Protein AF-0000000072903491 (afdb_homodimer)

pLDDT: mean 90.03, std 8.07, range [31.23, 98.0]

Structure (mmCIF, N/CA/C/O backbone):
data_AF-0000000072903491-model_v1
#
loop_
_entity.id
_entity.type
_entity.pdbx_description
1 polymer 'GntR family transcriptional regulator'
#
loop_
_atom_site.group_PDB
_atom_site.id
_atom_site.type_symbol
_atom_site.label_atom_id
_atom_site.label_alt_id
_atom_site.label_comp_id
_atom_site.label_asym_id
_atom_site.label_entity_id
_atom_site.label_seq_id
_atom_site.pdbx_PDB_ins_code
_atom_site.Cartn_x
_atom_site.Cartn_y
_atom_site.Cartn_z
_atom_site.occupancy
_atom_site.B_iso_or_equiv
_atom_site.auth_seq_id
_atom_site.auth_comp_id
_atom_site.auth_asym_id
_atom_site.auth_atom_id
_atom_site.pdbx_PDB_model_num
ATOM 1 N N . MET A 1 1 ? 22.203 27.516 16.359 1 57.41 1 MET A N 1
ATOM 2 C CA . MET A 1 1 ? 21.297 28.625 16.141 1 57.41 1 MET A CA 1
ATOM 3 C C . MET A 1 1 ? 20.297 28.75 17.281 1 57.41 1 MET A C 1
ATOM 5 O O . MET A 1 1 ? 19.781 27.75 17.781 1 57.41 1 MET A O 1
ATOM 9 N N . LYS A 1 2 ? 20.297 29.875 17.984 1 70.88 2 LYS A N 1
ATOM 10 C CA . LYS A 1 2 ? 19.422 30.141 19.125 1 70.88 2 LYS A CA 1
ATOM 11 C C . LYS A 1 2 ? 17.984 30.375 18.656 1 70.88 2 LYS A C 1
ATOM 13 O O . LYS A 1 2 ? 17.766 30.969 17.594 1 70.88 2 LYS A O 1
ATOM 18 N N . LEU A 1 3 ? 17.047 29.781 19.25 1 82 3 LEU A N 1
ATOM 19 C CA . LEU A 1 3 ? 15.633 29.984 18.984 1 82 3 LEU A CA 1
ATOM 20 C C . LEU A 1 3 ? 15.188 31.375 19.391 1 82 3 LEU A C 1
ATOM 22 O O . LEU A 1 3 ? 15.805 32 20.266 1 82 3 LEU A O 1
ATOM 26 N N . ASN A 1 4 ? 14.359 31.984 18.641 1 83.88 4 ASN A N 1
ATOM 27 C CA . ASN A 1 4 ? 13.883 33.344 18.891 1 83.88 4 ASN A CA 1
ATOM 28 C C . ASN A 1 4 ? 12.742 33.344 19.906 1 83.88 4 ASN A C 1
ATOM 30 O O . ASN A 1 4 ? 11.602 33.031 19.562 1 83.88 4 ASN A O 1
ATOM 34 N N . THR A 1 5 ? 12.969 33.781 21.141 1 80.56 5 THR A N 1
ATOM 35 C CA . THR A 1 5 ? 11.977 33.781 22.219 1 80.56 5 THR A CA 1
ATOM 36 C C . THR A 1 5 ? 10.992 34.938 22.062 1 80.56 5 THR A C 1
ATOM 38 O O . THR A 1 5 ? 9.984 35 22.766 1 80.56 5 THR A O 1
ATOM 41 N N . HIS A 1 6 ? 11.234 35.875 21.109 1 81 6 HIS A N 1
ATOM 42 C CA . HIS A 1 6 ? 10.383 37.031 20.922 1 81 6 HIS A CA 1
ATOM 43 C C . HIS A 1 6 ? 9.469 36.875 19.719 1 81 6 HIS A C 1
ATOM 45 O O . HIS A 1 6 ? 8.695 37.781 19.391 1 81 6 HIS A O 1
ATOM 51 N N . SER A 1 7 ? 9.625 35.781 19.125 1 80.94 7 SER A N 1
ATOM 52 C CA . SER A 1 7 ? 8.812 35.469 17.953 1 80.94 7 SER A CA 1
ATOM 53 C C . SER A 1 7 ? 7.422 35 18.359 1 80.94 7 SER A C 1
ATOM 55 O O . SER A 1 7 ? 7.242 34.469 19.453 1 80.94 7 SER A O 1
ATOM 57 N N . SER A 1 8 ? 6.418 35.281 17.578 1 83.75 8 SER A N 1
ATOM 58 C CA . SER A 1 8 ? 5.062 34.781 17.797 1 83.75 8 SER A CA 1
ATOM 59 C C . SER A 1 8 ? 4.992 33.281 17.547 1 83.75 8 SER A C 1
ATOM 61 O O . SER A 1 8 ? 4.035 32.625 17.969 1 83.75 8 SER A O 1
ATOM 63 N N . THR A 1 9 ? 6.043 32.719 17.062 1 85.31 9 THR A N 1
ATOM 64 C CA . THR A 1 9 ? 6.098 31.281 16.828 1 85.31 9 THR A CA 1
ATOM 65 C C . THR A 1 9 ? 6.547 30.531 18.094 1 85.31 9 THR A C 1
ATOM 67 O O . THR A 1 9 ? 7.602 30.844 18.641 1 85.31 9 THR A O 1
ATOM 70 N N . PRO A 1 10 ? 5.777 29.625 18.484 1 87 10 PRO A N 1
ATOM 71 C CA . PRO A 1 10 ? 6.168 28.859 19.672 1 87 10 PRO A CA 1
ATOM 72 C C . PRO A 1 10 ? 7.555 28.234 19.547 1 87 10 PRO A C 1
ATOM 74 O O . PRO A 1 10 ? 7.961 27.844 18.453 1 87 10 PRO A O 1
ATOM 77 N N . LEU A 1 11 ? 8.195 28.141 20.594 1 90.69 11 LEU A N 1
ATOM 78 C CA . LEU A 1 11 ? 9.578 27.703 20.625 1 90.69 11 LEU A CA 1
ATOM 79 C C . LEU A 1 11 ? 9.703 26.266 20.109 1 90.69 11 LEU A C 1
ATOM 81 O O . LEU A 1 11 ? 10.68 25.938 19.438 1 90.69 11 LEU A O 1
ATOM 85 N N . TYR A 1 12 ? 8.75 25.375 20.438 1 91.56 12 TYR A N 1
ATOM 86 C CA . TYR A 1 12 ? 8.867 24 19.984 1 91.56 12 TYR A CA 1
ATOM 87 C C . TYR A 1 12 ? 8.766 23.922 18.453 1 91.56 12 TYR A C 1
ATOM 89 O O . TYR A 1 12 ? 9.398 23.062 17.828 1 91.56 12 TYR A O 1
ATOM 97 N N . ILE A 1 13 ? 8.047 24.797 17.875 1 88.38 13 ILE A N 1
ATOM 98 C CA . ILE A 1 13 ? 7.934 24.859 16.422 1 88.38 13 ILE A CA 1
ATOM 99 C C . ILE A 1 13 ? 9.25 25.328 15.82 1 88.38 13 ILE A C 1
ATOM 101 O O . ILE A 1 13 ? 9.703 24.812 14.805 1 88.38 13 ILE A O 1
ATOM 105 N N . GLN A 1 14 ? 9.773 26.297 16.469 1 90.44 14 GLN A N 1
ATOM 106 C CA . GLN A 1 14 ? 11.07 26.766 16.031 1 90.44 14 GLN A CA 1
ATOM 107 C C . GLN A 1 14 ? 12.125 25.672 16.078 1 90.44 14 GLN A C 1
ATOM 109 O O . GLN A 1 14 ? 12.898 25.484 15.141 1 90.44 14 GLN A O 1
ATOM 114 N N . LEU A 1 15 ? 12.125 24.984 17.172 1 93.12 15 LEU A N 1
ATOM 115 C CA . LEU A 1 15 ? 13.078 23.906 17.312 1 93.12 15 LEU A CA 1
ATOM 116 C C . LEU A 1 15 ? 12.844 22.828 16.266 1 93.12 15 LEU A C 1
ATOM 118 O O . LEU A 1 15 ? 13.797 22.312 15.672 1 93.12 15 LEU A O 1
ATOM 122 N N . LYS A 1 16 ? 11.609 22.469 16.109 1 92.44 16 LYS A N 1
ATOM 123 C CA . LYS A 1 16 ? 11.258 21.5 15.078 1 92.44 16 LYS A CA 1
ATOM 124 C C . LYS A 1 16 ? 11.812 21.906 13.719 1 92.44 16 LYS A C 1
ATOM 126 O O . LYS A 1 16 ? 12.406 21.094 13.008 1 92.44 16 LYS A O 1
ATOM 131 N N . GLN A 1 17 ? 11.586 23.141 13.375 1 89 17 GLN A N 1
ATOM 132 C CA . GLN A 1 17 ? 12.062 23.656 12.102 1 89 17 GLN A CA 1
ATOM 133 C C . GLN A 1 17 ? 13.586 23.594 12.016 1 89 17 GLN A C 1
ATOM 135 O O . GLN A 1 17 ? 14.141 23.203 10.984 1 89 17 GLN A O 1
ATOM 140 N N . THR A 1 18 ? 14.133 23.969 13.086 1 91.44 18 THR A N 1
ATOM 141 C CA . THR A 1 18 ? 15.594 23.969 13.125 1 91.44 18 THR A CA 1
ATOM 142 C C . THR A 1 18 ? 16.141 22.562 12.961 1 91.44 18 THR A C 1
ATOM 144 O O . THR A 1 18 ? 17.047 22.328 12.156 1 91.44 18 THR A O 1
ATOM 147 N N . LEU A 1 19 ? 15.562 21.641 13.672 1 92.69 19 LEU A N 1
ATOM 148 C CA . LEU A 1 19 ? 16.016 20.25 13.578 1 92.69 19 LEU A CA 1
ATOM 149 C C . LEU A 1 19 ? 15.758 19.703 12.18 1 92.69 19 LEU A C 1
ATOM 151 O O . LEU A 1 19 ? 16.594 18.969 11.633 1 92.69 19 LEU A O 1
ATOM 155 N N . THR A 1 20 ? 14.625 20.047 11.617 1 90.19 20 THR A N 1
ATOM 156 C CA . THR A 1 20 ? 14.312 19.641 10.258 1 90.19 20 THR A CA 1
ATOM 157 C C . THR A 1 20 ? 15.375 20.141 9.281 1 90.19 20 THR A C 1
ATOM 159 O O . THR A 1 20 ? 15.859 19.391 8.438 1 90.19 20 THR A O 1
ATOM 162 N N . GLU A 1 21 ? 15.703 21.375 9.438 1 89 21 GLU A N 1
ATOM 163 C CA . GLU A 1 21 ? 16.734 21.969 8.586 1 89 21 GLU A CA 1
ATOM 164 C C . GLU A 1 21 ? 18.078 21.281 8.773 1 89 21 GLU A C 1
ATOM 166 O O . GLU A 1 21 ? 18.781 21 7.801 1 89 21 GLU A O 1
ATOM 171 N N . ASP A 1 22 ? 18.391 21.047 10.023 1 89.25 22 ASP A N 1
ATOM 172 C CA . ASP A 1 22 ? 19.656 20.375 10.32 1 89.25 22 ASP A CA 1
ATOM 173 C C . ASP A 1 22 ? 19.703 18.984 9.703 1 89.25 22 ASP A C 1
ATOM 175 O O . ASP A 1 22 ? 20.734 18.562 9.18 1 89.25 22 ASP A O 1
ATOM 179 N N . ILE A 1 23 ? 18.641 18.312 9.711 1 87.81 23 ILE A N 1
ATOM 180 C CA . ILE A 1 23 ? 18.547 16.984 9.125 1 87.81 23 ILE A CA 1
ATOM 181 C C . ILE A 1 23 ? 18.656 17.062 7.605 1 87.81 23 ILE A C 1
ATOM 183 O O . ILE A 1 23 ? 19.422 16.328 6.988 1 87.81 23 ILE A O 1
ATOM 187 N N . ASN A 1 24 ? 18 18.047 7.059 1 82.75 24 ASN A N 1
ATOM 188 C CA . ASN A 1 24 ? 18 18.219 5.609 1 82.75 24 ASN A CA 1
ATOM 189 C C . ASN A 1 24 ? 19.375 18.641 5.086 1 82.75 24 ASN A C 1
ATOM 191 O O . ASN A 1 24 ? 19.766 18.266 3.98 1 82.75 24 ASN A O 1
ATOM 195 N N . LYS A 1 25 ? 20.094 19.391 5.953 1 85.06 25 LYS A N 1
ATOM 196 C CA . LYS A 1 25 ? 21.406 19.875 5.562 1 85.06 25 LYS A CA 1
ATOM 197 C C . LYS A 1 25 ? 22.5 18.844 5.879 1 85.06 25 LYS A C 1
ATOM 199 O O . LYS A 1 25 ? 23.672 19.062 5.566 1 85.06 25 LYS A O 1
ATOM 204 N N . GLY A 1 26 ? 22.109 17.828 6.535 1 84.56 26 GLY A N 1
ATOM 205 C CA . GLY A 1 26 ? 23.047 16.75 6.805 1 84.56 26 GLY A CA 1
ATOM 206 C C . GLY A 1 26 ? 23.797 16.938 8.102 1 84.56 26 GLY A C 1
ATOM 207 O O . GLY A 1 26 ? 24.781 16.219 8.367 1 84.56 26 GLY A O 1
ATOM 208 N N . VAL A 1 27 ? 23.484 17.938 8.852 1 86.62 27 VAL A N 1
ATOM 209 C CA . VAL A 1 27 ? 24.094 18.094 10.172 1 86.62 27 VAL A CA 1
ATOM 210 C C . VAL A 1 27 ? 23.891 16.812 10.992 1 86.62 27 VAL A C 1
ATOM 212 O O . VAL A 1 27 ? 24.797 16.344 11.672 1 86.62 27 VAL A O 1
ATOM 215 N N . TYR A 1 28 ? 22.609 16.344 10.953 1 89.19 28 TYR A N 1
ATOM 216 C CA . TYR A 1 28 ? 22.281 15 11.43 1 89.19 28 TYR A CA 1
ATOM 217 C C . TYR A 1 28 ? 21.984 14.062 10.273 1 89.19 28 TYR A C 1
ATOM 219 O O . TYR A 1 28 ? 21 14.266 9.547 1 89.19 28 TYR A O 1
ATOM 227 N N . SER A 1 29 ? 22.781 13.07 10.117 1 86.25 29 SER A N 1
ATOM 228 C CA . SER A 1 29 ? 22.641 12.164 8.977 1 86.25 29 SER A CA 1
ATOM 229 C C . SER A 1 29 ? 21.578 11.117 9.234 1 86.25 29 SER A C 1
ATOM 231 O O . SER A 1 29 ? 21.25 10.805 10.383 1 86.25 29 SER A O 1
ATOM 233 N N . PRO A 1 30 ? 21.016 10.617 8.109 1 82.06 30 PRO A N 1
ATOM 234 C CA . PRO A 1 30 ? 20.078 9.5 8.281 1 82.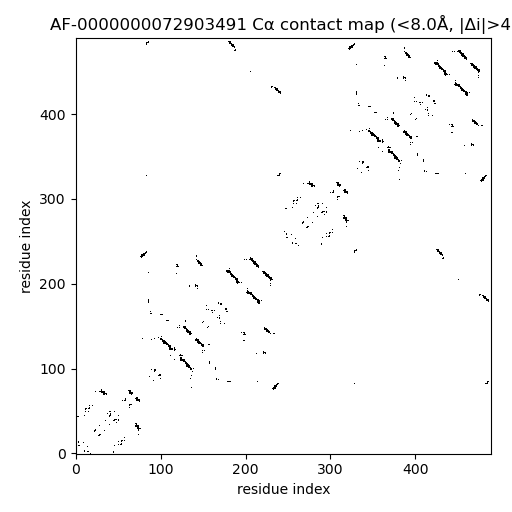06 30 PRO A CA 1
ATOM 235 C C . PRO A 1 30 ? 20.672 8.359 9.109 1 82.06 30 PRO A C 1
ATOM 237 O O . PRO A 1 30 ? 21.828 7.984 8.898 1 82.06 30 PRO A O 1
ATOM 240 N N . GLY A 1 31 ? 19.906 7.934 10.055 1 81.31 31 GLY A N 1
ATOM 241 C CA . GLY A 1 31 ? 20.359 6.852 10.914 1 81.31 31 GLY A CA 1
ATOM 242 C C . GLY A 1 31 ? 21.141 7.34 12.117 1 81.31 31 GLY A C 1
ATOM 243 O O . GLY A 1 31 ? 21.391 6.574 13.055 1 81.31 31 GLY A O 1
ATOM 244 N N . GLU A 1 32 ? 21.516 8.547 12.164 1 87.5 32 GLU A N 1
ATOM 245 C CA . GLU A 1 32 ? 22.328 9.109 13.234 1 87.5 32 GLU A CA 1
ATOM 246 C C . GLU A 1 32 ? 21.5 9.328 14.5 1 87.5 32 GLU A C 1
ATOM 248 O O . GLU A 1 32 ? 20.359 9.766 14.422 1 87.5 32 GLU A O 1
ATOM 253 N N . LYS A 1 33 ? 22.125 8.969 15.648 1 91.94 33 LYS A N 1
ATOM 254 C CA . LYS A 1 33 ? 21.484 9.242 16.938 1 91.94 33 LYS A CA 1
ATOM 255 C C . LYS A 1 33 ? 21.547 10.734 17.266 1 91.94 33 LYS A C 1
ATOM 257 O O . LYS A 1 33 ? 22.609 11.352 17.188 1 91.94 33 LYS A O 1
ATOM 262 N N . LEU A 1 34 ? 20.391 11.258 17.531 1 93.56 34 LEU A N 1
ATOM 263 C CA . LEU A 1 34 ? 20.375 12.633 18.016 1 93.56 34 LEU A CA 1
ATOM 264 C C . LEU A 1 34 ? 20.938 12.727 19.422 1 93.56 34 LEU A C 1
ATOM 266 O O . LEU A 1 34 ? 20.875 11.758 20.188 1 93.56 34 LEU A O 1
ATOM 270 N N . PRO A 1 35 ? 21.422 13.922 19.766 1 92.25 35 PRO A N 1
ATOM 271 C CA . PRO A 1 35 ? 21.75 14.141 21.172 1 92.25 35 PRO A CA 1
ATOM 272 C C . PRO A 1 35 ? 20.594 13.852 22.109 1 92.25 35 PRO A C 1
ATOM 274 O O . PRO A 1 35 ? 19.422 13.922 21.703 1 92.25 35 PRO A O 1
ATOM 277 N N . ILE A 1 36 ? 20.922 13.469 23.312 1 91.81 36 ILE A N 1
ATOM 278 C CA . ILE A 1 36 ? 19.875 13.195 24.297 1 91.81 36 ILE A CA 1
ATOM 279 C C . ILE A 1 36 ? 19.125 14.484 24.625 1 91.81 36 ILE A C 1
ATOM 281 O O . ILE A 1 36 ? 19.594 15.586 24.328 1 91.81 36 ILE A O 1
ATOM 285 N N . GLU A 1 37 ? 17.969 14.352 25.203 1 92.62 37 GLU A N 1
ATOM 286 C CA . GLU A 1 37 ? 17.062 15.477 25.438 1 92.62 37 GLU A CA 1
ATOM 287 C C . GLU A 1 37 ? 17.766 16.578 26.219 1 92.62 37 GLU A C 1
ATOM 289 O O . GLU A 1 37 ? 17.625 17.766 25.875 1 92.62 37 GLU A O 1
ATOM 294 N N . THR A 1 38 ? 18.547 16.156 27.234 1 92.62 38 THR A N 1
ATOM 295 C CA . THR A 1 38 ? 19.219 17.141 28.078 1 92.62 38 THR A CA 1
ATOM 296 C C . THR A 1 38 ? 20.219 17.953 27.25 1 92.62 38 THR A C 1
ATOM 298 O O . THR A 1 38 ? 20.344 19.172 27.422 1 92.62 38 THR A O 1
ATOM 301 N N . ASP A 1 39 ? 20.922 17.344 26.391 1 94.5 39 ASP A N 1
ATOM 302 C CA . ASP A 1 39 ? 21.891 18.016 25.531 1 94.5 39 ASP A CA 1
ATOM 303 C C . ASP A 1 39 ? 21.188 18.984 24.578 1 94.5 39 ASP A C 1
ATOM 305 O O . ASP A 1 39 ? 21.672 20.094 24.359 1 94.5 39 ASP A O 1
ATOM 309 N N . LEU A 1 40 ? 20.094 18.562 24.031 1 93.94 40 LEU A N 1
ATOM 310 C CA . LEU A 1 40 ? 19.344 19.422 23.125 1 93.94 40 LEU A CA 1
ATOM 311 C C . LEU A 1 40 ? 18.844 20.656 23.844 1 93.94 40 LEU A C 1
ATOM 313 O O . LEU A 1 40 ? 18.812 21.75 23.266 1 93.94 40 LEU A O 1
ATOM 317 N N . CYS A 1 41 ? 18.422 20.469 25.094 1 93.94 41 CYS A N 1
ATOM 318 C CA . CYS A 1 41 ? 18.031 21.609 25.906 1 93.94 41 CYS A CA 1
ATOM 319 C C . CYS A 1 41 ? 19.156 22.641 25.984 1 93.94 41 CYS A C 1
ATOM 321 O O . CYS A 1 41 ? 18.922 23.828 25.812 1 93.94 41 CYS A O 1
ATOM 323 N N . ASP A 1 42 ? 20.312 22.109 26.25 1 93.19 42 ASP A N 1
ATOM 324 C CA . ASP A 1 42 ? 21.469 22.969 26.422 1 93.19 42 ASP A CA 1
ATOM 325 C C . ASP A 1 42 ? 21.859 23.641 25.094 1 93.19 42 ASP A C 1
ATOM 327 O O . ASP A 1 42 ? 22.141 24.828 25.047 1 93.19 42 ASP A O 1
ATOM 331 N N . ILE A 1 43 ? 21.875 22.938 24.031 1 91.5 43 ILE A N 1
ATOM 332 C CA . ILE A 1 43 ? 22.297 23.391 22.719 1 91.5 43 ILE A CA 1
ATOM 333 C C . ILE A 1 43 ? 21.375 24.5 22.219 1 91.5 43 ILE A C 1
ATOM 335 O O . ILE A 1 43 ? 21.828 25.5 21.672 1 91.5 43 ILE A O 1
ATOM 339 N N . TYR A 1 44 ? 20.062 24.328 22.5 1 91.38 44 TYR A N 1
ATOM 340 C CA . TYR A 1 44 ? 19.109 25.234 21.859 1 91.38 44 TYR A CA 1
ATOM 341 C C . TYR A 1 44 ? 18.484 26.172 22.891 1 91.38 44 TYR A C 1
ATOM 343 O O . TYR A 1 44 ? 17.734 27.078 22.531 1 91.38 44 TYR A O 1
ATOM 351 N N . GLY A 1 45 ? 18.781 25.938 24.172 1 91.38 45 GLY A N 1
ATOM 352 C CA . GLY A 1 45 ? 18.312 26.844 25.219 1 91.38 45 GLY A CA 1
ATOM 353 C C . GLY A 1 45 ? 16.812 26.766 25.438 1 91.38 45 GLY A C 1
ATOM 354 O O . GLY A 1 45 ? 16.156 27.812 25.531 1 91.38 45 GLY A O 1
ATOM 355 N N . VAL A 1 46 ? 16.312 25.625 25.375 1 93.94 46 VAL A N 1
ATOM 356 C CA . VAL A 1 46 ? 14.875 25.453 25.562 1 93.94 46 VAL A CA 1
ATOM 357 C C . VAL A 1 46 ? 14.609 24.391 26.625 1 93.94 46 VAL A C 1
ATOM 359 O O . VAL A 1 46 ? 15.523 23.656 27.016 1 93.94 46 VAL A O 1
ATOM 362 N N . SER A 1 47 ? 13.383 24.344 27.141 1 93.81 47 SER A N 1
ATOM 363 C CA . SER A 1 47 ? 13 23.406 28.188 1 93.81 47 SER A CA 1
ATOM 364 C C . SER A 1 47 ? 12.844 21.984 27.641 1 93.81 47 SER A C 1
ATOM 366 O O . SER A 1 47 ? 12.766 21.797 26.438 1 93.81 47 SER A O 1
ATOM 368 N N . ARG A 1 48 ? 12.836 21.031 28.578 1 94.5 48 ARG A N 1
ATOM 369 C CA . ARG A 1 48 ? 12.617 19.625 28.219 1 94.5 48 ARG A CA 1
ATOM 370 C C . ARG A 1 48 ? 11.25 19.438 27.562 1 94.5 48 ARG A C 1
ATOM 372 O O . ARG A 1 48 ? 11.102 18.625 26.656 1 94.5 48 ARG A O 1
ATOM 379 N N . ILE A 1 49 ? 10.336 20.188 28.016 1 94.06 49 ILE A N 1
ATOM 380 C CA . ILE A 1 49 ? 8.984 20.094 27.469 1 94.06 49 ILE A CA 1
ATOM 381 C C . ILE A 1 49 ? 8.992 20.531 26.016 1 94.06 49 ILE A C 1
ATOM 383 O O . ILE A 1 49 ? 8.367 19.891 25.172 1 94.06 49 ILE A O 1
ATOM 387 N N . THR A 1 50 ? 9.68 21.547 25.719 1 93.12 50 THR A N 1
ATOM 388 C CA . THR A 1 50 ? 9.82 22.078 24.359 1 93.12 50 THR A CA 1
ATOM 389 C C . THR A 1 50 ? 10.516 21.062 23.469 1 93.12 50 THR A C 1
ATOM 391 O O . THR A 1 50 ? 10.047 20.766 22.359 1 93.12 50 THR A O 1
ATOM 394 N N . VAL A 1 51 ? 11.625 20.5 23.953 1 94.75 51 VAL A N 1
ATOM 395 C CA . VAL A 1 51 ? 12.383 19.516 23.188 1 94.75 51 VAL A CA 1
ATOM 396 C C . VAL A 1 51 ? 11.508 18.297 22.906 1 94.75 51 VAL A C 1
ATOM 398 O O . VAL A 1 51 ? 11.438 17.812 21.766 1 94.75 51 VAL A O 1
ATOM 401 N N . ARG A 1 52 ? 10.812 17.859 23.859 1 93.44 52 ARG A N 1
ATOM 402 C CA . ARG A 1 52 ? 9.992 16.656 23.719 1 93.44 52 ARG A CA 1
ATOM 403 C C . ARG A 1 52 ? 8.867 16.875 22.719 1 93.44 52 ARG A C 1
ATOM 405 O O . ARG A 1 52 ? 8.586 15.992 21.891 1 93.44 52 ARG A O 1
ATOM 412 N N . LYS A 1 53 ? 8.297 17.984 22.797 1 91.75 53 LYS A N 1
ATOM 413 C CA . LYS A 1 53 ? 7.223 18.297 21.859 1 91.75 53 LYS A CA 1
ATOM 414 C C . LYS A 1 53 ? 7.75 18.328 20.422 1 91.75 53 LYS A C 1
ATOM 416 O O . LYS A 1 53 ? 7.129 17.781 19.516 1 91.75 53 LYS A O 1
ATOM 421 N N . ALA A 1 54 ? 8.852 18.984 20.281 1 92.62 54 ALA A N 1
ATOM 422 C CA . ALA A 1 54 ? 9.469 19.062 18.953 1 92.62 54 ALA A CA 1
ATOM 423 C C . ALA A 1 54 ? 9.828 17.672 18.438 1 92.62 54 ALA A C 1
ATOM 425 O O . ALA A 1 54 ? 9.547 17.359 17.281 1 92.62 54 ALA A O 1
ATOM 426 N N . ILE A 1 55 ? 10.383 16.875 19.297 1 92.25 55 ILE A N 1
ATOM 427 C CA . ILE A 1 55 ? 10.82 15.531 18.906 1 92.25 55 ILE A CA 1
ATOM 428 C C . ILE A 1 55 ? 9.609 14.664 18.578 1 92.25 55 ILE A C 1
ATOM 430 O O . ILE A 1 55 ? 9.609 13.945 17.578 1 92.25 55 ILE A O 1
ATOM 434 N N . LEU A 1 56 ? 8.617 14.805 19.375 1 87.12 56 LEU A N 1
ATOM 435 C CA . LEU A 1 56 ? 7.402 14.031 19.125 1 87.12 56 LEU A CA 1
ATOM 436 C C . LEU A 1 56 ? 6.801 14.383 17.781 1 87.12 56 LEU A C 1
ATOM 438 O O . LEU A 1 56 ? 6.391 13.492 17.031 1 87.12 56 LEU A O 1
ATOM 442 N N . ASP A 1 57 ? 6.801 15.648 17.516 1 85.81 57 ASP A N 1
ATOM 443 C CA . ASP A 1 57 ? 6.277 16.094 16.234 1 85.81 57 ASP A CA 1
ATOM 444 C C . ASP A 1 57 ? 7.109 15.531 15.078 1 85.81 57 ASP A C 1
ATOM 446 O O . ASP A 1 57 ? 6.559 15.102 14.062 1 85.81 57 ASP A O 1
ATOM 450 N N . LEU A 1 58 ? 8.383 15.531 15.25 1 88.62 58 LEU A N 1
ATOM 451 C CA . LEU A 1 58 ? 9.281 15.07 14.203 1 88.62 58 LEU A CA 1
ATOM 452 C C . LEU A 1 58 ? 9.18 13.555 14.031 1 88.62 58 LEU A C 1
ATOM 454 O O . LEU A 1 58 ? 9.367 13.039 12.922 1 88.62 58 LEU A O 1
ATOM 458 N N . VAL A 1 59 ? 8.852 12.898 15.102 1 84.12 59 VAL A N 1
ATOM 459 C CA . VAL A 1 59 ? 8.602 11.461 15.031 1 84.12 59 VAL A CA 1
ATOM 460 C C . VAL A 1 59 ? 7.301 11.203 14.273 1 84.12 59 VAL A C 1
ATOM 462 O O . VAL A 1 59 ? 7.254 10.344 13.383 1 84.12 59 VAL A O 1
ATOM 465 N N . GLU A 1 60 ? 6.402 12.008 14.57 1 73.62 60 GLU A N 1
ATOM 466 C CA . GLU A 1 60 ? 5.117 11.883 13.891 1 73.62 60 GLU A CA 1
ATOM 467 C C . GLU A 1 60 ? 5.25 12.18 12.406 1 73.62 60 GLU A C 1
ATOM 469 O O . GLU A 1 60 ? 4.594 11.547 11.578 1 73.62 60 GLU A O 1
ATOM 474 N N . ASP A 1 61 ? 6.148 13.094 12.141 1 74.75 61 ASP A N 1
ATOM 475 C CA . ASP A 1 61 ? 6.383 13.5 10.758 1 74.75 61 ASP A CA 1
ATOM 476 C C . ASP A 1 61 ? 7.246 12.469 10.031 1 74.75 61 ASP A C 1
ATOM 478 O O . ASP A 1 61 ? 7.457 12.578 8.82 1 74.75 61 ASP A O 1
ATOM 482 N N . GLY A 1 62 ? 7.789 11.539 10.797 1 76.5 62 GLY A N 1
ATOM 483 C CA . GLY A 1 62 ? 8.578 10.477 10.195 1 76.5 62 GLY A CA 1
ATOM 484 C C . GLY A 1 62 ? 10.039 10.859 10 1 76.5 62 GLY A C 1
ATOM 485 O O . GLY A 1 62 ? 10.773 10.18 9.281 1 76.5 62 GLY A O 1
ATOM 486 N N . LEU A 1 63 ? 10.422 11.945 10.484 1 83.69 63 LEU A N 1
ATOM 487 C CA . LEU A 1 63 ? 11.805 12.391 10.328 1 83.69 63 LEU A CA 1
ATOM 488 C C . LEU A 1 63 ? 12.703 11.758 11.383 1 83.69 63 LEU A C 1
ATOM 490 O O . LEU A 1 63 ? 13.906 11.594 11.172 1 83.69 63 LEU A O 1
ATOM 494 N N . LEU A 1 64 ? 12.102 11.492 12.57 1 88.25 64 LEU A N 1
ATOM 495 C CA . LEU A 1 64 ? 12.82 10.867 13.68 1 88.25 64 LEU A CA 1
ATOM 496 C C . LEU A 1 64 ? 12.133 9.578 14.117 1 88.25 64 LEU A C 1
ATOM 498 O O . LEU A 1 64 ? 10.953 9.359 13.812 1 88.25 64 LEU A O 1
ATOM 502 N N . THR A 1 65 ? 12.859 8.68 14.695 1 84.75 65 THR A N 1
ATOM 503 C CA . THR A 1 65 ? 12.312 7.496 15.352 1 84.75 65 THR A CA 1
ATOM 504 C C . THR A 1 65 ? 12.891 7.34 16.75 1 84.75 65 THR A C 1
ATOM 506 O O . THR A 1 65 ? 14.078 7.605 16.969 1 84.75 65 THR A O 1
ATOM 509 N N . ARG A 1 66 ? 12.008 7.035 17.625 1 83.75 66 ARG A N 1
ATOM 510 C CA . ARG A 1 66 ? 12.461 6.793 18.984 1 83.75 66 ARG A CA 1
ATOM 511 C C . ARG A 1 66 ? 12.602 5.297 19.266 1 83.75 66 ARG A C 1
ATOM 513 O O . ARG A 1 66 ? 11.727 4.508 18.922 1 83.75 66 ARG A O 1
ATOM 520 N N . GLN A 1 67 ? 13.719 4.867 19.672 1 76.75 67 GLN A N 1
ATOM 521 C CA . GLN A 1 67 ? 13.961 3.49 20.094 1 76.75 67 GLN A CA 1
ATOM 522 C C . GLN A 1 67 ? 14.117 3.393 21.609 1 76.75 67 GLN A C 1
ATOM 524 O O . GLN A 1 67 ? 14.984 4.043 22.203 1 76.75 67 GLN A O 1
ATOM 529 N N . GLN A 1 68 ? 13.164 2.654 22.141 1 75.56 68 GLN A N 1
ATOM 530 C CA . GLN A 1 68 ? 13.156 2.529 23.594 1 75.56 68 GLN A CA 1
ATOM 531 C C . GLN A 1 68 ? 14.523 2.094 24.125 1 75.56 68 GLN A C 1
ATOM 533 O O . GLN A 1 68 ? 15.078 1.093 23.656 1 75.56 68 GLN A O 1
ATOM 538 N N . GLY A 1 69 ? 15.016 2.85 25.047 1 78.94 69 GLY A N 1
ATOM 539 C CA . GLY A 1 69 ? 16.266 2.529 25.719 1 78.94 69 GLY A CA 1
ATOM 540 C C . GLY A 1 69 ? 17.484 2.877 24.891 1 78.94 69 GLY A C 1
ATOM 541 O O . GLY A 1 69 ? 18.625 2.762 25.359 1 78.94 69 GLY A O 1
ATOM 542 N N . LYS A 1 70 ? 17.312 3.242 23.656 1 81.44 70 LYS A N 1
ATOM 543 C CA . LYS A 1 70 ? 18.469 3.518 22.797 1 81.44 70 LYS A CA 1
ATOM 544 C C . LYS A 1 70 ? 18.562 5.004 22.469 1 81.44 70 LYS A C 1
ATOM 546 O O . LYS A 1 70 ? 19.656 5.59 22.547 1 81.44 70 LYS A O 1
ATOM 551 N N . GLY A 1 71 ? 17.422 5.578 22.172 1 89.38 71 GLY A N 1
ATOM 552 C CA . GLY A 1 71 ? 17.453 7.004 21.875 1 89.38 71 GLY A CA 1
ATOM 553 C C . GLY A 1 71 ? 16.641 7.371 20.656 1 89.38 71 GLY A C 1
ATOM 554 O O . GLY A 1 71 ? 15.719 6.641 20.266 1 89.38 71 GLY A O 1
ATOM 555 N N . THR A 1 72 ? 16.812 8.609 20.203 1 91.19 72 THR A N 1
ATOM 556 C CA . THR A 1 72 ? 16.125 9.156 19.047 1 91.19 72 THR A CA 1
ATOM 557 C C . THR A 1 72 ? 17.047 9.211 17.828 1 91.19 72 THR A C 1
ATOM 559 O O . THR A 1 72 ? 18.188 9.664 17.938 1 91.19 72 THR A O 1
ATOM 562 N N . PHE A 1 73 ? 16.625 8.703 16.734 1 90.12 73 PHE A N 1
ATOM 563 C CA . PHE A 1 73 ? 17.453 8.594 15.531 1 90.12 73 PHE A CA 1
ATOM 564 C C . PHE A 1 73 ? 16.797 9.305 14.359 1 90.12 73 PHE A C 1
ATOM 566 O O . PHE A 1 73 ? 15.57 9.391 14.273 1 90.12 73 PHE A O 1
ATOM 573 N N . VAL A 1 74 ? 17.688 9.875 13.484 1 88.25 74 VAL A N 1
ATOM 574 C CA . VAL A 1 74 ? 17.188 10.406 12.227 1 88.25 74 VAL A CA 1
ATOM 575 C C . VAL A 1 74 ? 16.75 9.25 11.32 1 88.25 74 VAL A C 1
ATOM 577 O O . VAL A 1 74 ? 17.5 8.289 11.125 1 88.25 74 VAL A O 1
ATOM 580 N N . GLN A 1 75 ? 15.539 9.367 10.867 1 82.44 75 GLN A N 1
ATOM 581 C CA . GLN A 1 75 ? 15 8.336 9.984 1 82.44 75 GLN A CA 1
ATOM 582 C C . GLN A 1 75 ? 15.648 8.406 8.602 1 82.44 75 GLN A C 1
ATOM 584 O O . GLN A 1 75 ? 15.914 9.492 8.086 1 82.44 75 GLN A O 1
ATOM 589 N N . TYR A 1 76 ? 16.031 7.281 8.117 1 77.94 76 TYR A N 1
ATOM 590 C CA . TYR A 1 76 ? 16.438 7.254 6.715 1 77.94 76 TYR A CA 1
ATOM 591 C C . TYR A 1 76 ? 15.297 7.688 5.805 1 77.94 76 TYR A C 1
ATOM 593 O O . TYR A 1 76 ? 14.141 7.32 6.031 1 77.94 76 TYR A O 1
ATOM 601 N N . PRO A 1 77 ? 15.656 8.672 4.926 1 80.12 77 PRO A N 1
ATOM 602 C CA . PRO A 1 77 ? 14.602 9.016 3.973 1 80.12 77 PRO A CA 1
ATOM 603 C C . PRO A 1 77 ? 14.086 7.805 3.197 1 80.12 77 PRO A C 1
ATOM 605 O O . PRO A 1 77 ? 14.875 6.949 2.789 1 80.12 77 PRO A O 1
ATOM 608 N N . LYS A 1 78 ? 12.828 7.723 3.123 1 88.19 78 LYS A N 1
ATOM 609 C CA . LYS A 1 78 ? 12.219 6.625 2.379 1 88.19 78 LYS A CA 1
ATOM 610 C C . LYS A 1 78 ? 12.227 6.906 0.879 1 88.19 78 LYS A C 1
ATOM 612 O O . LYS A 1 78 ? 12.07 8.055 0.459 1 88.19 78 LYS A O 1
ATOM 617 N N . ALA A 1 79 ? 12.531 5.898 0.116 1 91.56 79 ALA A N 1
ATOM 618 C CA . ALA A 1 79 ? 12.297 6.016 -1.32 1 91.56 79 ALA A CA 1
ATOM 619 C C . ALA A 1 79 ? 10.812 6.203 -1.617 1 91.56 79 ALA A C 1
ATOM 621 O O . ALA A 1 79 ? 9.961 5.559 -1.001 1 91.56 79 ALA A O 1
ATOM 622 N N . LYS A 1 80 ? 10.453 7.145 -2.475 1 92.69 80 LYS A N 1
ATOM 623 C CA . LYS A 1 80 ? 9.078 7.305 -2.945 1 92.69 80 LYS A CA 1
ATOM 624 C C . LYS A 1 80 ? 8.844 6.523 -4.238 1 92.69 80 LYS A C 1
ATOM 626 O O . LYS A 1 80 ? 9.539 6.742 -5.234 1 92.69 80 LYS A O 1
ATOM 631 N N . ARG A 1 81 ? 7.941 5.578 -4.18 1 93.75 81 ARG A N 1
ATOM 632 C CA . ARG A 1 81 ? 7.668 4.719 -5.324 1 93.75 81 ARG A CA 1
ATOM 633 C C . ARG A 1 81 ? 6.207 4.816 -5.75 1 93.75 81 ARG A C 1
ATOM 635 O O . ARG A 1 81 ? 5.305 4.609 -4.934 1 93.75 81 ARG A O 1
ATOM 642 N N . GLU A 1 82 ? 5.984 5.059 -7.027 1 92.38 82 GLU A N 1
ATOM 643 C CA . GLU A 1 82 ? 4.625 5.129 -7.555 1 92.38 82 GLU A CA 1
ATOM 644 C C . GLU A 1 82 ? 4.055 3.734 -7.801 1 92.38 82 GLU A C 1
ATOM 646 O O . GLU A 1 82 ? 4.633 2.943 -8.547 1 92.38 82 GLU A O 1
ATOM 651 N N . LEU A 1 83 ? 2.916 3.445 -7.266 1 91.62 83 LEU A N 1
ATOM 652 C CA . LEU A 1 83 ? 2.318 2.117 -7.355 1 91.62 83 LEU A CA 1
ATOM 653 C C . LEU A 1 83 ? 1.547 1.956 -8.664 1 91.62 83 LEU A C 1
ATOM 655 O O . LEU A 1 83 ? 1.352 0.836 -9.141 1 91.62 83 LEU A O 1
ATOM 659 N N . PHE A 1 84 ? 1.177 3.02 -9.188 1 86.62 84 PHE A N 1
ATOM 660 C CA . PHE A 1 84 ? 0.317 2.957 -10.359 1 86.62 84 PHE A CA 1
ATOM 661 C C . PHE A 1 84 ? 1.149 2.869 -11.633 1 86.62 84 PHE A C 1
ATOM 663 O O . PHE A 1 84 ? 0.624 2.557 -12.703 1 86.62 84 PHE A O 1
ATOM 670 N N . ALA A 1 85 ? 2.371 3.021 -11.586 1 84.06 85 ALA A N 1
ATOM 671 C CA . ALA A 1 85 ? 3.229 3.004 -12.766 1 84.06 85 ALA A CA 1
ATOM 672 C C . ALA A 1 85 ? 3.299 1.604 -13.375 1 84.06 85 ALA A C 1
ATOM 674 O O . ALA A 1 85 ? 3.365 0.61 -12.641 1 84.06 85 ALA A O 1
ATOM 675 N N . VAL A 1 86 ? 3.244 1.579 -14.68 1 84.31 86 VAL A N 1
ATOM 676 C CA . VAL A 1 86 ? 3.379 0.321 -15.406 1 84.31 86 VAL A CA 1
ATOM 677 C C . VAL A 1 86 ? 4.855 0.034 -15.68 1 84.31 86 VAL A C 1
ATOM 679 O O . VAL A 1 86 ? 5.238 -1.115 -15.906 1 84.31 86 VAL A O 1
ATOM 682 N N . ASN A 1 87 ? 5.672 1.005 -15.453 1 83.56 87 ASN A N 1
ATOM 683 C CA . ASN A 1 87 ? 7.074 0.9 -15.836 1 83.56 87 ASN A CA 1
ATOM 684 C C . ASN A 1 87 ? 7.871 0.074 -14.828 1 83.56 87 ASN A C 1
ATOM 686 O O . ASN A 1 87 ? 7.398 -0.178 -13.711 1 83.56 87 ASN A O 1
ATOM 690 N N . GLY A 1 88 ? 9.023 -0.396 -15.312 1 87.19 88 GLY A N 1
ATOM 691 C CA . GLY A 1 88 ? 9.898 -1.21 -14.492 1 87.19 88 GLY A CA 1
ATOM 692 C C . GLY A 1 88 ? 10.891 -0.391 -13.68 1 87.19 88 GLY A C 1
ATOM 693 O O . GLY A 1 88 ? 10.758 0.832 -13.586 1 87.19 88 GLY A O 1
ATOM 694 N N . HIS A 1 89 ? 11.766 -1.023 -13.031 1 89.06 89 HIS A N 1
ATOM 695 C CA . HIS A 1 89 ? 12.75 -0.432 -12.133 1 89.06 89 HIS A CA 1
ATOM 696 C C . HIS A 1 89 ? 13.656 0.539 -12.875 1 89.06 89 HIS A C 1
ATOM 698 O O . HIS A 1 89 ? 13.906 1.649 -12.398 1 89.06 89 HIS A O 1
ATOM 704 N N . ALA A 1 90 ? 14.18 0.081 -14.055 1 89.06 90 ALA A N 1
ATOM 705 C CA . ALA A 1 90 ? 15.109 0.917 -14.812 1 89.06 90 ALA A CA 1
ATOM 706 C C . ALA A 1 90 ? 14.469 2.254 -15.172 1 89.06 90 ALA A C 1
ATOM 708 O O . ALA A 1 90 ? 15.102 3.307 -15.047 1 89.06 90 ALA A O 1
ATOM 709 N N . GLU A 1 91 ? 13.32 2.195 -15.617 1 87.19 91 GLU A N 1
ATOM 710 C CA . GLU A 1 91 ? 12.594 3.412 -15.961 1 87.19 91 GLU A CA 1
ATOM 711 C C . GLU A 1 91 ? 12.344 4.277 -14.734 1 87.19 91 GLU A C 1
ATOM 713 O O . GLU A 1 91 ? 12.492 5.5 -14.781 1 87.19 91 GLU A O 1
ATOM 718 N N . TYR A 1 92 ? 11.969 3.713 -13.672 1 88.38 92 TYR A N 1
ATOM 719 C CA . TYR A 1 92 ? 11.75 4.395 -12.406 1 88.38 92 TYR A CA 1
ATOM 720 C C . TYR A 1 92 ? 13.008 5.148 -11.969 1 88.38 92 TYR A C 1
ATOM 722 O O . TYR A 1 92 ? 12.945 6.34 -11.656 1 88.38 92 TYR A O 1
ATOM 730 N N . MET A 1 93 ? 14.109 4.512 -11.969 1 90.12 93 MET A N 1
ATOM 731 C CA . MET A 1 93 ? 15.375 5.129 -11.562 1 90.12 93 MET A CA 1
ATOM 732 C C . MET A 1 93 ? 15.734 6.281 -12.492 1 90.12 93 MET A C 1
ATOM 734 O O . MET A 1 93 ? 16.172 7.336 -12.039 1 90.12 93 MET A O 1
ATOM 738 N N . SER A 1 94 ? 15.531 6.031 -13.781 1 89.5 94 SER A N 1
ATOM 739 C CA . SER A 1 94 ? 15.82 7.066 -14.766 1 89.5 94 SER A CA 1
ATOM 740 C C . SER A 1 94 ? 14.977 8.312 -14.523 1 89.5 94 SER A C 1
ATOM 742 O O . SER A 1 94 ? 15.477 9.438 -14.633 1 89.5 94 SER A O 1
ATOM 744 N N . GLU A 1 95 ? 13.75 8.109 -14.188 1 88.38 95 GLU A N 1
ATOM 745 C CA . GLU A 1 95 ? 12.844 9.219 -13.898 1 88.38 95 GLU A CA 1
ATOM 746 C C . GLU A 1 95 ? 13.336 10.031 -12.695 1 88.38 95 GLU A C 1
ATOM 748 O O . GLU A 1 95 ? 13.109 11.242 -12.625 1 88.38 95 GLU A O 1
ATOM 753 N N . MET A 1 96 ? 14 9.383 -11.836 1 88.88 96 MET A N 1
ATOM 754 C CA . MET A 1 96 ? 14.531 10.047 -10.648 1 88.88 96 MET A CA 1
ATOM 755 C C . MET A 1 96 ? 15.93 10.602 -10.906 1 88.88 96 MET A C 1
ATOM 757 O O . MET A 1 96 ? 16.578 11.102 -9.992 1 88.88 96 MET A O 1
ATOM 761 N N . GLY A 1 97 ? 16.375 10.438 -12.133 1 91.75 97 GLY A N 1
ATOM 762 C CA . GLY A 1 97 ? 17.703 10.898 -12.492 1 91.75 97 GLY A CA 1
ATOM 763 C C . GLY A 1 97 ? 18.812 10.039 -11.914 1 91.75 97 GLY A C 1
ATOM 764 O O . GLY A 1 97 ? 19.938 10.516 -11.711 1 91.75 97 GLY A O 1
ATOM 765 N N . LYS A 1 98 ? 18.516 8.883 -11.578 1 90.44 98 LYS A N 1
ATOM 766 C CA . LYS A 1 98 ? 19.484 7.965 -10.984 1 90.44 98 LYS A CA 1
ATOM 767 C C . LYS A 1 98 ? 19.781 6.805 -11.93 1 90.44 98 LYS A C 1
ATOM 769 O O . LYS A 1 98 ? 18.984 6.496 -12.82 1 90.44 98 LYS A O 1
ATOM 774 N N . ALA A 1 99 ? 20.922 6.172 -11.75 1 90.06 99 ALA A N 1
ATOM 775 C CA . ALA A 1 99 ? 21.281 4.992 -12.531 1 90.06 99 ALA A CA 1
ATOM 776 C C . ALA A 1 99 ? 20.688 3.727 -11.914 1 90.06 99 ALA A C 1
ATOM 778 O O . ALA A 1 99 ? 20.797 3.508 -10.703 1 90.06 99 ALA A O 1
ATOM 779 N N . PRO A 1 100 ? 20.078 2.934 -12.766 1 91.12 100 PRO A N 1
ATOM 780 C CA . PRO A 1 100 ? 19.578 1.67 -12.227 1 91.12 100 PRO A CA 1
ATOM 781 C C . PRO A 1 100 ? 20.688 0.698 -11.852 1 91.12 100 PRO A C 1
ATOM 783 O O . PRO A 1 100 ? 21.719 0.643 -12.523 1 91.12 100 PRO A O 1
ATOM 786 N N . LYS A 1 101 ? 20.578 0.132 -10.766 1 91.62 101 LYS A N 1
ATOM 787 C CA . LYS A 1 101 ? 21.484 -0.918 -10.281 1 91.62 101 LYS A CA 1
ATOM 788 C C . LYS A 1 101 ? 20.688 -2.143 -9.82 1 91.62 101 LYS A C 1
ATOM 790 O O . LYS A 1 101 ? 19.719 -2.018 -9.062 1 91.62 101 LYS A O 1
ATOM 795 N N . THR A 1 102 ? 21.047 -3.283 -10.359 1 92.44 102 THR A N 1
ATOM 796 C CA . THR A 1 102 ? 20.406 -4.547 -10 1 92.44 102 THR A CA 1
ATOM 797 C C . THR A 1 102 ? 21.453 -5.621 -9.727 1 92.44 102 THR A C 1
ATOM 799 O O . THR A 1 102 ? 22.609 -5.496 -10.156 1 92.44 102 THR A O 1
ATOM 802 N N . LYS A 1 103 ? 21.203 -6.562 -8.969 1 93.06 103 LYS A N 1
ATOM 803 C CA . LYS A 1 103 ? 22.016 -7.754 -8.727 1 93.06 103 LYS A CA 1
ATOM 804 C C . LYS A 1 103 ? 21.203 -9.023 -8.961 1 93.06 103 LYS A C 1
ATOM 806 O O . LYS A 1 103 ? 20.172 -9.242 -8.32 1 93.06 103 LYS A O 1
ATOM 811 N N . MET A 1 104 ? 21.656 -9.805 -9.883 1 94.62 104 MET A N 1
ATOM 812 C CA . MET A 1 104 ? 21.031 -11.094 -10.148 1 94.62 104 MET A CA 1
ATOM 813 C C . MET A 1 104 ? 21.344 -12.094 -9.047 1 94.62 104 MET A C 1
ATOM 815 O O . MET A 1 104 ? 22.516 -12.32 -8.719 1 94.62 104 MET A O 1
ATOM 819 N N . LEU A 1 105 ? 20.375 -12.617 -8.461 1 95.06 105 LEU A N 1
ATOM 820 C CA . LEU A 1 105 ? 20.562 -13.633 -7.434 1 95.06 105 LEU A CA 1
ATOM 821 C C . LEU A 1 105 ? 20.516 -15.031 -8.047 1 95.06 105 LEU A C 1
ATOM 823 O O . LEU A 1 105 ? 21.328 -15.891 -7.699 1 95.06 105 LEU A O 1
ATOM 827 N N . SER A 1 106 ? 19.547 -15.266 -8.883 1 94.06 106 SER A N 1
ATOM 828 C CA . SER A 1 106 ? 19.391 -16.531 -9.594 1 94.06 106 SER A CA 1
ATOM 829 C C . SER A 1 106 ? 18.469 -16.391 -10.805 1 94.06 106 SER A C 1
ATOM 831 O O . SER A 1 106 ? 17.672 -15.453 -10.875 1 94.06 106 SER A O 1
ATOM 833 N N . PHE A 1 107 ? 18.688 -17.203 -11.75 1 93.31 107 PHE A N 1
ATOM 834 C CA . PHE A 1 107 ? 17.734 -17.391 -12.836 1 93.31 107 PHE A CA 1
ATOM 835 C C . PHE A 1 107 ? 17.812 -18.797 -13.398 1 93.31 107 PHE A C 1
ATOM 837 O O . PHE A 1 107 ? 18.859 -19.438 -13.336 1 93.31 107 PHE A O 1
ATOM 844 N N . GLY A 1 108 ? 16.672 -19.234 -13.953 1 94.5 108 GLY A N 1
ATOM 845 C CA . GLY A 1 108 ? 16.656 -20.562 -14.555 1 94.5 108 GLY A CA 1
ATOM 846 C C . GLY A 1 108 ? 15.281 -21 -15.008 1 94.5 108 GLY A C 1
ATOM 847 O O . GLY A 1 108 ? 14.281 -20.359 -14.68 1 94.5 108 GLY A O 1
ATOM 848 N N . LEU A 1 109 ? 15.367 -22.047 -15.742 1 96.12 109 LEU A N 1
ATOM 849 C CA . LEU A 1 109 ? 14.125 -22.672 -16.203 1 96.12 109 LEU A CA 1
ATOM 850 C C . LEU A 1 109 ? 13.508 -23.531 -15.109 1 96.12 109 LEU A C 1
ATOM 852 O O . LEU A 1 109 ? 14.227 -24.25 -14.406 1 96.12 109 LEU A O 1
ATOM 856 N N . LYS A 1 110 ? 12.227 -23.344 -14.961 1 95.56 110 LYS A N 1
ATOM 857 C CA . LYS A 1 110 ? 11.477 -24.125 -13.977 1 95.56 110 LYS A CA 1
ATOM 858 C C . LYS A 1 110 ? 10.125 -24.562 -14.539 1 95.56 110 LYS A C 1
ATOM 860 O O . LYS A 1 110 ? 9.617 -23.953 -15.484 1 95.56 110 LYS A O 1
ATOM 865 N N . ALA A 1 111 ? 9.664 -25.703 -13.961 1 93.75 111 ALA A N 1
ATOM 866 C CA . ALA A 1 111 ? 8.273 -26.047 -14.234 1 93.75 111 ALA A CA 1
ATOM 867 C C . ALA A 1 111 ? 7.324 -25.125 -13.469 1 93.75 111 ALA A C 1
ATOM 869 O O . ALA A 1 111 ? 7.496 -24.906 -12.266 1 93.75 111 ALA A O 1
ATOM 870 N N . ALA A 1 112 ? 6.324 -24.625 -14.141 1 92.31 112 ALA A N 1
ATOM 871 C CA . ALA A 1 112 ? 5.391 -23.672 -13.523 1 92.31 112 ALA A CA 1
ATOM 872 C C . ALA A 1 112 ? 4.551 -24.359 -12.453 1 92.31 112 ALA A C 1
ATOM 874 O O . ALA A 1 112 ? 3.91 -25.375 -12.711 1 92.31 112 ALA A O 1
ATOM 875 N N . LYS A 1 113 ? 4.547 -23.781 -11.289 1 84.38 113 LYS A N 1
ATOM 876 C CA . LYS A 1 113 ? 3.568 -24.188 -10.281 1 84.38 113 LYS A CA 1
ATOM 877 C C . LYS A 1 113 ? 2.148 -23.859 -10.734 1 84.38 113 LYS A C 1
ATOM 879 O O . LYS A 1 113 ? 1.945 -22.969 -11.562 1 84.38 113 LYS A O 1
ATOM 884 N N . ALA A 1 114 ? 1.232 -24.484 -10.156 1 80.81 114 ALA A N 1
ATOM 885 C CA . ALA A 1 114 ? -0.159 -24.359 -10.594 1 80.81 114 ALA A CA 1
ATOM 886 C C . ALA A 1 114 ? -0.632 -22.922 -10.547 1 80.81 114 ALA A C 1
ATOM 888 O O . ALA A 1 114 ? -1.285 -22.438 -11.477 1 80.81 114 ALA A O 1
ATOM 889 N N . ASN A 1 115 ? -0.335 -22.219 -9.445 1 83.69 115 ASN A N 1
ATOM 890 C CA . ASN A 1 115 ? -0.791 -20.844 -9.281 1 83.69 115 ASN A CA 1
ATOM 891 C C . ASN A 1 115 ? -0.159 -19.922 -10.32 1 83.69 115 ASN A C 1
ATOM 893 O O . ASN A 1 115 ? -0.836 -19.062 -10.883 1 83.69 115 ASN A O 1
ATOM 897 N N . ILE A 1 116 ? 1.072 -20.125 -10.562 1 91.25 116 ILE A N 1
ATOM 898 C CA . ILE A 1 116 ? 1.776 -19.312 -11.547 1 91.25 116 ILE A CA 1
ATOM 899 C C . ILE A 1 116 ? 1.264 -19.641 -12.945 1 91.25 116 ILE A C 1
ATOM 901 O O . ILE A 1 116 ? 1.055 -18.734 -13.766 1 91.25 116 ILE A O 1
ATOM 905 N N . ALA A 1 117 ? 1.081 -20.953 -13.234 1 91.12 117 ALA A N 1
ATOM 906 C CA . ALA A 1 117 ? 0.545 -21.375 -14.531 1 91.12 117 ALA A CA 1
ATOM 907 C C . ALA A 1 117 ? -0.808 -20.719 -14.797 1 91.12 117 ALA A C 1
ATOM 909 O O . ALA A 1 117 ? -1.064 -20.234 -15.906 1 91.12 117 ALA A O 1
ATOM 910 N N . ASP A 1 118 ? -1.614 -20.703 -13.82 1 88.38 118 ASP A N 1
ATOM 911 C CA . ASP A 1 118 ? -2.934 -20.094 -13.93 1 88.38 118 ASP A CA 1
ATOM 912 C C . ASP A 1 118 ? -2.822 -18.594 -14.234 1 88.38 118 ASP A C 1
ATOM 914 O O . ASP A 1 118 ? -3.469 -18.094 -15.148 1 88.38 118 ASP A O 1
ATOM 918 N N . ILE A 1 119 ? -1.974 -17.906 -13.5 1 91.94 119 ILE A N 1
ATOM 919 C CA . ILE A 1 119 ? -1.78 -16.469 -13.633 1 91.94 119 ILE A CA 1
ATOM 920 C C . ILE A 1 119 ? -1.27 -16.141 -15.039 1 91.94 119 ILE A C 1
ATOM 922 O O . ILE A 1 119 ? -1.718 -15.172 -15.664 1 91.94 119 ILE A O 1
ATOM 926 N N . LEU A 1 120 ? -0.364 -16.969 -15.547 1 95.06 120 LEU A N 1
ATOM 927 C CA . LEU A 1 120 ? 0.26 -16.719 -16.844 1 95.06 120 LEU A CA 1
ATOM 928 C C . LEU A 1 120 ? -0.563 -17.344 -17.969 1 95.06 120 LEU A C 1
ATOM 930 O O . LEU A 1 120 ? -0.218 -17.188 -19.141 1 95.06 120 LEU A O 1
ATOM 934 N N . SER A 1 121 ? -1.673 -18.031 -17.594 1 93.38 121 SER A N 1
ATOM 935 C CA . SER A 1 121 ? -2.561 -18.672 -18.562 1 93.38 121 SER A CA 1
ATOM 936 C C . SER A 1 121 ? -1.806 -19.672 -19.438 1 93.38 121 SER A C 1
ATOM 938 O O . SER A 1 121 ? -1.92 -19.656 -20.656 1 93.38 121 SER A O 1
ATOM 940 N N . ILE A 1 122 ? -0.999 -20.484 -18.828 1 93.75 122 ILE A N 1
ATOM 941 C CA . ILE A 1 122 ? -0.281 -21.562 -19.5 1 93.75 122 ILE A CA 1
ATOM 942 C C . ILE A 1 122 ? -0.627 -22.891 -18.844 1 93.75 122 ILE A C 1
ATOM 944 O O . ILE A 1 122 ? -1.27 -22.922 -17.797 1 93.75 122 ILE A O 1
ATOM 948 N N . SER A 1 123 ? -0.196 -23.969 -19.5 1 90.44 123 SER A N 1
ATOM 949 C CA . SER A 1 123 ? -0.49 -25.297 -18.953 1 90.44 123 SER A CA 1
ATOM 950 C C . SER A 1 123 ? 0.33 -25.578 -17.703 1 90.44 123 SER A C 1
ATOM 952 O O . SER A 1 123 ? 1.484 -25.156 -17.609 1 90.44 123 SER A O 1
ATOM 954 N N . PRO A 1 124 ? -0.279 -26.172 -16.781 1 87.31 124 PRO A N 1
ATOM 955 C CA . PRO A 1 124 ? 0.497 -26.562 -15.602 1 87.31 124 PRO A CA 1
ATOM 956 C C . PRO A 1 124 ? 1.795 -27.281 -15.961 1 87.31 124 PRO A C 1
ATOM 958 O O . PRO A 1 124 ? 1.836 -28.047 -16.922 1 87.31 124 PRO A O 1
ATOM 961 N N . GLU A 1 125 ? 2.811 -26.969 -15.227 1 89.94 125 GLU A N 1
ATOM 962 C CA . GLU A 1 125 ? 4.121 -27.609 -15.328 1 89.94 125 GLU A CA 1
ATOM 963 C C . GLU A 1 125 ? 4.84 -27.188 -16.609 1 89.94 125 GLU A C 1
ATOM 965 O O . GLU A 1 125 ? 5.891 -27.734 -16.953 1 89.94 125 GLU A O 1
ATOM 970 N N . SER A 1 126 ? 4.266 -26.281 -17.359 1 92.25 126 SER A N 1
ATOM 971 C CA . SER A 1 126 ? 4.984 -25.688 -18.484 1 92.25 126 SER A CA 1
ATOM 972 C C . SER A 1 126 ? 6.297 -25.062 -18.031 1 92.25 126 SER A C 1
ATOM 974 O O . SER A 1 126 ? 6.406 -24.578 -16.906 1 92.25 126 SER A O 1
ATOM 976 N N . ASP A 1 127 ? 7.23 -25.047 -18.984 1 94.44 127 ASP A N 1
ATOM 977 C CA . ASP A 1 127 ? 8.5 -24.391 -18.672 1 94.44 127 ASP A CA 1
ATOM 978 C C . ASP A 1 127 ? 8.32 -22.875 -18.578 1 94.44 127 ASP A C 1
ATOM 980 O O . ASP A 1 127 ? 7.645 -22.266 -19.422 1 94.44 127 ASP A O 1
ATOM 984 N N . ILE A 1 128 ? 8.859 -22.312 -17.5 1 97.19 128 ILE A N 1
ATOM 985 C CA . ILE A 1 128 ? 8.922 -20.859 -17.344 1 97.19 128 ILE A CA 1
ATOM 986 C C . ILE A 1 128 ? 10.344 -20.438 -16.969 1 97.19 128 ILE A C 1
ATOM 988 O O . ILE A 1 128 ? 11.164 -21.281 -16.594 1 97.19 128 ILE A O 1
ATOM 992 N N . LEU A 1 129 ? 10.602 -19.188 -17.25 1 97.12 129 LEU A N 1
ATOM 993 C CA . LEU A 1 129 ? 11.828 -18.594 -16.719 1 97.12 129 LEU A CA 1
ATOM 994 C C . LEU A 1 129 ? 11.57 -17.891 -15.391 1 97.12 129 LEU A C 1
ATOM 996 O O . LEU A 1 129 ? 10.672 -17.047 -15.289 1 97.12 129 LEU A O 1
ATOM 1000 N N . GLU A 1 130 ? 12.234 -18.281 -14.367 1 97.06 130 GLU A N 1
ATOM 1001 C CA . GLU A 1 130 ? 12.203 -17.578 -13.086 1 97.06 130 GLU A CA 1
ATOM 1002 C C . GLU A 1 130 ? 13.477 -16.766 -12.875 1 97.06 130 GLU A C 1
ATOM 1004 O O . GLU A 1 130 ? 14.578 -17.25 -13.133 1 97.06 130 GLU A O 1
ATOM 1009 N N . LEU A 1 131 ? 13.305 -15.547 -12.531 1 95.75 131 LEU A N 1
ATOM 1010 C CA . LEU A 1 131 ? 14.398 -14.641 -12.203 1 95.75 131 LEU A CA 1
ATOM 1011 C C . LEU A 1 131 ? 14.234 -14.078 -10.797 1 95.75 131 LEU A C 1
ATOM 1013 O O . LEU A 1 131 ? 13.133 -13.688 -10.398 1 95.75 131 LEU A O 1
ATOM 1017 N N . GLN A 1 132 ? 15.297 -14.125 -9.992 1 95.75 132 GLN A N 1
ATOM 1018 C CA . GLN A 1 132 ? 15.359 -13.453 -8.703 1 95.75 132 GLN A CA 1
ATOM 1019 C C . GLN A 1 132 ? 16.438 -12.375 -8.695 1 95.75 132 GLN A C 1
ATOM 1021 O O . GLN A 1 132 ? 17.594 -12.656 -9.023 1 95.75 132 GLN A O 1
ATOM 1026 N N . ARG A 1 133 ? 16.094 -11.18 -8.391 1 95.94 133 ARG A N 1
ATOM 1027 C CA . ARG A 1 133 ? 17.016 -10.055 -8.43 1 95.94 133 ARG A CA 1
ATOM 1028 C C . ARG A 1 133 ? 16.828 -9.141 -7.227 1 95.94 133 ARG A C 1
ATOM 1030 O O . ARG A 1 133 ? 15.742 -9.109 -6.633 1 95.94 133 ARG A O 1
ATOM 1037 N N . ILE A 1 134 ? 17.844 -8.477 -6.883 1 96.5 134 ILE A N 1
ATOM 1038 C CA . ILE A 1 134 ? 17.766 -7.344 -5.969 1 96.5 134 ILE A CA 1
ATOM 1039 C C . ILE A 1 134 ? 17.844 -6.039 -6.758 1 96.5 134 ILE A C 1
ATOM 1041 O O . ILE A 1 134 ? 18.719 -5.875 -7.617 1 96.5 134 ILE A O 1
ATOM 1045 N N . LEU A 1 135 ? 16.922 -5.176 -6.555 1 95.19 135 LEU A N 1
ATOM 1046 C CA . LEU A 1 135 ? 16.922 -3.838 -7.133 1 95.19 135 LEU A CA 1
ATOM 1047 C C . LEU A 1 135 ? 17.359 -2.801 -6.109 1 95.19 135 LEU A C 1
ATOM 1049 O O . LEU A 1 135 ? 16.875 -2.781 -4.98 1 95.19 135 LEU A O 1
ATOM 1053 N N . PHE A 1 136 ? 18.219 -1.967 -6.516 1 93.5 136 PHE A N 1
ATOM 1054 C CA . PHE A 1 136 ? 18.828 -1.036 -5.57 1 93.5 136 PHE A CA 1
ATOM 1055 C C . PHE A 1 136 ? 18.266 0.369 -5.758 1 93.5 136 PHE A C 1
ATOM 1057 O O . PHE A 1 136 ? 17.859 0.74 -6.863 1 93.5 136 PHE A O 1
ATOM 1064 N N . TYR A 1 137 ? 18.188 1.083 -4.656 1 91.19 137 TYR A N 1
ATOM 1065 C CA . TYR A 1 137 ? 17.953 2.521 -4.586 1 91.19 137 TYR A CA 1
ATOM 1066 C C . TYR A 1 137 ? 19.094 3.223 -3.852 1 91.19 137 TYR A C 1
ATOM 1068 O O . TYR A 1 137 ? 19.25 3.053 -2.641 1 91.19 137 TYR A O 1
ATOM 1076 N N . ASP A 1 138 ? 19.844 4.105 -4.465 1 82.44 138 ASP A N 1
ATOM 1077 C CA . ASP A 1 138 ? 21.031 4.758 -3.914 1 82.44 138 ASP A CA 1
ATOM 1078 C C . ASP A 1 138 ? 21.938 3.746 -3.213 1 82.44 138 ASP A C 1
ATOM 1080 O O . ASP A 1 138 ? 22.312 3.943 -2.059 1 82.44 138 ASP A O 1
ATOM 1084 N N . ASP A 1 139 ? 22.234 2.607 -3.721 1 85.81 139 ASP A N 1
ATOM 1085 C CA . ASP A 1 139 ? 23.172 1.573 -3.316 1 85.81 139 ASP A CA 1
ATOM 1086 C C . ASP A 1 139 ? 22.625 0.761 -2.143 1 85.81 139 ASP A C 1
ATOM 1088 O O . ASP A 1 139 ? 23.359 -0.032 -1.54 1 85.81 139 ASP A O 1
ATOM 1092 N N . GLN A 1 140 ? 21.453 1.02 -1.799 1 89.62 140 GLN A N 1
ATOM 1093 C CA . GLN A 1 140 ? 20.781 0.209 -0.792 1 89.62 140 GLN A CA 1
ATOM 1094 C C . GLN A 1 140 ? 19.781 -0.748 -1.439 1 89.62 140 GLN A C 1
ATOM 1096 O O . GLN A 1 140 ? 19.016 -0.353 -2.318 1 89.62 140 GLN A O 1
ATOM 1101 N N . PRO A 1 141 ? 19.859 -2.023 -0.963 1 95.56 141 PRO A N 1
ATOM 1102 C CA . PRO A 1 141 ? 18.828 -2.916 -1.473 1 95.56 141 PRO A CA 1
ATOM 1103 C C . PRO A 1 141 ? 17.406 -2.428 -1.137 1 95.56 141 PRO A C 1
ATOM 1105 O O . PRO A 1 141 ? 17.094 -2.223 0.036 1 95.56 141 PRO A O 1
ATOM 1108 N N . LEU A 1 142 ? 16.625 -2.275 -2.15 1 95.56 142 LEU A N 1
ATOM 1109 C CA . LEU A 1 142 ? 15.273 -1.753 -1.918 1 95.56 142 LEU A CA 1
ATOM 1110 C C . LEU A 1 142 ? 14.219 -2.822 -2.189 1 95.56 142 LEU A C 1
ATOM 1112 O O . LEU A 1 142 ? 13.203 -2.885 -1.5 1 95.56 142 LEU A O 1
ATOM 1116 N N . THR A 1 143 ? 14.5 -3.633 -3.197 1 97.25 143 THR A N 1
ATOM 1117 C CA . THR A 1 143 ? 13.461 -4.57 -3.617 1 97.25 143 THR A CA 1
ATOM 1118 C C . THR A 1 143 ? 14.062 -5.945 -3.9 1 97.25 143 THR A C 1
ATOM 1120 O O . THR A 1 143 ? 15.086 -6.055 -4.582 1 97.25 143 THR A O 1
ATOM 1123 N N . LEU A 1 144 ? 13.539 -6.91 -3.311 1 98 144 LEU A N 1
ATOM 1124 C CA . LEU A 1 144 ? 13.719 -8.281 -3.785 1 98 144 LEU A CA 1
ATOM 1125 C C . LEU A 1 144 ? 12.625 -8.656 -4.777 1 98 144 LEU A C 1
ATOM 1127 O O . LEU A 1 144 ? 11.438 -8.648 -4.438 1 98 144 LEU A O 1
ATOM 1131 N N . GLU A 1 145 ? 13.008 -8.977 -5.945 1 96.94 145 GLU A N 1
ATOM 1132 C CA . GLU A 1 145 ? 12.055 -9.289 -7.004 1 96.94 145 GLU A CA 1
ATOM 1133 C C . GLU A 1 145 ? 12.164 -10.75 -7.426 1 96.94 145 GLU A C 1
ATOM 1135 O O . GLU A 1 145 ? 13.258 -11.242 -7.691 1 96.94 145 GLU A O 1
ATOM 1140 N N . ILE A 1 146 ? 11.07 -11.414 -7.465 1 96.44 146 ILE A N 1
ATOM 1141 C CA . ILE A 1 146 ? 10.93 -12.742 -8.062 1 96.44 146 ILE A CA 1
ATOM 1142 C C . ILE A 1 146 ? 9.961 -12.672 -9.242 1 96.44 146 ILE A C 1
ATOM 1144 O O . ILE A 1 146 ? 8.773 -12.383 -9.07 1 96.44 146 ILE A O 1
ATOM 1148 N N . SER A 1 147 ? 10.461 -12.945 -10.406 1 96.5 147 SER A N 1
ATOM 1149 C CA . SER A 1 147 ? 9.641 -12.812 -11.609 1 96.5 147 SER A CA 1
ATOM 1150 C C . SER A 1 147 ? 9.547 -14.133 -12.367 1 96.5 147 SER A C 1
ATOM 1152 O O . SER A 1 147 ? 10.492 -14.93 -12.352 1 96.5 147 SER A O 1
ATOM 1154 N N . HIS A 1 148 ? 8.445 -14.289 -13 1 97.44 148 HIS A N 1
ATOM 1155 C CA . HIS A 1 148 ? 8.148 -15.453 -13.828 1 97.44 148 HIS A CA 1
ATOM 1156 C C . HIS A 1 148 ? 7.711 -15.047 -15.227 1 97.44 148 HIS A C 1
ATOM 1158 O O . HIS A 1 148 ? 6.766 -14.266 -15.383 1 97.44 148 HIS A O 1
ATOM 1164 N N . TYR A 1 149 ? 8.391 -15.609 -16.172 1 96.81 149 TYR A N 1
ATOM 1165 C CA . TYR A 1 149 ? 8.086 -15.297 -17.562 1 96.81 149 TYR A CA 1
ATOM 1166 C C . TYR A 1 149 ? 7.617 -16.531 -18.328 1 96.81 149 TYR A C 1
ATOM 1168 O O . TYR A 1 149 ? 8.227 -17.609 -18.219 1 96.81 149 TYR A O 1
ATOM 1176 N N . SER A 1 150 ? 6.594 -16.297 -19.016 1 92.56 150 SER A N 1
ATOM 1177 C CA . SER A 1 150 ? 6.141 -17.375 -19.891 1 92.56 150 SER A CA 1
ATOM 1178 C C . SER A 1 150 ? 7.098 -17.562 -21.062 1 92.56 150 SER A C 1
ATOM 1180 O O . SER A 1 150 ? 7.348 -16.625 -21.828 1 92.56 150 SER A O 1
ATOM 1182 N N . LEU A 1 151 ? 7.531 -18.797 -21.344 1 94.25 151 LEU A N 1
ATOM 1183 C CA . LEU A 1 151 ? 8.406 -19.062 -22.484 1 94.25 151 LEU A CA 1
ATOM 1184 C C . LEU A 1 151 ? 7.594 -19.391 -23.734 1 94.25 151 LEU A C 1
ATOM 1186 O O . LEU A 1 151 ? 8.133 -19.422 -24.828 1 94.25 151 LEU A O 1
ATOM 1190 N N . GLU A 1 152 ? 6.359 -19.656 -23.531 1 91.62 152 GLU A N 1
ATOM 1191 C CA . GLU A 1 152 ? 5.477 -19.781 -24.688 1 91.62 152 GLU A CA 1
ATOM 1192 C C . GLU A 1 152 ? 5.371 -18.453 -25.438 1 91.62 152 GLU A C 1
ATOM 1194 O O . GLU A 1 152 ? 5.41 -18.422 -26.672 1 91.62 152 GLU A O 1
ATOM 1199 N N . LEU A 1 153 ? 5.297 -17.406 -24.719 1 93.06 153 LEU A N 1
ATOM 1200 C CA . LEU A 1 153 ? 5.203 -16.062 -25.281 1 93.06 153 LEU A CA 1
ATOM 1201 C C . LEU A 1 153 ? 6.586 -15.523 -25.625 1 93.06 153 LEU A C 1
ATOM 1203 O O . LEU A 1 153 ? 6.746 -14.773 -26.594 1 93.06 153 LEU A O 1
ATOM 1207 N N . LEU A 1 154 ? 7.539 -15.836 -24.797 1 96.38 154 LEU A N 1
ATOM 1208 C CA . LEU A 1 154 ? 8.891 -15.305 -24.906 1 96.38 154 LEU A CA 1
ATOM 1209 C C . LEU A 1 154 ? 9.906 -16.438 -25.062 1 96.38 154 LEU A C 1
ATOM 1211 O O . LEU A 1 154 ? 10.758 -16.625 -24.188 1 96.38 154 LEU A O 1
ATOM 1215 N N . PRO A 1 155 ? 9.891 -17.094 -26.156 1 95.94 155 PRO A N 1
ATOM 1216 C CA . PRO A 1 155 ? 10.781 -18.234 -26.344 1 95.94 155 PRO A CA 1
ATOM 1217 C C . PRO A 1 155 ? 12.25 -17.875 -26.203 1 95.94 155 PRO A C 1
ATOM 1219 O O . PRO A 1 155 ? 12.688 -16.844 -26.75 1 95.94 155 PRO A O 1
ATOM 1222 N N . LYS A 1 156 ? 13.023 -18.641 -25.469 1 95.06 156 LYS A N 1
ATOM 1223 C CA . LYS A 1 156 ? 14.469 -18.547 -25.297 1 95.06 156 LYS A CA 1
ATOM 1224 C C . LYS A 1 156 ? 14.859 -17.266 -24.562 1 95.06 156 LYS A C 1
ATOM 1226 O O . LYS A 1 156 ? 15.969 -16.75 -24.75 1 95.06 156 LYS A O 1
ATOM 1231 N N . LEU A 1 157 ? 13.953 -16.688 -23.844 1 94.94 157 LEU A N 1
ATOM 1232 C CA . LEU A 1 157 ? 14.234 -15.453 -23.109 1 94.94 157 LEU A CA 1
ATOM 1233 C C . LEU A 1 157 ? 15.453 -15.625 -22.203 1 94.94 157 LEU A C 1
ATOM 1235 O O . LEU A 1 157 ? 16.203 -14.672 -21.984 1 94.94 157 LEU A O 1
ATOM 1239 N N . ASN A 1 158 ? 15.688 -16.797 -21.656 1 93.25 158 ASN A N 1
ATOM 1240 C CA . ASN A 1 158 ? 16.812 -17.094 -20.766 1 93.25 158 ASN A CA 1
ATOM 1241 C C . ASN A 1 158 ? 18.141 -16.766 -21.422 1 93.25 158 ASN A C 1
ATOM 1243 O O . ASN A 1 158 ? 19.125 -16.5 -20.734 1 93.25 158 ASN A O 1
ATOM 1247 N N . GLU A 1 159 ? 18.203 -16.719 -22.672 1 92.5 159 GLU A N 1
ATOM 1248 C CA . GLU A 1 159 ? 19.438 -16.438 -23.406 1 92.5 159 GLU A CA 1
ATOM 1249 C C . GLU A 1 159 ? 19.766 -14.953 -23.391 1 92.5 159 GLU A C 1
ATOM 1251 O O . GLU A 1 159 ? 20.891 -14.555 -23.703 1 92.5 159 GLU A O 1
ATOM 1256 N N . TYR A 1 160 ? 18.844 -14.188 -22.969 1 91.44 160 TYR A N 1
ATOM 1257 C CA . TYR A 1 160 ? 19.016 -12.742 -23.078 1 91.44 160 TYR A CA 1
ATOM 1258 C C . TYR A 1 160 ? 19.094 -12.109 -21.688 1 91.44 160 TYR A C 1
ATOM 1260 O O . TYR A 1 160 ? 19.125 -10.883 -21.562 1 91.44 160 TYR A O 1
ATOM 1268 N N . VAL A 1 161 ? 19.094 -12.852 -20.562 1 88.38 161 VAL A N 1
ATOM 1269 C CA . VAL A 1 161 ? 18.922 -12.336 -19.203 1 88.38 161 VAL A CA 1
ATOM 1270 C C . VAL A 1 161 ? 20.266 -11.844 -18.672 1 88.38 161 VAL A C 1
ATOM 1272 O O . VAL A 1 161 ? 20.312 -10.914 -17.859 1 88.38 161 VAL A O 1
ATOM 1275 N N . HIS A 1 162 ? 21.406 -12.438 -18.938 1 76.12 162 HIS A N 1
ATOM 1276 C CA . HIS A 1 162 ? 22.719 -12.219 -18.344 1 76.12 162 HIS A CA 1
ATOM 1277 C C . HIS A 1 162 ? 23.078 -10.742 -18.359 1 76.12 162 HIS A C 1
ATOM 1279 O O . HIS A 1 162 ? 23.734 -10.258 -17.422 1 76.12 162 HIS A O 1
ATOM 1285 N N . ASN A 1 163 ? 22.672 -10.047 -19.297 1 66.75 163 ASN A N 1
ATOM 1286 C CA . ASN A 1 163 ? 23.141 -8.672 -19.406 1 66.75 163 ASN A CA 1
ATOM 1287 C C . ASN A 1 163 ? 21.984 -7.672 -19.281 1 66.75 163 ASN A C 1
ATOM 1289 O O . ASN A 1 163 ? 22.141 -6.504 -19.641 1 66.75 163 ASN A O 1
ATOM 1293 N N . SER A 1 164 ? 21.031 -8.156 -18.656 1 72.5 164 SER A N 1
ATOM 1294 C CA . SER A 1 164 ? 19.906 -7.242 -18.812 1 72.5 164 SER A CA 1
ATOM 1295 C C . SER A 1 164 ? 19.672 -6.43 -17.547 1 72.5 164 SER A C 1
ATOM 1297 O O . SER A 1 164 ? 19.5 -7 -16.453 1 72.5 164 SER A O 1
ATOM 1299 N N . VAL A 1 165 ? 19.781 -5.121 -17.781 1 72.75 165 VAL A N 1
ATOM 1300 C CA . VAL A 1 165 ? 19.438 -4.191 -16.703 1 72.75 165 VAL A CA 1
ATOM 1301 C C . VAL A 1 165 ? 17.922 -4.039 -16.625 1 72.75 165 VAL A C 1
ATOM 1303 O O . VAL A 1 165 ? 17.359 -4.086 -15.523 1 72.75 165 VAL A O 1
ATOM 1306 N N . SER A 1 166 ? 17.359 -4.004 -17.766 1 87.25 166 SER A N 1
ATOM 1307 C CA . SER A 1 166 ? 15.914 -3.885 -17.875 1 87.25 166 SER A CA 1
ATOM 1308 C C . SER A 1 166 ? 15.312 -5.062 -18.641 1 87.25 166 SER A C 1
ATOM 1310 O O . SER A 1 166 ? 15.531 -5.203 -19.844 1 87.25 166 SER A O 1
ATOM 1312 N N . MET A 1 167 ? 14.508 -5.816 -17.969 1 91.56 167 MET A N 1
ATOM 1313 C CA . MET A 1 167 ? 13.82 -6.922 -18.625 1 91.56 167 MET A CA 1
ATOM 1314 C C . MET A 1 167 ? 12.797 -6.395 -19.625 1 91.56 167 MET A C 1
ATOM 1316 O O . MET A 1 167 ? 12.578 -7.008 -20.672 1 91.56 167 MET A O 1
ATOM 1320 N N . TYR A 1 168 ? 12.203 -5.324 -19.312 1 91.44 168 TYR A N 1
ATOM 1321 C CA . TYR A 1 168 ? 11.234 -4.75 -20.234 1 91.44 168 TYR A CA 1
ATOM 1322 C C . TYR A 1 168 ? 11.898 -4.328 -21.547 1 91.44 168 TYR A C 1
ATOM 1324 O O . TYR A 1 168 ? 11.352 -4.543 -22.625 1 91.44 168 TYR A O 1
ATOM 1332 N N . GLU A 1 169 ? 13.039 -3.719 -21.422 1 90.75 169 GLU A N 1
ATOM 1333 C CA . GLU A 1 169 ? 13.789 -3.363 -22.625 1 90.75 169 GLU A CA 1
ATOM 1334 C C . GLU A 1 169 ? 14.172 -4.605 -23.422 1 90.75 169 GLU A C 1
ATOM 1336 O O . GLU A 1 169 ? 14.078 -4.617 -24.656 1 90.75 169 GLU A O 1
ATOM 1341 N N . THR A 1 170 ? 14.602 -5.586 -22.766 1 93.19 170 THR A N 1
ATOM 1342 C CA . THR A 1 170 ? 15 -6.844 -23.406 1 93.19 170 THR A CA 1
ATOM 1343 C C . THR A 1 170 ? 13.82 -7.465 -24.141 1 93.19 170 THR A C 1
ATOM 1345 O O . THR A 1 170 ? 13.953 -7.871 -25.297 1 93.19 170 THR A O 1
ATOM 1348 N N . ILE A 1 171 ? 12.695 -7.527 -23.5 1 94.56 171 ILE A N 1
ATOM 1349 C CA . ILE A 1 171 ? 11.492 -8.125 -24.078 1 94.56 171 ILE A CA 1
ATOM 1350 C C . ILE A 1 171 ? 11.031 -7.309 -25.281 1 94.56 171 ILE A C 1
ATOM 1352 O O . ILE A 1 171 ? 10.68 -7.867 -26.312 1 94.56 171 ILE A O 1
ATOM 1356 N N . LYS A 1 172 ? 11.102 -6.016 -25.125 1 94.12 172 LYS A N 1
ATOM 1357 C CA . LYS A 1 172 ? 10.742 -5.148 -26.234 1 94.12 172 LYS A CA 1
ATOM 1358 C C . LYS A 1 172 ? 11.688 -5.352 -27.422 1 94.12 172 LYS A C 1
ATOM 1360 O O . LYS A 1 172 ? 11.25 -5.512 -28.547 1 94.12 172 LYS A O 1
ATOM 1365 N N . LYS A 1 173 ? 12.922 -5.406 -27.219 1 93.94 173 LYS A N 1
ATOM 1366 C CA . LYS A 1 173 ? 13.969 -5.496 -28.234 1 93.94 173 LYS A CA 1
ATOM 1367 C C . LYS A 1 173 ? 13.883 -6.816 -29 1 93.94 173 LYS A C 1
ATOM 1369 O O . LYS A 1 173 ? 13.977 -6.84 -30.219 1 93.94 173 LYS A O 1
ATOM 1374 N N . HIS A 1 174 ? 13.656 -7.883 -28.328 1 95 174 HIS A N 1
ATOM 1375 C CA . HIS A 1 174 ? 13.789 -9.203 -28.938 1 95 174 HIS A CA 1
ATOM 1376 C C . HIS A 1 174 ? 12.43 -9.758 -29.359 1 95 174 HIS A C 1
ATOM 1378 O O . HIS A 1 174 ? 12.344 -10.609 -30.234 1 95 174 HIS A O 1
ATOM 1384 N N . TYR A 1 175 ? 11.32 -9.242 -28.75 1 95.94 175 TYR A N 1
ATOM 1385 C CA . TYR A 1 175 ? 10.016 -9.859 -29 1 95.94 175 TYR A CA 1
ATOM 1386 C C . TYR A 1 175 ? 8.992 -8.812 -29.422 1 95.94 175 TYR A C 1
ATOM 1388 O O . TYR A 1 175 ? 7.875 -9.156 -29.812 1 95.94 175 TYR A O 1
ATOM 1396 N N . ASN A 1 176 ? 9.352 -7.574 -29.312 1 96.06 176 ASN A N 1
ATOM 1397 C CA . ASN A 1 176 ? 8.445 -6.469 -29.609 1 96.06 176 ASN A CA 1
ATOM 1398 C C . ASN A 1 176 ? 7.18 -6.531 -28.766 1 96.06 176 ASN A C 1
ATOM 1400 O O . ASN A 1 176 ? 6.078 -6.32 -29.281 1 96.06 176 ASN A O 1
ATOM 1404 N N . VAL A 1 177 ? 7.324 -6.926 -27.594 1 94.81 177 VAL A N 1
ATOM 1405 C CA . VAL A 1 177 ? 6.246 -6.984 -26.609 1 94.81 177 VAL A CA 1
ATOM 1406 C C . VAL A 1 177 ? 6.477 -5.934 -25.516 1 94.81 177 VAL A C 1
ATOM 1408 O O . VAL A 1 177 ? 7.605 -5.762 -25.047 1 94.81 177 VAL A O 1
ATOM 1411 N N . THR A 1 178 ? 5.453 -5.164 -25.188 1 93.31 178 THR A N 1
ATOM 1412 C CA . THR A 1 178 ? 5.523 -4.141 -24.156 1 93.31 178 THR A CA 1
ATOM 1413 C C . THR A 1 178 ? 4.328 -4.25 -23.219 1 93.31 178 THR A C 1
ATOM 1415 O O . THR A 1 178 ? 3.189 -4.402 -23.656 1 93.31 178 THR A O 1
ATOM 1418 N N . PRO A 1 179 ? 4.652 -4.211 -21.938 1 93.5 179 PRO A N 1
ATOM 1419 C CA . PRO A 1 179 ? 3.518 -4.141 -21.016 1 93.5 179 PRO A CA 1
ATOM 1420 C C . PRO A 1 179 ? 2.742 -2.832 -21.125 1 93.5 179 PRO A C 1
ATOM 1422 O O . PRO A 1 179 ? 3.348 -1.76 -21.234 1 93.5 179 PRO A O 1
ATOM 1425 N N . VAL A 1 180 ? 1.409 -2.916 -21.094 1 93.88 180 VAL A N 1
ATOM 1426 C CA . VAL A 1 180 ? 0.599 -1.706 -21.172 1 93.88 180 VAL A CA 1
ATOM 1427 C C . VAL A 1 180 ? -0.411 -1.681 -20.031 1 93.88 180 VAL A C 1
ATOM 1429 O O . VAL A 1 180 ? -1.078 -0.669 -19.812 1 93.88 180 VAL A O 1
ATOM 1432 N N . HIS A 1 181 ? -0.554 -2.793 -19.422 1 94.25 181 HIS A N 1
ATOM 1433 C CA . HIS A 1 181 ? -1.483 -2.947 -18.312 1 94.25 181 HIS A CA 1
ATOM 1434 C C . HIS A 1 181 ? -0.89 -3.826 -17.219 1 94.25 181 HIS A C 1
ATOM 1436 O O . HIS A 1 181 ? -0.144 -4.766 -17.5 1 94.25 181 HIS A O 1
ATOM 1442 N N . ASN A 1 182 ? -1.162 -3.447 -15.984 1 95.31 182 ASN A N 1
ATOM 1443 C CA . ASN A 1 182 ? -0.78 -4.363 -14.914 1 95.31 182 ASN A CA 1
ATOM 1444 C C . ASN A 1 182 ? -1.83 -4.398 -13.812 1 95.31 182 ASN A C 1
ATOM 1446 O O . ASN A 1 182 ? -2.646 -3.482 -13.695 1 95.31 182 ASN A O 1
ATOM 1450 N N . LYS A 1 183 ? -1.973 -5.52 -13.203 1 95.38 183 LYS A N 1
ATOM 1451 C CA . LYS A 1 183 ? -2.732 -5.719 -11.977 1 95.38 183 LYS A CA 1
ATOM 1452 C C . LYS A 1 183 ? -1.809 -6.035 -10.805 1 95.38 183 LYS A C 1
ATOM 1454 O O . LYS A 1 183 ? -0.882 -6.84 -10.938 1 95.38 183 LYS A O 1
ATOM 1459 N N . LYS A 1 184 ? -2.082 -5.418 -9.688 1 96.5 184 LYS A N 1
ATOM 1460 C CA . LYS A 1 184 ? -1.231 -5.609 -8.516 1 96.5 184 LYS A CA 1
ATOM 1461 C C . LYS A 1 184 ? -2.066 -5.879 -7.266 1 96.5 184 LYS A C 1
ATOM 1463 O O . LYS A 1 184 ? -3.166 -5.336 -7.121 1 96.5 184 LYS A O 1
ATOM 1468 N N . LEU A 1 185 ? -1.599 -6.703 -6.438 1 94.69 185 LEU A N 1
ATOM 1469 C CA . LEU A 1 185 ? -2.045 -6.867 -5.059 1 94.69 185 LEU A CA 1
ATOM 1470 C C . LEU A 1 185 ? -0.966 -6.414 -4.082 1 94.69 185 LEU A C 1
ATOM 1472 O O . LEU A 1 185 ? 0.207 -6.762 -4.238 1 94.69 185 LEU A O 1
ATOM 1476 N N . LEU A 1 186 ? -1.313 -5.605 -3.154 1 97 186 LEU A N 1
ATOM 1477 C CA . LEU A 1 186 ? -0.385 -5.129 -2.137 1 97 186 LEU A CA 1
ATOM 1478 C C . LEU A 1 186 ? -0.777 -5.645 -0.756 1 97 186 LEU A C 1
ATOM 1480 O O . LEU A 1 186 ? -1.905 -5.43 -0.306 1 97 186 LEU A O 1
ATOM 1484 N N . ASN A 1 187 ? 0.136 -6.336 -0.1 1 95.31 187 ASN A N 1
ATOM 1485 C CA . ASN A 1 187 ? -0.003 -6.859 1.254 1 95.31 187 ASN A CA 1
ATOM 1486 C C . ASN A 1 187 ? 1.229 -6.555 2.102 1 95.31 187 ASN A C 1
ATOM 1488 O O . ASN A 1 187 ? 2.209 -6 1.603 1 95.31 187 ASN A O 1
ATOM 1492 N N . MET A 1 188 ? 1.079 -6.828 3.385 1 93.38 188 MET A N 1
ATOM 1493 C CA . MET A 1 188 ? 2.238 -6.824 4.273 1 93.38 188 MET A CA 1
ATOM 1494 C C . MET A 1 188 ? 2.561 -8.234 4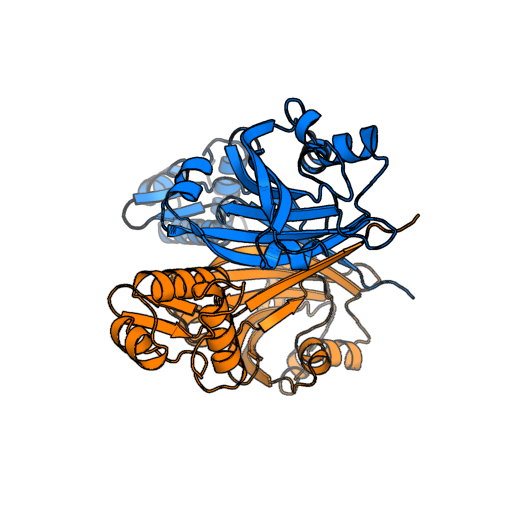.75 1 93.38 188 MET A C 1
ATOM 1496 O O . MET A 1 188 ? 1.656 -9.023 5.035 1 93.38 188 MET A O 1
ATOM 1500 N N . VAL A 1 189 ? 3.811 -8.523 4.77 1 90.19 189 VAL A N 1
ATOM 1501 C CA . VAL A 1 189 ? 4.309 -9.789 5.293 1 90.19 189 VAL A CA 1
ATOM 1502 C C . VAL A 1 189 ? 5.512 -9.539 6.199 1 90.19 189 VAL A C 1
ATOM 1504 O O . VAL A 1 189 ? 6 -8.406 6.293 1 90.19 189 VAL A O 1
ATOM 1507 N N . PHE A 1 190 ? 5.949 -10.586 6.891 1 88.56 190 PHE A N 1
ATOM 1508 C CA . PHE A 1 190 ? 7.16 -10.508 7.699 1 88.56 190 PHE A CA 1
ATOM 1509 C C . PHE A 1 190 ? 8.328 -11.195 6.996 1 88.56 190 PHE A C 1
ATOM 1511 O O . PHE A 1 190 ? 8.172 -12.281 6.441 1 88.56 190 PHE A O 1
ATOM 1518 N N . ALA A 1 191 ? 9.484 -10.516 7.023 1 91.94 191 ALA A N 1
ATOM 1519 C CA . ALA A 1 191 ? 10.672 -11.023 6.344 1 91.94 191 ALA A CA 1
ATOM 1520 C C . ALA A 1 191 ? 11.094 -12.375 6.906 1 91.94 191 ALA A C 1
ATOM 1522 O O . ALA A 1 191 ? 11.273 -12.523 8.117 1 91.94 191 ALA A O 1
ATOM 1523 N N . ASN A 1 192 ? 11.219 -13.367 6.016 1 87.81 192 ASN A N 1
ATOM 1524 C CA . ASN A 1 192 ? 11.875 -14.609 6.422 1 87.81 192 ASN A CA 1
ATOM 1525 C C . ASN A 1 192 ? 13.391 -14.492 6.34 1 87.81 192 ASN A C 1
ATOM 1527 O O . ASN A 1 192 ? 13.922 -13.438 5.988 1 87.81 192 ASN A O 1
ATOM 1531 N N . ALA A 1 193 ? 14.086 -15.477 6.695 1 93 193 ALA A N 1
ATOM 1532 C CA . ALA A 1 193 ? 15.547 -15.422 6.801 1 93 193 ALA A CA 1
ATOM 1533 C C . ALA A 1 193 ? 16.172 -15.062 5.461 1 93 193 ALA A C 1
ATOM 1535 O O . ALA A 1 193 ? 17.078 -14.219 5.395 1 93 193 ALA A O 1
ATOM 1536 N N . ASP A 1 194 ? 15.773 -15.664 4.355 1 93.94 194 ASP A N 1
ATOM 1537 C CA . ASP A 1 194 ? 16.328 -15.414 3.027 1 93.94 194 ASP A CA 1
ATOM 1538 C C . ASP A 1 194 ? 16.047 -13.977 2.58 1 93.94 194 ASP A C 1
ATOM 1540 O O . ASP A 1 194 ? 16.953 -13.273 2.123 1 93.94 194 ASP A O 1
ATOM 1544 N N . GLU A 1 195 ? 14.82 -13.555 2.717 1 94.44 195 GLU A N 1
ATOM 1545 C CA . GLU A 1 195 ? 14.438 -12.195 2.354 1 94.44 195 GLU A CA 1
ATOM 1546 C C . GLU A 1 195 ? 15.227 -11.164 3.148 1 94.44 195 GLU A C 1
ATOM 1548 O O . GLU A 1 195 ? 15.742 -10.195 2.582 1 94.44 195 GLU A O 1
ATOM 1553 N N . ALA A 1 196 ? 15.312 -11.406 4.461 1 95.06 196 ALA A N 1
ATOM 1554 C CA . ALA A 1 196 ? 16.047 -10.5 5.34 1 95.06 196 ALA A CA 1
ATOM 1555 C C . ALA A 1 196 ? 17.5 -10.383 4.91 1 95.06 196 ALA A C 1
ATOM 1557 O O . ALA A 1 196 ? 18.062 -9.281 4.875 1 95.06 196 ALA A O 1
ATOM 1558 N N . LYS A 1 197 ? 18.078 -11.469 4.629 1 96.81 197 LYS A N 1
ATOM 1559 C CA . LYS A 1 197 ? 19.469 -11.492 4.184 1 96.81 197 LYS A CA 1
ATOM 1560 C C . LYS A 1 197 ? 19.656 -10.656 2.924 1 96.81 197 LYS A C 1
ATOM 1562 O O . LYS A 1 197 ? 20.562 -9.805 2.865 1 96.81 197 LYS A O 1
ATOM 1567 N N . HIS A 1 198 ? 18.812 -10.828 1.912 1 96.75 198 HIS A N 1
ATOM 1568 C CA . HIS A 1 198 ? 18.953 -10.164 0.623 1 96.75 198 HIS A CA 1
ATOM 1569 C C . HIS A 1 198 ? 18.625 -8.68 0.733 1 96.75 198 HIS A C 1
ATOM 1571 O O . HIS A 1 198 ? 19.203 -7.852 0.031 1 96.75 198 HIS A O 1
ATOM 1577 N N . LEU A 1 199 ? 17.719 -8.375 1.629 1 97.12 199 LEU A N 1
ATOM 1578 C CA . LEU A 1 199 ? 17.25 -6.996 1.75 1 97.12 199 LEU A CA 1
ATOM 1579 C C . LEU A 1 199 ? 18 -6.262 2.855 1 97.12 199 LEU A C 1
ATOM 1581 O O . LEU A 1 199 ? 17.75 -5.078 3.102 1 97.12 199 LEU A O 1
ATOM 1585 N N . ASN A 1 200 ? 18.922 -6.961 3.521 1 94.12 200 ASN A N 1
ATOM 1586 C CA . ASN A 1 200 ? 19.688 -6.383 4.621 1 94.12 200 ASN A CA 1
ATOM 1587 C C . ASN A 1 200 ? 18.766 -5.797 5.695 1 94.12 200 ASN A C 1
ATOM 1589 O O . ASN A 1 200 ? 18.906 -4.633 6.07 1 94.12 200 ASN A O 1
ATOM 1593 N N . CYS A 1 201 ? 17.828 -6.605 6.137 1 91.56 201 CYS A N 1
ATOM 1594 C CA . CYS A 1 201 ? 16.938 -6.262 7.234 1 91.56 201 CYS A CA 1
ATOM 1595 C C . CYS A 1 201 ? 16.844 -7.402 8.234 1 91.56 201 CYS A C 1
ATOM 1597 O O . CYS A 1 201 ? 17.547 -8.406 8.117 1 91.56 201 CYS A O 1
ATOM 1599 N N . GLU A 1 202 ? 16.078 -7.23 9.266 1 90.25 202 GLU A N 1
ATOM 1600 C CA . GLU A 1 202 ? 15.953 -8.258 10.297 1 90.25 202 GLU A CA 1
ATOM 1601 C C . GLU A 1 202 ? 14.859 -9.266 9.945 1 90.25 202 GLU A C 1
ATOM 1603 O O . GLU A 1 202 ? 13.852 -8.906 9.336 1 90.25 202 GLU A O 1
ATOM 1608 N N . VAL A 1 203 ? 15.133 -10.461 10.344 1 92 203 VAL A N 1
ATOM 1609 C CA . VAL A 1 203 ? 14.07 -11.453 10.242 1 92 203 VAL A CA 1
ATOM 1610 C C . VAL A 1 203 ? 12.852 -10.992 11.039 1 92 203 VAL A C 1
ATOM 1612 O O . VAL A 1 203 ? 12.984 -10.516 12.172 1 92 203 VAL A O 1
ATOM 1615 N N . GLY A 1 204 ? 11.688 -11.031 10.414 1 89 204 GLY A N 1
ATOM 1616 C CA . GLY A 1 204 ? 10.477 -10.617 11.102 1 89 204 GLY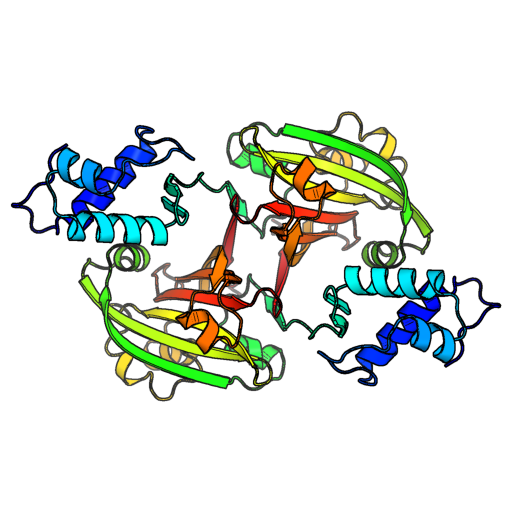 A CA 1
ATOM 1617 C C . GLY A 1 204 ? 10.117 -9.164 10.852 1 89 204 GLY A C 1
ATOM 1618 O O . GLY A 1 204 ? 9.031 -8.711 11.219 1 89 204 GLY A O 1
ATOM 1619 N N . GLU A 1 205 ? 10.93 -8.43 10.25 1 90.25 205 GLU A N 1
ATOM 1620 C CA . GLU A 1 205 ? 10.617 -7.047 9.906 1 90.25 205 GLU A CA 1
ATOM 1621 C C . GLU A 1 205 ? 9.508 -6.973 8.859 1 90.25 205 GLU A C 1
ATOM 1623 O O . GLU A 1 205 ? 9.492 -7.766 7.914 1 90.25 205 GLU A O 1
ATOM 1628 N N . PRO A 1 206 ? 8.594 -6.07 8.992 1 91.69 206 PRO A N 1
ATOM 1629 C CA . PRO A 1 206 ? 7.512 -5.969 8.008 1 91.69 206 PRO A CA 1
ATOM 1630 C C . PRO A 1 206 ? 8.016 -5.598 6.617 1 91.69 206 PRO A C 1
ATOM 1632 O O . PRO A 1 206 ? 8.898 -4.75 6.48 1 91.69 206 PRO A O 1
ATOM 1635 N N . LEU A 1 207 ? 7.5 -6.285 5.68 1 96.38 207 LEU A N 1
ATOM 1636 C CA . LEU A 1 207 ? 7.734 -6.004 4.27 1 96.38 207 LEU A CA 1
ATOM 1637 C C . LEU A 1 207 ? 6.422 -5.691 3.553 1 96.38 207 LEU A C 1
ATOM 1639 O O . LEU A 1 207 ? 5.395 -6.309 3.834 1 96.38 207 LEU A O 1
ATOM 1643 N N . PHE A 1 208 ? 6.457 -4.75 2.656 1 97.81 208 PHE A N 1
ATOM 1644 C CA . PHE A 1 208 ? 5.422 -4.727 1.629 1 97.81 208 PHE A CA 1
ATOM 1645 C C . PHE A 1 208 ? 5.641 -5.848 0.617 1 97.81 208 PHE A C 1
ATOM 1647 O O . PHE A 1 208 ? 6.77 -6.082 0.178 1 97.81 208 PHE A O 1
ATOM 1654 N N . LYS A 1 209 ? 4.656 -6.531 0.335 1 96.5 209 LYS A N 1
ATOM 1655 C CA . LYS A 1 209 ? 4.664 -7.496 -0.76 1 96.5 209 LYS A CA 1
ATOM 1656 C C . LYS A 1 209 ? 3.723 -7.066 -1.879 1 96.5 209 LYS A C 1
ATOM 1658 O O . LYS A 1 209 ? 2.512 -6.957 -1.671 1 96.5 209 LYS A O 1
ATOM 1663 N N . VAL A 1 210 ? 4.25 -6.855 -3.064 1 97.25 210 VAL A N 1
ATOM 1664 C CA . VAL A 1 210 ? 3.463 -6.523 -4.25 1 97.25 210 VAL A CA 1
ATOM 1665 C C . VAL A 1 210 ? 3.475 -7.695 -5.223 1 97.25 210 VAL A C 1
ATOM 1667 O O . VAL A 1 210 ? 4.543 -8.141 -5.66 1 97.25 210 VAL A O 1
ATOM 1670 N N . GLU A 1 211 ? 2.357 -8.211 -5.469 1 95.62 211 GLU A N 1
ATOM 1671 C CA . GLU A 1 211 ? 2.164 -9.195 -6.531 1 95.62 211 GLU A CA 1
ATOM 1672 C C . GLU A 1 211 ? 1.653 -8.539 -7.809 1 95.62 211 GLU A C 1
ATOM 1674 O O . GLU A 1 211 ? 0.586 -7.922 -7.812 1 95.62 211 GLU A O 1
ATOM 1679 N N . LYS A 1 212 ? 2.391 -8.703 -8.812 1 96.81 212 LYS A N 1
ATOM 1680 C CA . LYS A 1 212 ? 2.098 -7.98 -10.047 1 96.81 212 LYS A CA 1
ATOM 1681 C C . LYS A 1 212 ? 1.959 -8.938 -11.227 1 96.81 212 LYS A C 1
ATOM 1683 O O . LYS A 1 212 ? 2.711 -9.914 -11.328 1 96.81 212 LYS A O 1
ATOM 1688 N N . VAL A 1 213 ? 0.979 -8.727 -12.078 1 96.69 213 VAL A N 1
ATOM 1689 C CA . VAL A 1 213 ? 0.886 -9.344 -13.398 1 96.69 213 VAL A CA 1
ATOM 1690 C C . VAL A 1 213 ? 0.867 -8.258 -14.477 1 96.69 213 VAL A C 1
ATOM 1692 O O . VAL A 1 213 ? 0.088 -7.305 -14.391 1 96.69 213 VAL A O 1
ATOM 1695 N N . ALA A 1 214 ? 1.725 -8.375 -15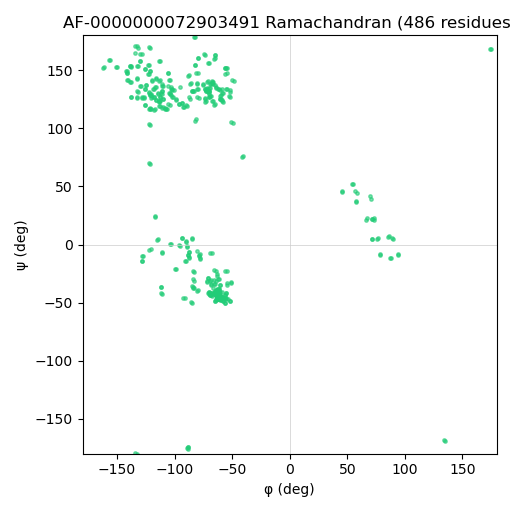.391 1 96.31 214 ALA A N 1
ATOM 1696 C CA . ALA A 1 214 ? 1.809 -7.426 -16.5 1 96.31 214 ALA A CA 1
ATOM 1697 C C . ALA A 1 214 ? 1.233 -8.016 -17.781 1 96.31 214 ALA A C 1
ATOM 1699 O O . ALA A 1 214 ? 1.458 -9.188 -18.078 1 96.31 214 ALA A O 1
ATOM 1700 N N . TYR A 1 215 ? 0.546 -7.172 -18.516 1 96.19 215 TYR A N 1
ATOM 1701 C CA . TYR A 1 215 ? -0.139 -7.602 -19.734 1 96.19 215 TYR A CA 1
ATOM 1702 C C . TYR A 1 215 ? 0.281 -6.75 -20.922 1 96.19 215 TYR A C 1
ATOM 1704 O O . TYR A 1 215 ? 0.615 -5.574 -20.766 1 96.19 215 TYR A O 1
ATOM 1712 N N . ASP A 1 216 ? 0.223 -7.387 -22.047 1 94.19 216 ASP A N 1
ATOM 1713 C CA . ASP A 1 216 ? 0.454 -6.617 -23.266 1 94.19 216 ASP A CA 1
ATOM 1714 C C . ASP A 1 216 ? -0.85 -6.023 -23.797 1 94.19 216 ASP A C 1
ATOM 1716 O O . ASP A 1 216 ? -1.875 -6.051 -23.109 1 94.19 216 ASP A O 1
ATOM 1720 N N . ALA A 1 217 ? -0.818 -5.375 -24.953 1 92.38 217 ALA A N 1
ATOM 1721 C CA . ALA A 1 217 ? -1.954 -4.668 -25.531 1 92.38 217 ALA A CA 1
ATOM 1722 C C . ALA A 1 217 ? -3.076 -5.637 -25.906 1 92.38 217 ALA A C 1
ATOM 1724 O O . ALA A 1 217 ? -4.238 -5.238 -26 1 92.38 217 ALA A O 1
ATOM 1725 N N . GLN A 1 218 ? -2.766 -6.887 -26.094 1 93.5 218 GLN A N 1
ATOM 1726 C CA . GLN A 1 218 ? -3.75 -7.906 -26.438 1 93.5 218 GLN A CA 1
ATOM 1727 C C . GLN A 1 218 ? -4.273 -8.609 -25.188 1 93.5 218 GLN A C 1
ATOM 1729 O O . GLN A 1 218 ? -4.953 -9.633 -25.281 1 93.5 218 GLN A O 1
ATOM 1734 N N . LYS A 1 219 ? -3.885 -8.148 -24 1 93.44 219 LYS A N 1
ATOM 1735 C CA . LYS A 1 219 ? -4.316 -8.656 -22.703 1 93.44 219 LYS A CA 1
ATOM 1736 C C . LYS A 1 219 ? -3.717 -10.031 -22.422 1 93.44 219 LYS A C 1
ATOM 1738 O O . LYS A 1 219 ? -4.328 -10.852 -21.734 1 93.44 219 LYS A O 1
ATOM 1743 N N . ARG A 1 220 ? -2.629 -10.32 -23.094 1 94.12 220 ARG A N 1
ATOM 1744 C CA . ARG A 1 220 ? -1.874 -11.523 -22.766 1 94.12 220 ARG A CA 1
ATOM 1745 C C . ARG A 1 220 ? -0.915 -11.266 -21.609 1 94.12 220 ARG A C 1
ATOM 1747 O O . ARG A 1 220 ? -0.205 -10.258 -21.594 1 94.12 220 ARG A O 1
ATOM 1754 N N . PRO A 1 221 ? -0.933 -12.195 -20.625 1 96.81 221 PRO A N 1
ATOM 1755 C CA . PRO A 1 221 ? 0.042 -12.008 -19.547 1 96.81 221 PRO A CA 1
ATOM 1756 C C . PRO A 1 221 ? 1.482 -12.203 -20.016 1 96.81 221 PRO A C 1
ATOM 1758 O O . PRO A 1 221 ? 1.812 -13.234 -20.594 1 96.81 221 PRO A O 1
ATOM 1761 N N . ILE A 1 222 ? 2.301 -11.258 -19.828 1 95.19 222 ILE A N 1
ATOM 1762 C CA . ILE A 1 222 ? 3.717 -11.297 -20.172 1 95.19 222 ILE A CA 1
ATOM 1763 C C . ILE A 1 222 ? 4.508 -11.953 -19.047 1 95.19 222 ILE A C 1
ATOM 1765 O O . ILE A 1 222 ? 5.305 -12.867 -19.297 1 95.19 222 ILE A O 1
ATOM 1769 N N . HIS A 1 223 ? 4.305 -11.516 -17.844 1 96.62 223 HIS A N 1
ATOM 1770 C CA . HIS A 1 223 ? 5.023 -12.039 -16.688 1 96.62 223 HIS A CA 1
ATOM 1771 C C . HIS A 1 223 ? 4.238 -11.797 -15.398 1 96.62 223 HIS A C 1
ATOM 1773 O O . HIS A 1 223 ? 3.332 -10.961 -15.359 1 96.62 223 HIS A O 1
ATOM 1779 N N . SER A 1 224 ? 4.523 -12.539 -14.383 1 96.69 224 SER A N 1
ATOM 1780 C CA . SER A 1 224 ? 4.117 -12.328 -13 1 96.69 224 SER A CA 1
ATOM 1781 C C . SER A 1 224 ? 5.324 -12.078 -12.102 1 96.69 224 SER A C 1
ATOM 1783 O O . SER A 1 224 ? 6.398 -12.641 -12.328 1 96.69 224 SER A O 1
ATOM 1785 N N . SER A 1 225 ? 5.156 -11.211 -11.164 1 96.81 225 SER A N 1
ATOM 1786 C CA . SER A 1 225 ? 6.281 -10.922 -10.273 1 96.81 225 SER A CA 1
ATOM 1787 C C . SER A 1 225 ? 5.812 -10.719 -8.836 1 96.81 225 SER A C 1
ATOM 1789 O O . SER A 1 225 ? 4.68 -10.305 -8.602 1 96.81 225 SER A O 1
ATOM 1791 N N . PHE A 1 226 ? 6.668 -11.078 -7.934 1 95.81 226 PHE A N 1
ATOM 1792 C CA . PHE A 1 226 ? 6.598 -10.719 -6.523 1 95.81 226 PHE A CA 1
ATOM 1793 C C . PHE A 1 226 ? 7.699 -9.734 -6.16 1 95.81 226 PHE A C 1
ATOM 1795 O O . PHE A 1 226 ? 8.875 -9.977 -6.449 1 95.81 226 PHE A O 1
ATOM 1802 N N . LEU A 1 227 ? 7.281 -8.648 -5.613 1 97.56 227 LEU A N 1
ATOM 1803 C CA . LEU A 1 227 ? 8.227 -7.637 -5.156 1 97.56 227 LEU A CA 1
ATOM 1804 C C . LEU A 1 227 ? 8.109 -7.43 -3.648 1 97.56 227 LEU A C 1
ATOM 1806 O O . LEU A 1 227 ? 7.016 -7.191 -3.131 1 97.56 227 LEU A O 1
ATOM 1810 N N . TYR A 1 228 ? 9.234 -7.535 -2.953 1 97.69 228 TYR A N 1
ATOM 1811 C CA . TYR A 1 228 ? 9.297 -7.328 -1.511 1 97.69 228 TYR A CA 1
ATOM 1812 C C . TYR A 1 228 ? 10.094 -6.07 -1.178 1 97.69 228 TYR A C 1
ATOM 1814 O O . TYR A 1 228 ? 11.227 -5.91 -1.633 1 97.69 228 TYR A O 1
ATOM 1822 N N . TYR A 1 229 ? 9.484 -5.176 -0.382 1 97.75 229 TYR A N 1
ATOM 1823 C CA . TYR A 1 229 ? 10.102 -3.934 0.069 1 97.75 229 TYR A CA 1
ATOM 1824 C C . TYR A 1 229 ? 10.164 -3.877 1.591 1 97.75 229 TYR A C 1
ATOM 1826 O O . TYR A 1 229 ? 9.156 -4.07 2.268 1 97.75 229 TYR A O 1
ATOM 1834 N N . PRO A 1 230 ? 11.383 -3.576 2.129 1 95.75 230 PRO A N 1
ATOM 1835 C CA . PRO A 1 230 ? 11.312 -3.195 3.541 1 95.75 230 PRO A CA 1
ATOM 1836 C C . PRO A 1 230 ? 10.398 -1.993 3.783 1 95.75 230 PRO A C 1
ATOM 1838 O O . PRO A 1 230 ? 10.617 -0.927 3.201 1 95.75 230 PRO A O 1
ATOM 1841 N N . ALA A 1 231 ? 9.422 -2.225 4.621 1 94.81 231 ALA A N 1
ATOM 1842 C CA . ALA A 1 231 ? 8.367 -1.225 4.785 1 94.81 231 ALA A CA 1
ATOM 1843 C C . ALA A 1 231 ? 8.93 0.079 5.344 1 94.81 231 ALA A C 1
ATOM 1845 O 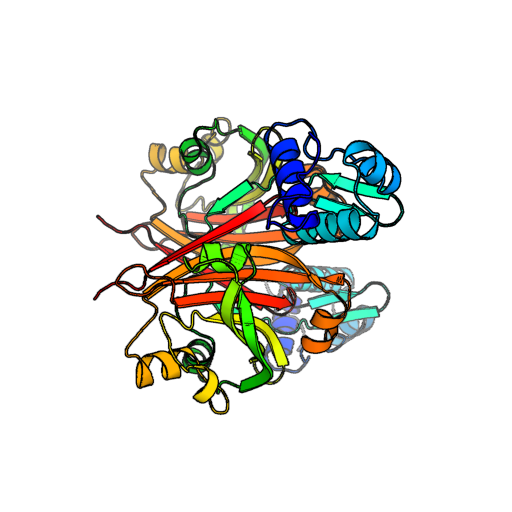O . ALA A 1 231 ? 8.375 1.153 5.113 1 94.81 231 ALA A O 1
ATOM 1846 N N . ASN A 1 232 ? 10 0.018 6.035 1 88 232 ASN A N 1
ATOM 1847 C CA . ASN A 1 232 ? 10.586 1.206 6.645 1 88 232 ASN A CA 1
ATOM 1848 C C . ASN A 1 232 ? 11.484 1.954 5.664 1 88 232 ASN A C 1
ATOM 1850 O O . ASN A 1 232 ? 12.078 2.979 6.016 1 88 232 ASN A O 1
ATOM 1854 N N . ARG A 1 233 ? 11.57 1.551 4.398 1 91.25 233 ARG A N 1
ATOM 1855 C CA . ARG A 1 233 ? 12.477 2.186 3.449 1 91.25 233 ARG A CA 1
ATOM 1856 C C . ARG A 1 233 ? 11.719 2.766 2.262 1 91.25 233 ARG A C 1
ATOM 1858 O O . ARG A 1 233 ? 12.305 3.43 1.406 1 91.25 233 ARG A O 1
ATOM 1865 N N . VAL A 1 234 ? 10.422 2.521 2.262 1 94.5 234 VAL A N 1
ATOM 1866 C CA . VAL A 1 234 ? 9.703 2.961 1.069 1 94.5 234 VAL A CA 1
ATOM 1867 C C . VAL A 1 234 ? 8.375 3.598 1.469 1 94.5 234 VAL A C 1
ATOM 1869 O O . VAL A 1 234 ? 7.734 3.16 2.43 1 94.5 234 VAL A O 1
ATOM 1872 N N . THR A 1 235 ? 8.008 4.648 0.827 1 95 235 THR A N 1
ATOM 1873 C CA . THR A 1 235 ? 6.672 5.23 0.778 1 95 235 THR A CA 1
ATOM 1874 C C . THR A 1 235 ? 6.074 5.098 -0.621 1 95 235 THR A C 1
ATOM 1876 O O . THR A 1 235 ? 6.688 5.52 -1.604 1 95 235 THR A O 1
ATOM 1879 N N . PHE A 1 236 ? 4.898 4.461 -0.682 1 96.69 236 PHE A N 1
ATOM 1880 C CA . PHE A 1 236 ? 4.234 4.375 -1.979 1 96.69 236 PHE A CA 1
ATOM 1881 C C . PHE A 1 236 ? 3.391 5.617 -2.236 1 96.69 236 PHE A C 1
ATOM 1883 O O . PHE A 1 236 ? 2.73 6.125 -1.329 1 96.69 236 PHE A O 1
ATOM 1890 N N . THR A 1 237 ? 3.441 6.09 -3.463 1 95.25 237 THR A N 1
ATOM 1891 C CA . THR A 1 237 ? 2.65 7.25 -3.861 1 95.25 237 THR A CA 1
ATOM 1892 C C . THR A 1 237 ? 1.593 6.855 -4.887 1 95.25 237 THR A C 1
ATOM 1894 O O . THR A 1 237 ? 1.836 5.996 -5.738 1 95.25 237 THR A O 1
ATOM 1897 N N . ILE A 1 238 ? 0.449 7.43 -4.75 1 93.38 238 ILE A N 1
ATOM 1898 C CA . ILE A 1 238 ? -0.663 7.238 -5.676 1 93.38 238 ILE A CA 1
ATOM 1899 C C . ILE A 1 238 ? -1.26 8.594 -6.051 1 93.38 238 ILE A C 1
ATOM 1901 O O . ILE A 1 238 ? -1.561 9.414 -5.176 1 93.38 238 ILE A O 1
ATOM 1905 N N . ASP A 1 239 ? -1.377 8.852 -7.285 1 91.25 239 ASP A N 1
ATOM 1906 C CA . ASP A 1 239 ? -2.041 10.023 -7.844 1 91.25 239 ASP A CA 1
ATOM 1907 C C . ASP A 1 239 ? -3.168 9.617 -8.789 1 91.25 239 ASP A C 1
ATOM 1909 O O . ASP A 1 239 ? -2.912 9.141 -9.898 1 91.25 239 ASP A O 1
ATOM 1913 N N . SER A 1 240 ? -4.363 9.742 -8.305 1 86.5 240 SER A N 1
ATOM 1914 C CA . SER A 1 240 ? -5.508 9.227 -9.055 1 86.5 240 SER A CA 1
ATOM 1915 C C . SER A 1 240 ? -6.453 10.352 -9.461 1 86.5 240 SER A C 1
ATOM 1917 O O . SER A 1 240 ? -6.633 11.32 -8.719 1 86.5 240 SER A O 1
ATOM 1919 N N . SER A 1 241 ? -6.926 10.352 -10.68 1 83.25 241 SER A N 1
ATOM 1920 C CA . SER A 1 241 ? -7.926 11.289 -11.18 1 83.25 241 SER A CA 1
ATOM 1921 C C . SER A 1 241 ? -9.117 10.555 -11.781 1 83.25 241 SER A C 1
ATOM 1923 O O . SER A 1 241 ? -8.961 9.477 -12.359 1 83.25 241 SER A O 1
ATOM 1925 N N . MET A 1 242 ? -10.344 10.977 -11.438 1 70.75 242 MET A N 1
ATOM 1926 C CA . MET A 1 242 ? -11.523 10.453 -12.125 1 70.75 242 MET A CA 1
ATOM 1927 C C . MET A 1 242 ? -11.523 10.875 -13.594 1 70.75 242 MET A C 1
ATOM 1929 O O . MET A 1 242 ? -11.094 11.984 -13.922 1 70.75 242 MET A O 1
ATOM 1933 N N . SER A 1 243 ? -11.539 9.93 -14.602 1 56.12 243 SER A N 1
ATOM 1934 C CA . SER A 1 243 ? -11.641 10.219 -16.031 1 56.12 243 SER A CA 1
ATOM 1935 C C . SER A 1 243 ? -12.805 11.156 -16.328 1 56.12 243 SER A C 1
ATOM 1937 O O .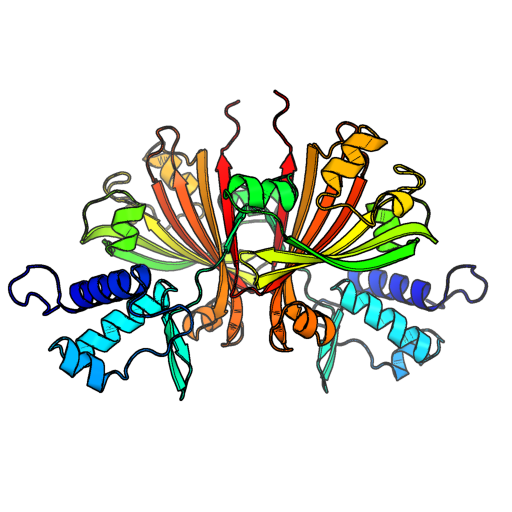 SER A 1 243 ? -13.859 11.062 -15.695 1 56.12 243 SER A O 1
ATOM 1939 N N . ASN A 1 244 ? -12.594 12.43 -16.625 1 44.91 244 ASN A N 1
ATOM 1940 C CA . ASN A 1 244 ? -13.602 13.25 -17.281 1 44.91 244 ASN A CA 1
ATOM 1941 C C . ASN A 1 244 ? -14.312 12.477 -18.391 1 44.91 244 ASN A C 1
ATOM 1943 O O . ASN A 1 244 ? -13.68 11.984 -19.312 1 44.91 244 ASN A O 1
ATOM 1947 N N . GLU A 1 245 ? -15.25 11.523 -18.297 1 31.23 245 GLU A N 1
ATOM 1948 C CA . GLU A 1 245 ? -16.141 11.633 -19.438 1 31.23 245 GLU A CA 1
ATOM 1949 C C . GLU A 1 245 ? -16.828 13 -19.484 1 31.23 245 GLU A C 1
ATOM 1951 O O . GLU A 1 245 ? -17.156 13.57 -18.438 1 31.23 245 GLU A O 1
ATOM 1956 N N . MET B 1 1 ? -13.734 -36.594 2.309 1 57.62 1 MET B N 1
ATOM 1957 C CA . MET B 1 1 ? -13.484 -37 0.927 1 57.62 1 MET B CA 1
ATOM 1958 C C . MET B 1 1 ? -12.078 -37.594 0.776 1 57.62 1 MET B C 1
ATOM 1960 O O . MET B 1 1 ? -11.125 -37.094 1.359 1 57.62 1 MET B O 1
ATOM 1964 N N . LYS B 1 2 ? -11.977 -38.844 0.359 1 71 2 LYS B N 1
ATOM 1965 C CA . LYS B 1 2 ? -10.703 -39.531 0.188 1 71 2 LYS B CA 1
ATOM 1966 C C . LYS B 1 2 ? -9.945 -39.031 -1.031 1 71 2 LYS B C 1
ATOM 1968 O O . LYS B 1 2 ? -10.555 -38.688 -2.045 1 71 2 LYS B O 1
ATOM 1973 N N . LEU B 1 3 ? -8.734 -38.75 -0.906 1 82.06 3 LEU B N 1
ATOM 1974 C CA . LEU B 1 3 ? -7.859 -38.344 -1.997 1 82.06 3 LEU B CA 1
ATOM 1975 C C . LEU B 1 3 ? -7.645 -39.469 -2.988 1 82.06 3 LEU B C 1
ATOM 1977 O O . LEU B 1 3 ? -7.77 -40.656 -2.629 1 82.06 3 LEU B O 1
ATOM 1981 N N . ASN B 1 4 ? -7.633 -39.188 -4.227 1 83.62 4 ASN B N 1
ATOM 1982 C CA . ASN B 1 4 ? -7.469 -40.188 -5.277 1 83.62 4 ASN B CA 1
ATOM 1983 C C . ASN B 1 4 ? -6 -40.562 -5.484 1 83.62 4 ASN B C 1
ATOM 1985 O O . ASN B 1 4 ? -5.258 -39.812 -6.125 1 83.62 4 ASN B O 1
ATOM 1989 N N . THR B 1 5 ? -5.555 -41.75 -5.082 1 80.38 5 THR B N 1
ATOM 1990 C CA . THR B 1 5 ? -4.156 -42.156 -5.16 1 80.38 5 THR B CA 1
ATOM 1991 C C . THR B 1 5 ? -3.807 -42.625 -6.574 1 80.38 5 THR B C 1
ATOM 1993 O O . THR B 1 5 ? -2.637 -42.844 -6.887 1 80.38 5 THR B O 1
ATOM 1996 N N . HIS B 1 6 ? -4.801 -42.719 -7.484 1 80.69 6 HIS B N 1
ATOM 1997 C CA . HIS B 1 6 ? -4.57 -43.188 -8.844 1 80.69 6 HIS B CA 1
ATOM 1998 C C . HIS B 1 6 ? -4.559 -42.031 -9.836 1 80.69 6 HIS B C 1
ATOM 2000 O O . HIS B 1 6 ? -4.398 -42.25 -11.039 1 80.69 6 HIS B O 1
ATOM 2006 N N . SER B 1 7 ? -4.742 -40.906 -9.305 1 80.62 7 SER B N 1
ATOM 2007 C CA . SER B 1 7 ? -4.746 -39.719 -10.141 1 80.62 7 SER B CA 1
ATOM 2008 C C . SER B 1 7 ? -3.326 -39.25 -10.453 1 80.62 7 SER B C 1
ATOM 2010 O O . SER B 1 7 ? -2.393 -39.562 -9.703 1 80.62 7 SER B O 1
ATOM 2012 N N . SER B 1 8 ? -3.109 -38.688 -11.586 1 83.5 8 SER B N 1
ATOM 2013 C CA . SER B 1 8 ? -1.83 -38.094 -11.961 1 83.5 8 SER B CA 1
ATOM 2014 C C . SER B 1 8 ? -1.525 -36.844 -11.125 1 83.5 8 SER B C 1
ATOM 2016 O O . SER B 1 8 ? -0.382 -36.406 -11.07 1 83.5 8 SER B O 1
ATOM 2018 N N . THR B 1 9 ? -2.467 -36.438 -10.359 1 84.94 9 THR B N 1
ATOM 2019 C CA . THR B 1 9 ? -2.273 -35.281 -9.492 1 84.94 9 THR B CA 1
ATOM 2020 C C . THR B 1 9 ? -1.665 -35.719 -8.156 1 84.94 9 THR B C 1
ATOM 2022 O O . THR B 1 9 ? -2.205 -36.562 -7.469 1 84.94 9 THR B O 1
ATOM 2025 N N . PRO B 1 10 ? -0.605 -35.094 -7.828 1 86.75 10 PRO B N 1
ATOM 2026 C CA . PRO B 1 10 ? 0.012 -35.438 -6.543 1 86.75 10 PRO B CA 1
ATOM 2027 C C . PRO B 1 10 ? -0.95 -35.281 -5.367 1 86.75 10 PRO B C 1
ATOM 2029 O O . PRO B 1 10 ? -1.817 -34.406 -5.383 1 86.75 10 PRO B O 1
ATOM 2032 N N . LEU B 1 11 ? -0.777 -36.094 -4.441 1 90.69 11 LEU B N 1
ATOM 2033 C CA . LEU B 1 11 ? -1.691 -36.156 -3.309 1 90.69 11 LEU B CA 1
ATOM 2034 C C . LEU B 1 11 ? -1.723 -34.844 -2.545 1 90.69 11 LEU B C 1
ATOM 2036 O O . LEU B 1 11 ? -2.773 -34.438 -2.049 1 90.69 11 LEU B O 1
ATOM 2040 N N . TYR B 1 12 ? -0.571 -34.188 -2.365 1 91.44 12 TYR B N 1
ATOM 2041 C CA . TYR B 1 12 ? -0.569 -32.938 -1.607 1 91.44 12 TYR B CA 1
ATOM 2042 C C . TYR B 1 12 ? -1.384 -31.875 -2.32 1 91.44 12 TYR B C 1
ATOM 2044 O O . TYR B 1 12 ? -2.012 -31.031 -1.675 1 91.44 12 TYR B O 1
ATOM 2052 N N . ILE B 1 13 ? -1.419 -31.922 -3.592 1 88.19 13 ILE B N 1
ATOM 2053 C CA . ILE B 1 13 ? -2.215 -30.969 -4.371 1 88.19 13 ILE B CA 1
ATOM 2054 C C . ILE B 1 13 ? -3.699 -31.266 -4.184 1 88.19 13 ILE B C 1
ATOM 2056 O O . ILE B 1 13 ? -4.512 -30.359 -4.047 1 88.19 13 ILE B O 1
ATOM 2060 N N . GLN B 1 14 ? -3.963 -32.531 -4.195 1 90.31 14 GLN B N 1
ATOM 2061 C CA . GLN B 1 14 ? -5.348 -32.906 -3.951 1 90.31 14 GLN B CA 1
ATOM 2062 C C . GLN B 1 14 ? -5.812 -32.438 -2.572 1 90.31 14 GLN B C 1
ATOM 2064 O O . GLN B 1 14 ? -6.918 -31.922 -2.43 1 90.31 14 GLN B O 1
ATOM 2069 N N . LEU B 1 15 ? -4.977 -32.688 -1.632 1 93.12 15 LEU B N 1
ATOM 2070 C CA . LEU B 1 15 ? -5.324 -32.281 -0.276 1 93.12 15 LEU B CA 1
ATOM 2071 C C . LEU B 1 15 ? -5.492 -30.75 -0.197 1 93.12 15 LEU B C 1
ATOM 2073 O O . LEU B 1 15 ? -6.434 -30.266 0.43 1 93.12 15 LEU B O 1
ATOM 2077 N N . LYS B 1 16 ? -4.562 -30.062 -0.76 1 92.44 16 LYS B N 1
ATOM 2078 C CA . LYS B 1 16 ? -4.656 -28.609 -0.809 1 92.44 16 LYS B CA 1
ATOM 2079 C C . LYS B 1 16 ? -5.996 -28.172 -1.387 1 92.44 16 LYS B C 1
ATOM 2081 O O . LYS B 1 16 ? -6.66 -27.297 -0.827 1 92.44 16 LYS B O 1
ATOM 2086 N N . GLN B 1 17 ? -6.352 -28.75 -2.479 1 88.88 17 GLN B N 1
ATOM 2087 C CA . GLN B 1 17 ? -7.613 -28.406 -3.129 1 88.88 17 GLN B CA 1
ATOM 2088 C C . GLN B 1 17 ? -8.797 -28.719 -2.223 1 88.88 17 GLN B C 1
ATOM 2090 O O . GLN B 1 17 ? -9.727 -27.922 -2.111 1 88.88 17 GLN B O 1
ATOM 2095 N N . THR B 1 18 ? -8.672 -29.828 -1.646 1 91.44 18 THR B N 1
ATOM 2096 C CA . THR B 1 18 ? -9.75 -30.25 -0.763 1 91.44 18 THR B CA 1
ATOM 2097 C C . THR B 1 18 ? -9.898 -29.297 0.414 1 91.44 18 THR B C 1
ATOM 2099 O O . THR B 1 18 ? -11.008 -28.859 0.733 1 91.44 18 THR B O 1
ATOM 2102 N N . LEU B 1 19 ? -8.797 -28.953 1.003 1 92.75 19 LEU B N 1
ATOM 2103 C CA . LEU B 1 19 ? -8.828 -28.031 2.133 1 92.75 19 LEU B CA 1
ATOM 2104 C C . LEU B 1 19 ? -9.32 -26.656 1.702 1 92.75 19 LEU B C 1
ATOM 2106 O O . LEU B 1 19 ? -10.078 -26.016 2.428 1 92.75 19 LEU B O 1
ATOM 2110 N N . THR B 1 20 ? -8.891 -26.234 0.543 1 90.12 20 THR B N 1
ATOM 2111 C CA . THR B 1 20 ? -9.359 -24.969 -0.007 1 90.12 20 THR B CA 1
ATOM 2112 C C . THR B 1 20 ? -10.883 -24.969 -0.16 1 90.12 20 THR B C 1
ATOM 2114 O O . THR B 1 20 ? -11.555 -24.016 0.231 1 90.12 20 THR B O 1
ATOM 2117 N N . GLU B 1 21 ? -11.352 -26.031 -0.688 1 89.12 21 GLU B N 1
ATOM 2118 C CA . GLU B 1 21 ? -12.797 -26.172 -0.866 1 89.12 21 GLU B CA 1
ATOM 2119 C C . GLU B 1 21 ? -13.516 -26.172 0.477 1 89.12 21 GLU B C 1
ATOM 2121 O O . GLU B 1 21 ? -14.562 -25.531 0.625 1 89.12 21 GLU B O 1
ATOM 2126 N N . ASP B 1 22 ? -12.953 -26.906 1.388 1 89.38 22 ASP B N 1
ATOM 2127 C CA . ASP B 1 22 ? -13.562 -26.969 2.715 1 89.38 22 ASP B CA 1
ATOM 2128 C C . ASP B 1 22 ? -13.602 -25.594 3.373 1 89.38 22 ASP B C 1
ATOM 2130 O O . ASP B 1 22 ? -14.586 -25.234 4.023 1 89.38 22 ASP B O 1
ATOM 2134 N N . ILE B 1 23 ? -12.609 -24.844 3.186 1 87.81 23 ILE B N 1
ATOM 2135 C CA . ILE B 1 23 ? -12.531 -23.484 3.738 1 87.81 23 ILE B CA 1
ATOM 2136 C C . ILE B 1 23 ? -13.555 -22.594 3.041 1 87.81 23 ILE B C 1
ATOM 2138 O O . ILE B 1 23 ? -14.305 -21.875 3.699 1 87.81 23 ILE B O 1
ATOM 2142 N N . ASN B 1 24 ? -13.648 -22.734 1.759 1 82.81 24 ASN B N 1
ATOM 2143 C CA . ASN B 1 24 ? -14.555 -21.906 0.97 1 82.81 24 ASN B CA 1
ATOM 2144 C C . ASN B 1 24 ? -16.016 -22.234 1.265 1 82.81 24 ASN B C 1
ATOM 2146 O O . ASN B 1 24 ? -16.875 -21.359 1.228 1 82.81 24 ASN B O 1
ATOM 2150 N N . LYS B 1 25 ? -16.25 -23.531 1.613 1 85.38 25 LYS B N 1
ATOM 2151 C CA . LYS B 1 25 ? -17.609 -23.984 1.895 1 85.38 25 LYS B CA 1
ATOM 2152 C C . LYS B 1 25 ? -17.969 -23.766 3.359 1 85.38 25 LYS B C 1
ATOM 2154 O O . LYS B 1 25 ? -19.094 -24.016 3.773 1 85.38 25 LYS B O 1
ATOM 2159 N N . GLY B 1 26 ? -17 -23.359 4.098 1 84.69 26 GLY B N 1
ATOM 2160 C CA . GLY B 1 26 ? -17.266 -23.031 5.488 1 84.69 26 GLY B CA 1
ATOM 2161 C C . GLY B 1 26 ? -17.125 -24.219 6.422 1 84.69 26 GLY B C 1
ATOM 2162 O O . GLY B 1 26 ? -17.5 -24.141 7.59 1 84.69 26 GLY B O 1
ATOM 2163 N N . VAL B 1 27 ? -16.688 -25.328 5.922 1 86.62 27 VAL B N 1
ATOM 2164 C CA . VAL B 1 27 ? -16.406 -26.469 6.789 1 86.62 27 VAL B CA 1
ATOM 2165 C C . VAL B 1 27 ? -15.414 -26.047 7.875 1 86.62 27 VAL B C 1
ATOM 2167 O O . VAL B 1 27 ? -15.57 -26.422 9.039 1 86.62 27 VAL B O 1
ATOM 2170 N N . TYR B 1 28 ? -14.359 -25.328 7.41 1 89.25 28 TYR B N 1
ATOM 2171 C CA . TYR B 1 28 ? -13.477 -24.609 8.32 1 89.25 28 TYR B CA 1
ATOM 2172 C C . TYR B 1 28 ? -13.688 -23.109 8.219 1 89.25 28 TYR B C 1
ATOM 2174 O O . TYR B 1 28 ? -13.43 -22.516 7.164 1 89.25 28 TYR B O 1
ATOM 2182 N N . SER B 1 29 ? -14.117 -22.516 9.273 1 86.38 29 SER B N 1
ATOM 2183 C CA . SER B 1 29 ? -14.453 -21.094 9.258 1 86.38 29 SER B CA 1
ATOM 2184 C C . SER B 1 29 ? -13.211 -20.234 9.422 1 86.38 29 SER B C 1
ATOM 2186 O O . SER B 1 29 ? -12.195 -20.672 9.969 1 86.38 29 SER B O 1
ATOM 2188 N N . PRO B 1 30 ? -13.32 -18.984 8.891 1 81.94 30 PRO B N 1
ATOM 2189 C CA . PRO B 1 30 ? -12.211 -18.062 9.148 1 81.94 30 PRO B CA 1
ATOM 2190 C C . PRO B 1 30 ? -11.867 -17.953 10.633 1 81.94 30 PRO B C 1
ATOM 2192 O O . PRO B 1 30 ? -12.766 -17.859 11.469 1 81.94 30 PRO B O 1
ATOM 2195 N N . GLY B 1 31 ? -10.602 -18.047 10.891 1 81.12 31 GLY B N 1
ATOM 2196 C CA . GLY B 1 31 ? -10.148 -17.969 12.273 1 81.12 31 GLY B CA 1
ATOM 2197 C C . GLY B 1 31 ? -10.156 -19.312 12.984 1 81.12 31 GLY B C 1
ATOM 2198 O O . GLY B 1 31 ? -9.586 -19.438 14.07 1 81.12 31 GLY B O 1
ATOM 2199 N N . GLU B 1 32 ? -10.727 -20.297 12.445 1 87.56 32 GLU B N 1
ATOM 2200 C CA . GLU B 1 32 ? -10.859 -21.609 13.062 1 87.56 32 GLU B CA 1
ATOM 2201 C C . GLU B 1 32 ? -9.539 -22.375 13.016 1 87.56 32 GLU B C 1
ATOM 2203 O O . GLU B 1 32 ? -8.82 -22.328 12.016 1 87.56 32 GLU B O 1
ATOM 2208 N N . LYS B 1 33 ? -9.242 -23.047 14.148 1 91.94 33 LYS B N 1
ATOM 2209 C CA . LYS B 1 33 ? -8.07 -23.906 14.195 1 91.94 33 LYS B CA 1
ATOM 2210 C C . LYS B 1 33 ? -8.305 -25.203 13.406 1 91.94 33 LYS B C 1
ATOM 2212 O O . LYS B 1 33 ? -9.328 -25.859 13.586 1 91.94 33 LYS B O 1
ATOM 2217 N N . LEU B 1 34 ? -7.406 -25.422 12.5 1 93.56 34 LEU B N 1
ATOM 2218 C CA . LEU B 1 34 ? -7.469 -26.703 11.805 1 93.56 34 LEU B CA 1
ATOM 2219 C C . LEU B 1 34 ? -7.066 -27.844 12.734 1 93.56 34 LEU B C 1
ATOM 2221 O O . LEU B 1 34 ? -6.312 -27.641 13.688 1 93.56 34 LEU B O 1
ATOM 2225 N N . PRO B 1 35 ? -7.543 -29.047 12.391 1 92.25 35 PRO B N 1
ATOM 2226 C CA . PRO B 1 35 ? -7.02 -30.219 13.102 1 92.25 35 PRO B CA 1
ATOM 2227 C C . PRO B 1 35 ? -5.5 -30.312 13.031 1 92.25 35 PRO B C 1
ATOM 2229 O O . PRO B 1 35 ? -4.883 -29.766 12.109 1 92.25 35 PRO B O 1
ATOM 2232 N N . ILE B 1 36 ? -4.941 -30.922 14.031 1 91.81 36 ILE B N 1
ATOM 2233 C CA . ILE B 1 36 ? -3.49 -31.094 14.047 1 91.81 36 ILE B CA 1
ATOM 2234 C C . ILE B 1 36 ? -3.064 -32 12.906 1 91.81 36 ILE B C 1
ATOM 2236 O O . ILE B 1 36 ? -3.895 -32.719 12.328 1 91.81 36 ILE B O 1
ATOM 2240 N N . GLU B 1 37 ? -1.81 -31.984 12.578 1 92.56 37 GLU B N 1
ATOM 2241 C CA . GLU B 1 37 ? -1.28 -32.688 11.414 1 92.56 37 GLU B CA 1
ATOM 2242 C C . GLU B 1 37 ? -1.634 -34.188 11.461 1 92.56 37 GLU B C 1
ATOM 2244 O O . GLU B 1 37 ? -2.041 -34.75 10.453 1 92.56 37 GLU B O 1
ATOM 2249 N N . THR B 1 38 ? -1.498 -34.75 12.68 1 92.62 38 THR B N 1
ATOM 2250 C CA . THR B 1 38 ? -1.775 -36.188 12.82 1 92.62 38 THR B CA 1
ATOM 2251 C C . THR B 1 38 ? -3.238 -36.5 12.508 1 92.62 38 THR B C 1
ATOM 2253 O O . THR B 1 38 ? -3.547 -37.5 11.859 1 92.62 38 THR B O 1
ATOM 2256 N N . ASP B 1 39 ? -4.117 -35.688 12.914 1 94.5 39 ASP B N 1
ATOM 2257 C CA . ASP B 1 39 ? -5.539 -35.844 12.648 1 94.5 39 ASP B CA 1
ATOM 2258 C C . ASP B 1 39 ? -5.836 -35.719 11.156 1 94.5 39 ASP B C 1
ATOM 2260 O O . ASP B 1 39 ? -6.637 -36.5 10.609 1 94.5 39 ASP B O 1
ATOM 2264 N N . LEU B 1 40 ? -5.223 -34.781 10.531 1 94 40 LEU B N 1
ATOM 2265 C CA . LEU B 1 40 ? -5.422 -34.562 9.094 1 94 40 LEU B CA 1
ATOM 2266 C C . LEU B 1 40 ? -4.941 -35.781 8.312 1 94 40 LEU B C 1
ATOM 2268 O O . LEU B 1 40 ? -5.555 -36.188 7.316 1 94 40 LEU B O 1
ATOM 2272 N N . CYS B 1 41 ? -3.838 -36.344 8.773 1 93.94 41 CYS B N 1
ATOM 2273 C CA . CYS B 1 41 ? -3.352 -37.594 8.164 1 93.94 41 CYS B CA 1
ATOM 2274 C C . CYS B 1 41 ? -4.418 -38.688 8.203 1 93.94 41 CYS B C 1
ATOM 2276 O O . CYS B 1 41 ? -4.668 -39.344 7.203 1 93.94 41 CYS B O 1
ATOM 2278 N N . ASP B 1 42 ? -4.996 -38.781 9.352 1 93.19 42 ASP B N 1
ATOM 2279 C CA . ASP B 1 42 ? -6.004 -39.812 9.555 1 93.19 42 ASP B CA 1
ATOM 2280 C C . ASP B 1 42 ? -7.262 -39.531 8.742 1 93.19 42 ASP B C 1
ATOM 2282 O O . ASP B 1 42 ? -7.809 -40.438 8.094 1 93.19 42 ASP B O 1
ATOM 2286 N N . ILE B 1 43 ? -7.715 -38.344 8.703 1 91.56 43 ILE B N 1
ATOM 2287 C CA . ILE B 1 43 ? -8.953 -37.938 8.055 1 91.56 43 ILE B CA 1
ATOM 2288 C C . ILE B 1 43 ? -8.836 -38.125 6.547 1 91.56 43 ILE B C 1
ATOM 2290 O O . ILE B 1 43 ? -9.766 -38.625 5.902 1 91.56 43 ILE B O 1
ATOM 2294 N N . TYR B 1 44 ? -7.637 -37.844 6.004 1 91.5 44 TYR B N 1
ATOM 2295 C CA . TYR B 1 44 ? -7.535 -37.812 4.551 1 91.5 44 TYR B CA 1
ATOM 2296 C C . TYR B 1 44 ? -6.703 -38.969 4.035 1 91.5 44 TYR B C 1
ATOM 2298 O O . TYR B 1 44 ? -6.574 -39.188 2.824 1 91.5 44 TYR B O 1
ATOM 2306 N N . GLY B 1 45 ? -6.094 -39.719 4.953 1 91.44 45 GLY B N 1
ATOM 2307 C CA . GLY B 1 45 ? -5.352 -40.906 4.578 1 91.44 45 GLY B CA 1
ATOM 2308 C C . GLY B 1 45 ? -4.07 -40.594 3.83 1 91.44 45 GLY B C 1
ATOM 2309 O O . GLY B 1 45 ? -3.781 -41.219 2.799 1 91.44 45 GLY B O 1
ATOM 2310 N N . VAL B 1 46 ? -3.41 -39.656 4.266 1 93.94 46 VAL B N 1
ATOM 2311 C CA . VAL B 1 46 ? -2.172 -39.25 3.607 1 93.94 46 VAL B CA 1
ATOM 2312 C C . VAL B 1 46 ? -1.053 -39.125 4.641 1 93.94 46 VAL B C 1
ATOM 2314 O O . VAL B 1 46 ? -1.312 -39.094 5.848 1 93.94 46 VAL B O 1
ATOM 2317 N N . SER B 1 47 ? 0.201 -39.094 4.184 1 93.81 47 SER B N 1
ATOM 2318 C CA . SER B 1 47 ? 1.372 -39 5.051 1 93.81 47 SER B CA 1
ATOM 2319 C C . SER B 1 47 ? 1.538 -37.625 5.641 1 93.81 47 SER B C 1
ATOM 2321 O O . SER B 1 47 ? 0.926 -36.656 5.16 1 93.81 47 SER B O 1
ATOM 2323 N N . ARG B 1 48 ? 2.35 -37.531 6.695 1 94.44 48 ARG B N 1
ATOM 2324 C CA . ARG B 1 48 ? 2.68 -36.25 7.32 1 94.44 48 ARG B CA 1
ATOM 2325 C C . ARG B 1 48 ? 3.369 -35.344 6.328 1 94.44 48 ARG B C 1
ATOM 2327 O O . ARG B 1 48 ? 3.145 -34.125 6.348 1 94.44 48 ARG B O 1
ATOM 2334 N N . ILE B 1 49 ? 4.137 -35.906 5.492 1 93.94 49 ILE B N 1
ATOM 2335 C CA . ILE B 1 49 ? 4.852 -35.125 4.496 1 93.94 49 ILE B CA 1
ATOM 2336 C C . ILE B 1 49 ? 3.855 -34.469 3.539 1 93.94 49 ILE B C 1
ATOM 2338 O O . ILE B 1 49 ? 3.99 -33.281 3.203 1 93.94 49 ILE B O 1
ATOM 2342 N N . THR B 1 50 ? 2.896 -35.188 3.152 1 93.06 50 THR B N 1
ATOM 2343 C CA . THR B 1 50 ? 1.846 -34.688 2.264 1 93.06 50 THR B CA 1
ATOM 2344 C C . THR B 1 50 ? 1.046 -33.594 2.932 1 93.06 50 THR B C 1
ATOM 2346 O O . THR B 1 50 ? 0.813 -32.531 2.328 1 93.06 50 THR B O 1
ATOM 2349 N N . VAL B 1 51 ? 0.641 -33.812 4.176 1 94.75 51 VAL B N 1
ATOM 2350 C CA . VAL B 1 51 ? -0.13 -32.812 4.922 1 94.75 51 VAL B CA 1
ATOM 2351 C C . VAL B 1 51 ? 0.687 -31.531 5.074 1 94.75 51 VAL B C 1
ATOM 2353 O O . VAL B 1 51 ? 0.186 -30.438 4.82 1 94.75 51 VAL B O 1
ATOM 2356 N N . ARG B 1 52 ? 1.894 -31.656 5.383 1 93.44 52 ARG B N 1
ATOM 2357 C CA . ARG B 1 52 ? 2.754 -30.5 5.625 1 93.44 52 ARG B CA 1
ATOM 2358 C C . ARG B 1 52 ? 2.941 -29.688 4.348 1 93.44 52 ARG B C 1
ATOM 2360 O O . ARG B 1 52 ? 2.9 -28.453 4.383 1 93.44 52 ARG B O 1
ATOM 2367 N N . LYS B 1 53 ? 3.137 -30.375 3.311 1 91.62 53 LYS B N 1
ATOM 2368 C CA . LYS B 1 53 ? 3.303 -29.688 2.037 1 91.62 53 LYS B CA 1
ATOM 2369 C C . LYS B 1 53 ? 2.037 -28.922 1.66 1 91.62 53 LYS B C 1
ATOM 2371 O O . LYS B 1 53 ? 2.107 -27.766 1.229 1 91.62 53 LYS B O 1
ATOM 2376 N N . ALA B 1 54 ? 0.95 -29.578 1.824 1 92.56 54 ALA B N 1
ATOM 2377 C CA . ALA B 1 54 ? -0.327 -28.938 1.521 1 92.56 54 ALA B CA 1
ATOM 2378 C C . ALA B 1 54 ? -0.549 -27.719 2.402 1 92.56 54 ALA B C 1
ATOM 2380 O O . ALA B 1 54 ? -0.945 -26.656 1.913 1 92.56 54 ALA B O 1
ATOM 2381 N N . ILE B 1 55 ? -0.246 -27.859 3.66 1 92.25 55 ILE B N 1
ATOM 2382 C CA . ILE B 1 55 ? -0.455 -26.781 4.625 1 92.25 55 ILE B CA 1
ATOM 2383 C C . ILE B 1 55 ? 0.493 -25.625 4.316 1 92.25 55 ILE B C 1
ATOM 2385 O O . ILE B 1 55 ? 0.085 -24.469 4.328 1 92.25 55 ILE B O 1
ATOM 2389 N N . LEU B 1 56 ? 1.691 -25.984 4.008 1 87 56 LEU B N 1
ATOM 2390 C CA . LEU B 1 56 ? 2.666 -24.938 3.68 1 87 56 LEU B CA 1
ATOM 2391 C C . LEU B 1 56 ? 2.217 -24.141 2.463 1 87 56 LEU B C 1
ATOM 2393 O O . LEU B 1 56 ? 2.312 -22.906 2.453 1 87 56 LEU B O 1
ATOM 2397 N N . ASP B 1 57 ? 1.73 -24.859 1.506 1 85.62 57 ASP B N 1
ATOM 2398 C CA . ASP B 1 57 ? 1.235 -24.188 0.306 1 85.62 57 ASP B CA 1
ATOM 2399 C C . ASP B 1 57 ? 0.068 -23.266 0.637 1 85.62 57 ASP B C 1
ATOM 2401 O O . ASP B 1 57 ? -0.011 -22.156 0.118 1 85.62 57 ASP B O 1
ATOM 2405 N N . LEU B 1 58 ? -0.79 -23.734 1.48 1 88.62 58 LEU B N 1
ATOM 2406 C CA . LEU B 1 58 ? -1.976 -22.953 1.835 1 88.62 58 LEU B CA 1
ATOM 2407 C C . LEU B 1 58 ? -1.602 -21.75 2.684 1 88.62 58 LEU B C 1
ATOM 2409 O O . LEU B 1 58 ? -2.268 -20.703 2.621 1 88.62 58 LEU B O 1
ATOM 2413 N N . VAL B 1 59 ? -0.542 -21.891 3.416 1 83.88 59 VAL B N 1
ATOM 2414 C CA . VAL B 1 59 ? -0.018 -20.766 4.176 1 83.88 59 VAL B CA 1
ATOM 2415 C C . VAL B 1 59 ? 0.584 -19.734 3.225 1 83.88 59 VAL B C 1
ATOM 2417 O O . VAL B 1 59 ? 0.314 -18.531 3.344 1 83.88 59 VAL B O 1
ATOM 2420 N N . GLU B 1 60 ? 1.232 -20.266 2.303 1 73.5 60 GLU B N 1
ATOM 2421 C CA . GLU B 1 60 ? 1.834 -19.391 1.302 1 73.5 60 GLU B CA 1
ATOM 2422 C C . GLU B 1 60 ? 0.765 -18.656 0.492 1 73.5 60 GLU B C 1
ATOM 2424 O O . GLU B 1 60 ? 0.938 -17.484 0.133 1 73.5 60 GLU B O 1
ATOM 2429 N N . ASP B 1 61 ? -0.31 -19.375 0.316 1 74.5 61 ASP B N 1
ATOM 2430 C CA . ASP B 1 61 ? -1.421 -18.828 -0.45 1 74.5 61 ASP B CA 1
ATOM 2431 C C . ASP B 1 61 ? -2.242 -17.859 0.398 1 74.5 61 ASP B C 1
ATOM 2433 O O . ASP B 1 61 ? -3.158 -17.203 -0.106 1 74.5 61 ASP B O 1
ATOM 2437 N N . GLY B 1 62 ? -1.941 -17.828 1.685 1 76.38 62 GLY B N 1
ATOM 2438 C CA . GLY B 1 62 ? -2.627 -16.906 2.566 1 76.38 62 GLY B CA 1
ATOM 2439 C C . GLY B 1 62 ? -3.945 -17.438 3.092 1 76.38 62 GLY B C 1
ATOM 2440 O O . GLY B 1 62 ? -4.75 -16.688 3.643 1 76.38 62 GLY B O 1
ATOM 2441 N N . LEU B 1 63 ? -4.23 -18.625 2.83 1 83.5 63 LEU B N 1
ATOM 2442 C CA . LEU B 1 63 ? -5.488 -19.203 3.285 1 83.5 63 LEU B CA 1
ATOM 2443 C C . LEU B 1 63 ? -5.371 -19.703 4.723 1 83.5 63 LEU B C 1
ATOM 2445 O O . LEU B 1 63 ? -6.367 -19.766 5.445 1 83.5 63 LEU B O 1
ATOM 2449 N N . LEU B 1 64 ? -4.133 -20.125 5.098 1 88.25 64 LEU B N 1
ATOM 2450 C CA . LEU B 1 64 ? -3.857 -20.594 6.445 1 88.25 64 LEU B CA 1
ATOM 2451 C C . LEU B 1 64 ? -2.732 -19.797 7.09 1 88.25 64 LEU B C 1
ATOM 2453 O O . LEU B 1 64 ? -1.967 -19.125 6.391 1 88.25 64 LEU B O 1
ATOM 2457 N N . THR B 1 65 ? -2.703 -19.734 8.375 1 84.56 65 THR B N 1
ATOM 2458 C CA . THR B 1 65 ? -1.59 -19.172 9.133 1 84.56 65 THR B CA 1
ATOM 2459 C C . THR B 1 65 ? -1.148 -20.141 10.227 1 84.56 65 THR B C 1
ATOM 2461 O O . THR B 1 65 ? -1.982 -20.781 10.867 1 84.56 65 THR B O 1
ATOM 2464 N N . ARG B 1 66 ? 0.118 -20.25 10.312 1 83.75 66 ARG B N 1
ATOM 2465 C CA . ARG B 1 66 ? 0.662 -21.094 11.375 1 83.75 66 ARG B CA 1
ATOM 2466 C C . ARG B 1 66 ? 1.108 -20.25 12.562 1 83.75 66 ARG B C 1
ATOM 2468 O O . ARG B 1 66 ? 1.772 -19.234 12.398 1 83.75 66 ARG B O 1
ATOM 2475 N N . GLN B 1 67 ? 0.635 -20.531 13.711 1 76.62 67 GLN B N 1
ATOM 2476 C CA . GLN B 1 67 ? 1.066 -19.891 14.953 1 76.62 67 GLN B CA 1
ATOM 2477 C C . GLN B 1 67 ? 1.877 -20.859 15.805 1 76.62 67 GLN B C 1
ATOM 2479 O O . GLN B 1 67 ? 1.395 -21.938 16.156 1 76.62 67 GLN B O 1
ATOM 2484 N N . GLN B 1 68 ? 3.102 -20.438 15.977 1 75.56 68 GLN B N 1
ATOM 2485 C CA . GLN B 1 68 ? 4.004 -21.312 16.734 1 75.56 68 GLN B CA 1
ATOM 2486 C C . GLN B 1 68 ? 3.4 -21.703 18.078 1 75.56 68 GLN B C 1
ATOM 2488 O O . GLN B 1 68 ? 2.979 -20.844 18.844 1 75.56 68 GLN B O 1
ATOM 2493 N N . GLY B 1 69 ? 3.381 -22.953 18.312 1 78.81 69 GLY B N 1
ATOM 2494 C CA . GLY B 1 69 ? 2.918 -23.5 19.578 1 78.81 69 GLY B CA 1
ATOM 2495 C C . GLY B 1 69 ? 1.406 -23.531 19.703 1 78.81 69 GLY B C 1
ATOM 2496 O O . GLY B 1 69 ? 0.866 -24.062 20.672 1 78.81 69 GLY B O 1
ATOM 2497 N N . LYS B 1 70 ? 0.707 -22.938 18.766 1 81.25 70 LYS B N 1
ATOM 2498 C CA . LYS B 1 70 ? -0.748 -22.875 18.875 1 81.25 70 LYS B CA 1
ATOM 2499 C C . LYS B 1 70 ? -1.413 -23.734 17.812 1 81.25 70 LYS B C 1
ATOM 2501 O O . LYS B 1 70 ? -2.35 -24.484 18.094 1 81.25 70 LYS B O 1
ATOM 2506 N N . GLY B 1 71 ? -0.868 -23.656 16.625 1 89.25 71 GLY B N 1
ATOM 2507 C CA . GLY B 1 71 ? -1.448 -24.469 15.57 1 89.25 71 GLY B CA 1
ATOM 2508 C C . GLY B 1 71 ? -1.649 -23.719 14.273 1 89.25 71 GLY B C 1
ATOM 2509 O O . GLY B 1 71 ? -0.991 -22.703 14.031 1 89.25 71 GLY B O 1
ATOM 2510 N N . THR B 1 72 ? -2.391 -24.344 13.352 1 91.12 72 THR B N 1
ATOM 2511 C CA . THR B 1 72 ? -2.707 -23.797 12.039 1 91.12 72 THR B CA 1
ATOM 2512 C C . THR B 1 72 ? -4.145 -23.281 11.992 1 91.12 72 THR B C 1
ATOM 2514 O O . THR B 1 72 ? -5.066 -23.984 12.422 1 91.12 72 THR B O 1
ATOM 2517 N N . PHE B 1 73 ? -4.336 -22.078 11.547 1 90.12 73 PHE B N 1
ATOM 2518 C CA . PHE B 1 73 ? -5.648 -21.438 11.555 1 90.12 73 PHE B CA 1
ATOM 2519 C C . PHE B 1 73 ? -6.047 -21 10.156 1 90.12 73 PHE B C 1
ATOM 2521 O O . PHE B 1 73 ? -5.188 -20.688 9.328 1 90.12 73 PHE B O 1
ATOM 2528 N N . VAL B 1 74 ? -7.395 -21.078 9.914 1 88.25 74 VAL B N 1
ATOM 2529 C CA . VAL B 1 74 ? -7.91 -20.5 8.68 1 88.25 74 VAL B CA 1
ATOM 2530 C C . VAL B 1 74 ? -7.816 -18.969 8.758 1 88.25 74 VAL B C 1
ATOM 2532 O O . VAL B 1 74 ? -8.242 -18.375 9.742 1 88.25 74 VAL B O 1
ATOM 2535 N N . GLN B 1 75 ? -7.203 -18.438 7.746 1 82.44 75 GLN B N 1
ATOM 2536 C CA . GLN B 1 75 ? -7.051 -16.984 7.695 1 82.44 75 GLN B CA 1
ATOM 2537 C C . GLN B 1 75 ? -8.383 -16.297 7.395 1 82.44 75 GLN B C 1
ATOM 2539 O O . GLN B 1 75 ? -9.18 -16.797 6.602 1 82.44 75 GLN B O 1
ATOM 2544 N N . TYR B 1 76 ? -8.656 -15.289 8.125 1 78 76 TYR B N 1
ATOM 2545 C CA . TYR B 1 76 ? -9.789 -14.461 7.734 1 78 76 TYR B CA 1
ATOM 2546 C C . TYR B 1 76 ? -9.586 -13.867 6.348 1 78 76 TYR B C 1
ATOM 2548 O O . TYR B 1 76 ? -8.477 -13.438 6.008 1 78 76 TYR B O 1
ATOM 2556 N N . PRO B 1 77 ? -10.641 -14.094 5.504 1 80.31 77 PRO B N 1
ATOM 2557 C CA . PRO B 1 77 ? -10.5 -13.422 4.207 1 80.31 77 PRO B CA 1
ATOM 2558 C C . PRO B 1 77 ? -10.273 -11.922 4.34 1 80.31 77 PRO B C 1
ATOM 2560 O O . PRO B 1 77 ? -10.891 -11.266 5.18 1 80.31 77 PRO B O 1
ATOM 2563 N N . LYS B 1 78 ? -9.336 -11.461 3.615 1 88.12 78 LYS B N 1
ATOM 2564 C CA . LYS B 1 78 ? -9.047 -10.031 3.637 1 88.12 78 LYS B CA 1
ATOM 2565 C C . LYS B 1 78 ? -10.023 -9.258 2.76 1 88.12 78 LYS B C 1
ATOM 2567 O O . LYS B 1 78 ? -10.461 -9.758 1.72 1 88.12 78 LYS B O 1
ATOM 2572 N N . ALA B 1 79 ? -10.453 -8.133 3.25 1 91.62 79 ALA B N 1
ATOM 2573 C CA . ALA B 1 79 ? -11.164 -7.211 2.365 1 91.62 79 ALA B CA 1
ATOM 2574 C C . ALA B 1 79 ? -10.273 -6.754 1.218 1 91.62 79 ALA B C 1
ATOM 2576 O O . ALA B 1 79 ? -9.086 -6.473 1.42 1 91.62 79 ALA B O 1
ATOM 2577 N N . LYS B 1 80 ? -10.75 -6.754 -0.003 1 92.88 80 LYS B N 1
ATOM 2578 C CA . LYS B 1 80 ? -10.039 -6.191 -1.146 1 92.88 80 LYS B CA 1
ATOM 2579 C C . LYS B 1 80 ? -10.438 -4.734 -1.377 1 92.88 80 LYS B C 1
ATOM 2581 O O . LYS B 1 80 ? -11.617 -4.434 -1.572 1 92.88 80 LYS B O 1
ATOM 2586 N N . ARG B 1 81 ? -9.477 -3.854 -1.266 1 93.94 81 ARG B N 1
ATOM 2587 C CA . ARG B 1 81 ? -9.734 -2.426 -1.404 1 93.94 81 ARG B CA 1
ATOM 2588 C C . ARG B 1 81 ? -8.914 -1.826 -2.539 1 93.94 81 ARG B C 1
ATOM 2590 O O . ARG B 1 81 ? -7.691 -1.975 -2.57 1 93.94 81 ARG B O 1
ATOM 2597 N N . GLU B 1 82 ? -9.578 -1.106 -3.428 1 92.56 82 GLU B N 1
ATOM 2598 C CA . GLU B 1 82 ? -8.891 -0.449 -4.531 1 92.56 82 GLU B CA 1
ATOM 2599 C C . GLU B 1 82 ? -8.219 0.845 -4.074 1 92.56 82 GLU B C 1
ATOM 2601 O O . GLU B 1 82 ? -8.891 1.742 -3.555 1 92.56 82 GLU B O 1
ATOM 2606 N N . LEU B 1 83 ? -6.969 0.994 -4.32 1 91.88 83 LEU B N 1
ATOM 2607 C CA . LEU B 1 83 ? -6.207 2.146 -3.852 1 91.88 83 LEU B CA 1
ATOM 2608 C C . LEU B 1 83 ? -6.371 3.328 -4.801 1 91.88 83 LEU B C 1
ATOM 2610 O O . LEU B 1 83 ? -6.211 4.484 -4.395 1 91.88 83 LEU B O 1
ATOM 2614 N N . PHE B 1 84 ? -6.691 3.035 -5.965 1 87 84 PHE B N 1
ATOM 2615 C CA . PHE B 1 84 ? -6.734 4.09 -6.973 1 87 84 PHE B CA 1
ATOM 2616 C C . PHE B 1 84 ? -8.102 4.754 -6.996 1 87 84 PHE B C 1
ATOM 2618 O O . PHE B 1 84 ? -8.273 5.82 -7.594 1 87 84 PHE B O 1
ATOM 2625 N N . ALA B 1 85 ? -9.031 4.277 -6.344 1 84.38 85 ALA B N 1
ATOM 2626 C CA . ALA B 1 85 ? -10.383 4.828 -6.355 1 84.38 85 ALA B CA 1
ATOM 2627 C C . ALA B 1 85 ? -10.422 6.191 -5.672 1 84.38 85 ALA B C 1
ATOM 2629 O O . ALA B 1 85 ? -9.766 6.402 -4.652 1 84.38 85 ALA B O 1
ATOM 2630 N N . VAL B 1 86 ? -11.164 7.078 -6.289 1 84.5 86 VAL B N 1
ATOM 2631 C CA . VAL B 1 86 ? -11.367 8.406 -5.719 1 84.5 86 VAL B CA 1
ATOM 2632 C C . VAL B 1 86 ? -12.562 8.383 -4.766 1 84.5 86 VAL B C 1
ATOM 2634 O O . VAL B 1 86 ? -12.68 9.242 -3.887 1 84.5 86 VAL B O 1
ATOM 2637 N N . ASN B 1 87 ? -13.297 7.332 -4.789 1 83.94 87 ASN B N 1
ATOM 2638 C CA . ASN B 1 87 ? -14.555 7.277 -4.055 1 83.94 87 ASN B CA 1
ATOM 2639 C C . ASN B 1 87 ? -14.328 7 -2.572 1 83.94 87 ASN B C 1
ATOM 2641 O O . ASN B 1 87 ? -13.234 6.59 -2.174 1 83.94 87 ASN B O 1
ATOM 2645 N N . GLY B 1 88 ? -15.367 7.34 -1.809 1 87.56 88 GLY B N 1
ATOM 2646 C CA . GLY B 1 88 ? -15.32 7.145 -0.368 1 87.56 88 GLY B CA 1
ATOM 2647 C C . GLY B 1 88 ? -15.797 5.77 0.062 1 87.56 88 GLY B C 1
ATOM 2648 O O . GLY B 1 88 ? -15.961 4.875 -0.771 1 87.56 88 GLY B O 1
ATOM 2649 N N . HIS B 1 89 ? -15.891 5.562 1.303 1 89.25 89 HIS B N 1
ATOM 2650 C CA . HIS B 1 89 ? -16.234 4.289 1.919 1 89.25 89 HIS B CA 1
ATOM 2651 C C . HIS B 1 89 ? -17.641 3.84 1.497 1 89.25 89 HIS B C 1
ATOM 2653 O O . HIS B 1 89 ? -17.828 2.676 1.142 1 89.25 89 HIS B O 1
ATOM 2659 N N . ALA B 1 90 ? -18.625 4.793 1.563 1 89.25 90 ALA B N 1
ATOM 2660 C CA . ALA B 1 90 ? -20 4.441 1.229 1 89.25 90 ALA B CA 1
ATOM 2661 C C . ALA B 1 90 ? -20.094 3.904 -0.195 1 89.25 90 ALA B C 1
ATOM 2663 O O . ALA B 1 90 ? -20.781 2.908 -0.443 1 89.25 90 ALA B O 1
ATOM 2664 N N . GLU B 1 91 ? -19.484 4.539 -1.051 1 87.38 91 GLU B N 1
ATOM 2665 C CA . GLU B 1 91 ? -19.469 4.102 -2.443 1 87.38 91 GLU B CA 1
ATOM 2666 C C . GLU B 1 91 ? -18.781 2.752 -2.594 1 87.38 91 GLU B C 1
ATOM 2668 O O . GLU B 1 91 ? -19.25 1.881 -3.326 1 87.38 91 GLU B O 1
ATOM 2673 N N . TYR B 1 92 ? -17.703 2.562 -1.959 1 88.69 92 TYR B N 1
ATOM 2674 C CA . TYR B 1 92 ? -16.969 1.306 -1.95 1 88.69 92 TYR B CA 1
ATOM 2675 C C . TYR B 1 92 ? -17.859 0.155 -1.486 1 88.69 92 TYR B C 1
ATOM 2677 O O . TYR B 1 92 ? -17.938 -0.876 -2.156 1 88.69 92 TYR B O 1
ATOM 2685 N N . MET B 1 93 ? -18.516 0.314 -0.398 1 90.5 93 MET B N 1
ATOM 2686 C CA . MET B 1 93 ? -19.391 -0.723 0.14 1 90.5 93 MET B CA 1
ATOM 2687 C C . MET B 1 93 ? -20.516 -1.032 -0.828 1 90.5 93 MET B C 1
ATOM 2689 O O . MET B 1 93 ? -20.859 -2.197 -1.043 1 90.5 93 MET B O 1
ATOM 2693 N N . SER B 1 94 ? -21.078 0.04 -1.371 1 89.69 94 SER B N 1
ATOM 2694 C CA . SER B 1 94 ? -22.156 -0.128 -2.332 1 89.69 94 SER B CA 1
ATOM 2695 C C . SER B 1 94 ? -21.719 -0.948 -3.537 1 89.69 94 SER B C 1
ATOM 2697 O O . SER B 1 94 ? -22.453 -1.811 -4.016 1 89.69 94 SER B O 1
ATOM 2699 N N . GLU B 1 95 ? -20.531 -0.699 -3.998 1 88.62 95 GLU B N 1
ATOM 2700 C CA . GLU B 1 95 ? -19.969 -1.436 -5.129 1 88.62 95 GLU B CA 1
ATOM 2701 C C . GLU B 1 95 ? -19.844 -2.922 -4.809 1 88.62 95 GLU B C 1
ATOM 2703 O O . GLU B 1 95 ? -19.953 -3.766 -5.699 1 88.62 95 GLU B O 1
ATOM 2708 N N . MET B 1 96 ? -19.656 -3.191 -3.582 1 89.19 96 MET B N 1
ATOM 2709 C CA . MET B 1 96 ? -19.516 -4.578 -3.145 1 89.19 96 MET B CA 1
ATOM 2710 C C . MET B 1 96 ? -20.875 -5.176 -2.785 1 89.19 96 MET B C 1
ATOM 2712 O O . MET B 1 96 ? -20.953 -6.301 -2.293 1 89.19 96 MET B O 1
ATOM 2716 N N . GLY B 1 97 ? -21.906 -4.379 -2.971 1 91.94 97 GLY B N 1
ATOM 2717 C CA . GLY B 1 97 ? -23.25 -4.828 -2.641 1 91.94 97 GLY B CA 1
ATOM 2718 C C . GLY B 1 97 ? -23.5 -4.895 -1.146 1 91.94 97 GLY B C 1
ATOM 2719 O O . GLY B 1 97 ? -24.344 -5.668 -0.689 1 91.94 97 GLY B O 1
ATOM 2720 N N . LYS B 1 98 ? -22.781 -4.203 -0.423 1 90.62 98 LYS B N 1
ATOM 2721 C CA . LYS B 1 98 ? -22.906 -4.199 1.031 1 90.62 98 LYS B CA 1
ATOM 2722 C C . LYS B 1 98 ? -23.391 -2.844 1.535 1 90.62 98 LYS B C 1
ATOM 2724 O O . LYS B 1 98 ? -23.25 -1.83 0.848 1 90.62 98 LYS B O 1
ATOM 2729 N N . ALA B 1 99 ? -23.969 -2.82 2.715 1 90.25 99 ALA B N 1
ATOM 2730 C CA . ALA B 1 99 ? -24.375 -1.57 3.342 1 90.25 99 ALA B CA 1
ATOM 2731 C C . ALA B 1 99 ? -23.234 -0.92 4.098 1 90.25 99 ALA B C 1
ATOM 2733 O O . ALA B 1 99 ? -22.531 -1.586 4.863 1 90.25 99 ALA B O 1
ATOM 2734 N N . PRO B 1 100 ? -23.062 0.359 3.871 1 91.25 100 PRO B N 1
ATOM 2735 C CA . PRO B 1 100 ? -22.016 1.035 4.637 1 91.25 100 PRO B CA 1
ATOM 2736 C C . PRO B 1 100 ? -22.375 1.177 6.117 1 91.25 100 PRO B C 1
ATOM 2738 O O . PRO B 1 100 ? -23.531 1.382 6.465 1 91.25 100 PRO B O 1
ATOM 2741 N N . LYS B 1 101 ? -21.484 0.9 6.926 1 91.69 101 LYS B N 1
ATOM 2742 C CA . LYS B 1 101 ? -21.578 1.089 8.367 1 91.69 101 LYS B CA 1
ATOM 2743 C C . LYS B 1 101 ? -20.375 1.868 8.906 1 91.69 101 LYS B C 1
ATOM 2745 O O . LYS B 1 101 ? -19.234 1.546 8.586 1 91.69 101 LYS B O 1
ATOM 2750 N N . THR B 1 102 ? -20.656 2.932 9.609 1 92.44 102 THR B N 1
ATOM 2751 C CA . THR B 1 102 ? -19.625 3.76 10.219 1 92.44 102 THR B CA 1
ATOM 2752 C C . THR B 1 102 ? -19.953 4.059 11.68 1 92.44 102 THR B C 1
ATOM 2754 O O . THR B 1 102 ? -21.109 3.941 12.094 1 92.44 102 THR B O 1
ATOM 2757 N N . LYS B 1 103 ? -19.047 4.305 12.492 1 93.12 103 LYS B N 1
ATOM 2758 C CA . LYS B 1 103 ? -19.188 4.773 13.867 1 93.12 103 LYS B CA 1
ATOM 2759 C C . LYS B 1 103 ? -18.375 6.051 14.094 1 93.12 103 LYS B C 1
ATOM 2761 O O . LYS B 1 103 ? -17.156 6.062 13.906 1 93.12 103 LYS B O 1
ATOM 2766 N N . MET B 1 104 ? -19.062 7.082 14.453 1 94.62 104 MET B N 1
ATOM 2767 C CA . MET B 1 104 ? -18.406 8.344 14.781 1 94.62 104 MET B CA 1
ATOM 2768 C C . MET B 1 104 ? -17.703 8.25 16.141 1 94.62 104 MET B C 1
ATOM 2770 O O . MET B 1 104 ? -18.328 7.887 17.141 1 94.62 104 MET B O 1
ATOM 2774 N N . LEU B 1 105 ? -16.469 8.484 16.156 1 95.06 105 LEU B N 1
ATOM 2775 C CA . LEU B 1 105 ? -15.719 8.5 17.406 1 95.06 105 LEU B CA 1
ATOM 2776 C C . LEU B 1 105 ? -15.68 9.898 18 1 95.06 105 LEU B C 1
ATOM 2778 O O . LEU B 1 105 ? -15.852 10.07 19.219 1 95.06 105 LEU B O 1
ATOM 2782 N N . SER B 1 106 ? -15.398 10.875 17.188 1 94.12 106 SER B N 1
ATOM 2783 C CA . SER B 1 106 ? -15.375 12.273 17.594 1 94.12 106 SER B CA 1
ATOM 2784 C C . SER B 1 106 ? -15.461 13.203 16.391 1 94.12 106 SER B C 1
ATOM 2786 O O . SER B 1 106 ? -15.156 12.805 15.258 1 94.12 106 SER B O 1
ATOM 2788 N N . PHE B 1 107 ? -15.977 14.344 16.594 1 93.38 107 PHE B N 1
ATOM 2789 C CA . PHE B 1 107 ? -15.867 15.438 15.633 1 93.38 107 PHE B CA 1
ATOM 2790 C C . PHE B 1 107 ? -15.891 16.781 16.344 1 93.38 107 PHE B C 1
ATOM 2792 O O . PHE B 1 107 ? -16.469 16.906 17.422 1 93.38 107 PHE B O 1
ATOM 2799 N N . GLY B 1 108 ? -15.25 17.75 15.695 1 94.5 108 GLY B N 1
ATOM 2800 C CA . GLY B 1 108 ? -15.258 19.094 16.281 1 94.5 108 GLY B CA 1
ATOM 2801 C C . GLY B 1 108 ? -14.383 20.062 15.516 1 94.5 108 GLY B C 1
ATOM 2802 O O . GLY B 1 108 ? -13.609 19.672 14.641 1 94.5 108 GLY B O 1
ATOM 2803 N N . LEU B 1 109 ? -14.609 21.281 15.906 1 96.12 109 LEU B N 1
ATOM 2804 C CA . LEU B 1 109 ? -13.797 22.344 15.344 1 96.12 109 LEU B CA 1
ATOM 2805 C C . LEU B 1 109 ? -12.445 22.422 16.047 1 96.12 109 LEU B C 1
ATOM 2807 O O . LEU B 1 109 ? -12.359 22.281 17.266 1 96.12 109 LEU B O 1
ATOM 2811 N N . LYS B 1 110 ? -11.445 22.531 15.234 1 95.56 110 LYS B N 1
ATOM 2812 C CA . LYS B 1 110 ? -10.078 22.641 15.734 1 95.56 110 LYS B CA 1
ATOM 2813 C C . LYS B 1 110 ? -9.289 23.688 14.945 1 95.56 110 LYS B C 1
ATOM 2815 O O . LYS B 1 110 ? -9.641 24 13.812 1 95.56 110 LYS B O 1
ATOM 2820 N N . ALA B 1 111 ? -8.281 24.25 15.68 1 93.88 111 ALA B N 1
ATOM 2821 C CA . ALA B 1 111 ? -7.309 25.047 14.938 1 93.88 111 ALA B CA 1
ATOM 2822 C C . ALA B 1 111 ? -6.383 24.141 14.117 1 93.88 111 ALA B C 1
ATOM 2824 O O . ALA B 1 111 ? -5.844 23.156 14.625 1 93.88 111 ALA B O 1
ATOM 2825 N N . ALA B 1 112 ? -6.164 24.5 12.867 1 92.5 112 ALA B N 1
ATOM 2826 C CA . ALA B 1 112 ? -5.348 23.672 11.977 1 92.5 112 ALA B CA 1
ATOM 2827 C C . ALA B 1 112 ? -3.883 23.688 12.406 1 92.5 112 ALA B C 1
ATOM 2829 O O . ALA B 1 112 ? -3.285 24.75 12.57 1 92.5 112 ALA B O 1
ATOM 2830 N N . LYS B 1 113 ? -3.33 22.516 12.562 1 84.69 113 LYS B N 1
ATOM 2831 C CA . LYS B 1 113 ? -1.881 22.422 12.703 1 84.69 113 LYS B CA 1
ATOM 2832 C C . LYS B 1 113 ? -1.175 22.859 11.422 1 84.69 113 LYS B C 1
ATOM 2834 O O . LYS B 1 113 ? -1.764 22.828 10.344 1 84.69 113 LYS B O 1
ATOM 2839 N N . ALA B 1 114 ? 0.027 23.188 11.539 1 81.06 114 ALA B N 1
ATOM 2840 C CA . ALA B 1 114 ? 0.779 23.766 10.43 1 81.06 114 ALA B CA 1
ATOM 2841 C C . ALA B 1 114 ? 0.774 22.828 9.219 1 81.06 114 ALA B C 1
ATOM 2843 O O . ALA B 1 114 ? 0.575 23.281 8.086 1 81.06 114 ALA B O 1
ATOM 2844 N N . ASN B 1 115 ? 1.028 21.547 9.461 1 83.81 115 ASN B N 1
ATOM 2845 C CA . ASN B 1 115 ? 1.099 20.578 8.359 1 83.81 115 ASN B CA 1
ATOM 2846 C C . ASN B 1 115 ? -0.249 20.438 7.664 1 83.81 115 ASN B C 1
ATOM 2848 O O . ASN B 1 115 ? -0.313 20.375 6.434 1 83.81 115 ASN B O 1
ATOM 2852 N N . ILE B 1 116 ? -1.267 20.406 8.43 1 91.44 116 ILE B N 1
ATOM 2853 C CA . ILE B 1 116 ? -2.607 20.281 7.863 1 91.44 116 ILE B CA 1
ATOM 2854 C C . ILE B 1 116 ? -2.98 21.562 7.121 1 91.44 116 ILE B C 1
ATOM 2856 O O . ILE B 1 116 ? -3.553 21.5 6.031 1 91.44 116 ILE B O 1
ATOM 2860 N N . ALA B 1 117 ? -2.668 22.734 7.746 1 91.25 117 ALA B N 1
ATOM 2861 C CA . ALA B 1 117 ? -2.938 24.016 7.094 1 91.25 117 ALA B CA 1
ATOM 2862 C C . ALA B 1 117 ? -2.256 24.094 5.73 1 91.25 117 ALA B C 1
ATOM 2864 O O . ALA B 1 117 ? -2.859 24.531 4.754 1 91.25 117 ALA B O 1
ATOM 2865 N N . ASP B 1 118 ? -1.056 23.656 5.688 1 88.69 118 ASP B N 1
ATOM 2866 C CA . ASP B 1 118 ? -0.296 23.656 4.441 1 88.69 118 ASP B CA 1
ATOM 2867 C C . ASP B 1 118 ? -0.96 22.766 3.396 1 88.69 118 ASP B C 1
ATOM 2869 O O . ASP B 1 118 ? -1.163 23.172 2.254 1 88.69 118 ASP B O 1
ATOM 2873 N N . ILE B 1 119 ? -1.348 21.562 3.783 1 92.19 119 ILE B N 1
ATOM 2874 C CA . ILE B 1 119 ? -1.957 20.578 2.9 1 92.19 119 ILE B CA 1
ATOM 2875 C C . ILE B 1 119 ? -3.275 21.125 2.352 1 92.19 119 ILE B C 1
ATOM 2877 O O . ILE B 1 119 ? -3.572 20.969 1.165 1 92.19 119 ILE B O 1
ATOM 2881 N N . LEU B 1 120 ? -4.035 21.812 3.213 1 95.12 120 LEU B N 1
ATOM 2882 C CA . LEU B 1 120 ? -5.355 22.297 2.83 1 95.12 120 LEU B CA 1
ATOM 2883 C C . LEU B 1 120 ? -5.258 23.688 2.217 1 95.12 120 LEU B C 1
ATOM 2885 O O . LEU B 1 120 ? -6.266 24.266 1.79 1 95.12 120 LEU B O 1
ATOM 2889 N N . SER B 1 121 ? -4.016 24.25 2.174 1 93.56 121 SER B N 1
ATOM 2890 C CA . SER B 1 121 ? -3.766 25.562 1.609 1 93.56 121 SER B CA 1
ATOM 2891 C C . SER B 1 121 ? -4.586 26.641 2.318 1 93.56 121 SER B C 1
ATOM 2893 O O . SER B 1 121 ? -5.246 27.453 1.67 1 93.56 121 SER B O 1
ATOM 2895 N N . ILE B 1 122 ? -4.617 26.594 3.6 1 93.88 122 ILE B N 1
ATOM 2896 C CA . ILE B 1 122 ? -5.273 27.594 4.43 1 93.88 122 ILE B CA 1
ATOM 2897 C C . ILE B 1 122 ? -4.258 28.219 5.391 1 93.88 122 ILE B C 1
ATOM 2899 O O . ILE B 1 122 ? -3.133 27.719 5.512 1 93.88 122 ILE B O 1
ATOM 2903 N N . SER B 1 123 ? -4.68 29.297 6.051 1 90.56 123 SER B N 1
ATOM 2904 C CA . SER B 1 123 ? -3.781 29.969 6.98 1 90.56 123 SER B CA 1
ATOM 2905 C C . SER B 1 123 ? -3.562 29.125 8.242 1 90.56 123 SER B C 1
ATOM 2907 O O . SER B 1 123 ? -4.48 28.453 8.711 1 90.56 123 SER B O 1
ATOM 2909 N N . PRO B 1 124 ? -2.396 29.125 8.695 1 87.62 124 PRO B N 1
ATOM 2910 C CA . PRO B 1 124 ? -2.16 28.406 9.953 1 87.62 124 PRO B CA 1
ATOM 2911 C C . PRO B 1 124 ? -3.158 28.797 11.039 1 87.62 124 PRO B C 1
ATOM 2913 O O . PRO B 1 124 ? -3.57 29.953 11.125 1 87.62 124 PRO B O 1
ATOM 2916 N N . GLU B 1 125 ? -3.561 27.828 11.797 1 90.06 125 GLU B N 1
ATOM 2917 C CA . GLU B 1 125 ? -4.438 27.984 12.945 1 90.06 125 GLU B CA 1
ATOM 2918 C C . GLU B 1 125 ? -5.863 28.312 12.516 1 90.06 125 GLU B C 1
ATOM 2920 O O . GLU B 1 125 ? -6.707 28.641 13.352 1 90.06 125 GLU B O 1
ATOM 2925 N N . SER B 1 126 ? -6.121 28.312 11.227 1 92.31 126 SER B N 1
ATOM 2926 C CA . SER B 1 126 ? -7.5 28.438 10.758 1 92.31 126 SER B CA 1
ATOM 2927 C C . SER B 1 126 ? -8.383 27.344 11.344 1 92.31 126 SER B C 1
ATOM 2929 O O . SER B 1 126 ? -7.91 26.234 11.625 1 92.31 126 SER B O 1
ATOM 2931 N N . ASP B 1 127 ? -9.656 27.688 11.461 1 94.44 127 ASP B N 1
ATOM 2932 C CA . ASP B 1 127 ? -10.602 26.688 11.938 1 94.44 127 ASP B CA 1
ATOM 2933 C C . ASP B 1 127 ? -10.812 25.594 10.883 1 94.44 127 ASP B C 1
ATOM 2935 O O . ASP B 1 127 ? -10.977 25.891 9.703 1 94.44 127 ASP B O 1
ATOM 2939 N N . ILE B 1 128 ? -10.719 24.359 11.344 1 97.19 128 ILE B N 1
ATOM 2940 C CA . ILE B 1 128 ? -11.047 23.203 10.516 1 97.19 128 ILE B CA 1
ATOM 2941 C C . ILE B 1 128 ? -12.008 22.281 11.266 1 97.19 128 ILE B C 1
ATOM 2943 O O . ILE B 1 128 ? -12.18 22.422 12.484 1 97.19 128 ILE B O 1
ATOM 2947 N N . LEU B 1 129 ? -12.695 21.5 10.477 1 97.12 129 LEU B N 1
ATOM 2948 C CA . LEU B 1 129 ? -13.469 20.406 11.07 1 97.12 129 LEU B CA 1
ATOM 2949 C C . LEU B 1 129 ? -12.656 19.125 11.078 1 97.12 129 LEU B C 1
ATOM 2951 O O . LEU B 1 129 ? -12.141 18.703 10.039 1 97.12 129 LEU B O 1
ATOM 2955 N N . GLU B 1 130 ? -12.438 18.547 12.195 1 97.06 130 GLU B N 1
ATOM 2956 C CA . GLU B 1 130 ? -11.828 17.219 12.305 1 97.06 130 GLU B CA 1
ATOM 2957 C C . GLU B 1 130 ? -12.867 16.156 12.648 1 97.06 130 GLU B C 1
ATOM 2959 O O . GLU B 1 130 ? -13.719 16.375 13.516 1 97.06 130 GLU B O 1
ATOM 2964 N N . LEU B 1 131 ? -12.859 15.109 11.914 1 95.75 131 LEU B N 1
ATOM 2965 C CA . LEU B 1 131 ? -13.719 13.961 12.133 1 95.75 131 LEU B CA 1
ATOM 2966 C C . LEU B 1 131 ? -12.898 12.688 12.32 1 95.75 131 LEU B C 1
ATOM 2968 O O . LEU B 1 131 ? -11.938 12.453 11.586 1 95.75 131 LEU B O 1
ATOM 2972 N N . GLN B 1 132 ? -13.195 11.93 13.359 1 95.81 132 GLN B N 1
ATOM 2973 C CA . GLN B 1 132 ? -12.641 10.594 13.555 1 95.81 132 GLN B CA 1
ATOM 2974 C C . GLN B 1 132 ? -13.742 9.531 13.516 1 95.81 132 GLN B C 1
ATOM 2976 O O . GLN B 1 132 ? -14.727 9.633 14.242 1 95.81 132 GLN B O 1
ATOM 2981 N N . ARG B 1 133 ? -13.602 8.586 12.664 1 95.94 133 ARG B N 1
ATOM 2982 C CA . ARG B 1 133 ? -14.625 7.562 12.484 1 95.94 133 ARG B CA 1
ATOM 2983 C C . ARG B 1 133 ? -13.992 6.18 12.312 1 95.94 133 ARG B C 1
ATOM 2985 O O . ARG B 1 133 ? -12.836 6.066 11.906 1 95.94 133 ARG B O 1
ATOM 2992 N N . ILE B 1 134 ? -14.742 5.207 12.664 1 96.5 134 ILE B N 1
ATOM 2993 C CA . ILE B 1 134 ? -14.445 3.828 12.297 1 96.5 134 ILE B CA 1
ATOM 2994 C C . ILE B 1 134 ? -15.328 3.396 11.125 1 96.5 134 ILE B C 1
ATOM 2996 O O . ILE B 1 134 ? -16.547 3.611 11.148 1 96.5 134 ILE B O 1
ATOM 3000 N N . LEU B 1 135 ? -14.75 2.908 10.094 1 95.25 135 LEU B N 1
ATOM 3001 C CA . LEU B 1 135 ? -15.453 2.338 8.953 1 95.25 135 LEU B CA 1
ATOM 3002 C C . LEU B 1 135 ? -15.461 0.814 9.023 1 95.25 135 LEU B C 1
ATOM 3004 O O . LEU B 1 135 ? -14.414 0.196 9.234 1 95.25 135 LEU B O 1
ATOM 3008 N N . PHE B 1 136 ? -16.578 0.258 8.805 1 93.5 136 PHE B N 1
ATOM 3009 C CA . PHE B 1 136 ? -16.719 -1.18 9 1 93.5 136 PHE B CA 1
ATOM 3010 C C . PHE B 1 136 ? -16.781 -1.905 7.66 1 93.5 136 PHE B C 1
ATOM 3012 O O . PHE B 1 136 ? -17.25 -1.34 6.668 1 93.5 136 PHE B O 1
ATOM 3019 N N . TYR B 1 137 ? -16.266 -3.109 7.648 1 91.25 137 TYR B N 1
ATOM 3020 C CA . TYR B 1 137 ? -16.438 -4.113 6.605 1 91.25 137 TYR B CA 1
ATOM 3021 C C . TYR B 1 137 ? -17.031 -5.395 7.176 1 91.25 137 TYR B C 1
ATOM 3023 O O . TYR B 1 137 ? -16.375 -6.105 7.938 1 91.25 137 TYR B O 1
ATOM 3031 N N . ASP B 1 138 ? -18.203 -5.82 6.781 1 82.5 138 ASP B N 1
ATOM 3032 C CA . ASP B 1 138 ? -18.938 -6.965 7.328 1 82.5 138 ASP B CA 1
ATOM 3033 C C . ASP B 1 138 ? -18.906 -6.945 8.859 1 82.5 138 ASP B C 1
ATOM 3035 O O . ASP B 1 138 ? -18.562 -7.945 9.484 1 82.5 138 ASP B O 1
ATOM 3039 N N . ASP B 1 139 ? -19.141 -5.891 9.539 1 85.81 139 ASP B N 1
ATOM 3040 C CA . ASP B 1 139 ? -19.312 -5.68 10.977 1 85.81 139 ASP B CA 1
ATOM 3041 C C . ASP B 1 139 ? -17.984 -5.719 11.711 1 85.81 139 ASP B C 1
ATOM 3043 O O . ASP B 1 139 ? -17.938 -5.738 12.938 1 85.81 139 ASP B O 1
ATOM 3047 N N . GLN B 1 140 ? -16.969 -5.82 10.992 1 89.56 140 GLN B N 1
ATOM 3048 C CA . GLN B 1 140 ? -15.625 -5.719 11.57 1 89.56 140 GLN B CA 1
ATOM 3049 C C . GLN B 1 140 ? -15.008 -4.352 11.297 1 89.56 140 GLN B C 1
ATOM 3051 O O . GLN B 1 140 ? -15.078 -3.852 10.172 1 89.56 140 GLN B O 1
ATOM 3056 N N . PRO B 1 141 ? -14.422 -3.777 12.383 1 95.5 141 PRO B N 1
ATOM 3057 C CA . PRO B 1 141 ? -13.711 -2.533 12.094 1 95.5 141 PRO B CA 1
ATOM 3058 C C . PRO B 1 141 ? -12.586 -2.719 11.078 1 95.5 141 PRO B C 1
ATOM 3060 O O . PRO B 1 141 ? -11.695 -3.545 11.281 1 95.5 141 PRO B O 1
ATOM 3063 N N . LEU B 1 142 ? -12.648 -1.947 10.039 1 95.5 142 LEU B N 1
ATOM 3064 C CA . LEU B 1 142 ? -11.648 -2.102 8.984 1 95.5 142 LEU B CA 1
ATOM 3065 C C . LEU B 1 142 ? -10.727 -0.887 8.922 1 95.5 142 LEU B C 1
ATOM 3067 O O . LEU B 1 142 ? -9.531 -1.021 8.656 1 95.5 142 LEU B O 1
ATOM 3071 N N . THR B 1 143 ? -11.32 0.276 9.172 1 97.25 143 THR B N 1
ATOM 3072 C CA . THR B 1 143 ? -10.547 1.494 8.969 1 97.25 143 THR B CA 1
ATOM 3073 C C . THR B 1 143 ? -10.789 2.488 10.094 1 97.25 143 THR B C 1
ATOM 3075 O O . THR B 1 143 ? -11.938 2.742 10.469 1 97.25 143 THR B O 1
ATOM 3078 N N . LEU B 1 144 ? -9.781 2.932 10.688 1 98 144 LEU B N 1
ATOM 3079 C CA . LEU B 1 144 ? -9.828 4.164 11.469 1 98 144 LEU B CA 1
ATOM 3080 C C . LEU B 1 144 ? -9.508 5.371 10.594 1 98 144 LEU B C 1
ATOM 3082 O O . LEU B 1 144 ? -8.414 5.461 10.031 1 98 144 LEU B O 1
ATOM 3086 N N . GLU B 1 145 ? -10.414 6.254 10.5 1 96.88 145 GLU B N 1
ATOM 3087 C CA . GLU B 1 145 ? -10.25 7.422 9.641 1 96.88 145 GLU B CA 1
ATOM 3088 C C . GLU B 1 145 ? -10.195 8.703 10.461 1 96.88 145 GLU B C 1
ATOM 3090 O O . GLU B 1 145 ? -11.047 8.93 11.328 1 96.88 145 GLU B O 1
ATOM 3095 N N . ILE B 1 146 ? -9.219 9.508 10.203 1 96.44 146 ILE B N 1
ATOM 3096 C CA . ILE B 1 146 ? -9.125 10.875 10.711 1 96.44 146 ILE B CA 1
ATOM 3097 C C . ILE B 1 146 ? -9.125 11.852 9.539 1 96.44 146 ILE B C 1
ATOM 3099 O O . ILE B 1 146 ? -8.203 11.859 8.719 1 96.44 146 ILE B O 1
ATOM 3103 N N . SER B 1 147 ? -10.141 12.664 9.477 1 96.5 147 SER B N 1
ATOM 3104 C CA . SER B 1 147 ? -10.281 13.57 8.344 1 96.5 147 SER B CA 1
ATOM 3105 C C . SER B 1 147 ? -10.312 15.023 8.797 1 96.5 147 SER B C 1
ATOM 3107 O O . SER B 1 147 ? -10.797 15.328 9.898 1 96.5 147 SER B O 1
ATOM 3109 N N . HIS B 1 148 ? -9.828 15.852 7.949 1 97.44 148 HIS B N 1
ATOM 3110 C CA . HIS B 1 148 ? -9.789 17.297 8.148 1 97.44 148 HIS B CA 1
ATOM 3111 C C . HIS B 1 148 ? -10.422 18.031 6.973 1 97.44 148 HIS B C 1
ATOM 3113 O O . HIS B 1 148 ? -10.016 17.828 5.824 1 97.44 148 HIS B O 1
ATOM 3119 N N . TYR B 1 149 ? -11.344 18.875 7.316 1 96.81 149 TYR B N 1
ATOM 3120 C CA . TYR B 1 149 ? -12.039 19.641 6.285 1 96.81 149 TYR B CA 1
ATOM 3121 C C . TYR B 1 149 ? -11.812 21.125 6.465 1 96.81 149 TYR B C 1
ATOM 3123 O O . TYR B 1 149 ? -11.922 21.656 7.574 1 96.81 149 TYR B O 1
ATOM 3131 N N . SER B 1 150 ? -11.523 21.688 5.375 1 92.5 150 SER B N 1
ATOM 3132 C CA . SER B 1 150 ? -11.438 23.141 5.387 1 92.5 150 SER B CA 1
ATOM 3133 C C . SER B 1 150 ? -12.812 23.781 5.547 1 92.5 150 SER B C 1
ATOM 3135 O O . SER B 1 150 ? -13.711 23.547 4.738 1 92.5 150 SER B O 1
ATOM 3137 N N . LEU B 1 151 ? -12.977 24.719 6.488 1 94.31 151 LEU B N 1
ATOM 3138 C CA . LEU B 1 151 ? -14.25 25.406 6.664 1 94.31 151 LEU B CA 1
ATOM 3139 C C . LEU B 1 151 ? -14.312 26.672 5.812 1 94.31 151 LEU B C 1
ATOM 3141 O O . LEU B 1 151 ? -15.375 27.266 5.645 1 94.31 151 LEU B O 1
ATOM 3145 N N . GLU B 1 152 ? -13.195 27.062 5.336 1 91.62 152 GLU B N 1
ATOM 3146 C CA . GLU B 1 152 ? -13.195 28.141 4.348 1 91.62 152 GLU B CA 1
ATOM 3147 C C . GLU B 1 152 ? -13.922 27.719 3.074 1 91.62 152 GLU B C 1
ATOM 3149 O O . GLU B 1 152 ? -14.703 28.5 2.516 1 91.62 152 GLU B O 1
ATOM 3154 N N . LEU B 1 153 ? -13.703 26.516 2.68 1 93 153 LEU B N 1
ATOM 3155 C CA . LEU B 1 153 ? -14.328 25.969 1.486 1 93 153 LEU B CA 1
ATOM 3156 C C . LEU B 1 153 ? -15.719 25.422 1.809 1 93 153 LEU B C 1
ATOM 3158 O O . LEU B 1 153 ? -16.625 25.484 0.971 1 93 153 LEU B O 1
ATOM 3162 N N . LEU B 1 154 ? -15.852 24.859 2.973 1 96.38 154 LEU B N 1
ATOM 3163 C CA . LEU B 1 154 ? -17.078 24.188 3.385 1 96.38 154 LEU B CA 1
ATOM 3164 C C . LEU B 1 154 ? -17.625 24.812 4.664 1 96.38 154 LEU B C 1
ATOM 3166 O O . LEU B 1 154 ? -17.688 24.156 5.707 1 96.38 154 LEU B O 1
ATOM 3170 N N . PRO B 1 155 ? -18.109 26 4.566 1 95.94 155 PRO B N 1
ATOM 3171 C CA . PRO B 1 155 ? -18.578 26.688 5.77 1 95.94 155 PRO B CA 1
ATOM 3172 C C 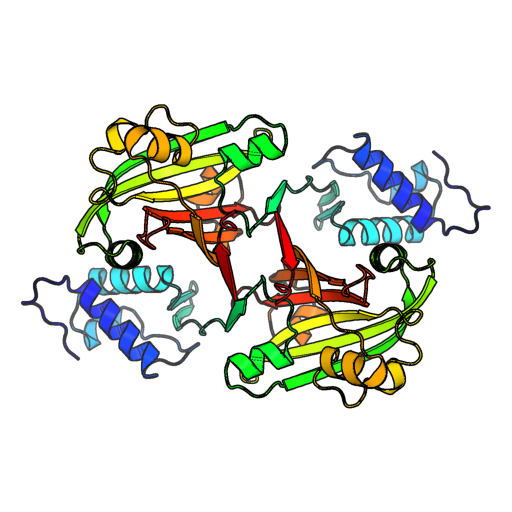. PRO B 1 155 ? -19.719 25.953 6.477 1 95.94 155 PRO B C 1
ATOM 3174 O O . PRO B 1 155 ? -20.641 25.453 5.824 1 95.94 155 PRO B O 1
ATOM 3177 N N . LYS B 1 156 ? -19.641 25.797 7.781 1 95.12 156 LYS B N 1
ATOM 3178 C CA . LYS B 1 156 ? -20.641 25.234 8.672 1 95.12 156 LYS B CA 1
ATOM 3179 C C . LYS B 1 156 ? -20.844 23.75 8.406 1 95.12 156 LYS B C 1
ATOM 3181 O O . LYS B 1 156 ? -21.922 23.203 8.656 1 95.12 156 LYS B O 1
ATOM 3186 N N . LEU B 1 157 ? -19.875 23.109 7.828 1 94.94 157 LEU B N 1
ATOM 3187 C CA . LEU B 1 157 ? -19.969 21.672 7.535 1 94.94 157 LEU B CA 1
ATOM 3188 C C . LEU B 1 157 ? -20.297 20.891 8.797 1 94.94 157 LEU B C 1
ATOM 3190 O O . LEU B 1 157 ? -20.984 19.859 8.734 1 94.94 157 LEU B O 1
ATOM 3194 N N . ASN B 1 158 ? -19.812 21.297 9.961 1 93.19 158 ASN B N 1
ATOM 3195 C CA . ASN B 1 158 ? -20.047 20.641 11.234 1 93.19 158 ASN B CA 1
ATOM 3196 C C . ASN B 1 158 ? -21.531 20.469 11.523 1 93.19 158 ASN B C 1
ATOM 3198 O O . ASN B 1 158 ? -21.922 19.578 12.273 1 93.19 158 ASN B O 1
ATOM 3202 N N . GLU B 1 159 ? -22.344 21.234 10.953 1 92.5 159 GLU B N 1
ATOM 3203 C CA . GLU B 1 159 ? -23.781 21.188 11.18 1 92.5 159 GLU B CA 1
ATOM 3204 C C . GLU B 1 159 ? -24.422 20.031 10.414 1 92.5 159 GLU B C 1
ATOM 3206 O O . GLU B 1 159 ? -25.562 19.641 10.695 1 92.5 159 GLU B O 1
ATOM 3211 N N . TYR B 1 160 ? -23.688 19.469 9.547 1 91.5 160 TYR B N 1
ATOM 3212 C CA . TYR B 1 160 ? -24.281 18.453 8.672 1 91.5 160 TYR B CA 1
ATOM 3213 C C . TYR B 1 160 ? -23.672 17.078 8.938 1 91.5 160 TYR B C 1
ATOM 3215 O O . TYR B 1 160 ? -23.953 16.125 8.219 1 91.5 160 TYR B O 1
ATOM 3223 N N . VAL B 1 161 ? -22.781 16.859 9.93 1 88.56 161 VAL B N 1
ATOM 3224 C CA . VAL B 1 161 ? -21.969 15.664 10.125 1 88.56 161 VAL B CA 1
ATOM 3225 C C . VAL B 1 161 ? -22.797 14.602 10.852 1 88.56 161 VAL B C 1
ATOM 3227 O O . VAL B 1 161 ? -22.594 13.406 10.648 1 88.56 161 VAL B O 1
ATOM 3230 N N . HIS B 1 162 ? -23.656 14.898 11.812 1 76.12 162 HIS B N 1
ATOM 3231 C CA . HIS B 1 162 ? -24.344 14 12.727 1 76.12 162 HIS B CA 1
ATOM 3232 C C . HIS B 1 162 ? -25.031 12.867 11.977 1 76.12 162 HIS B C 1
ATOM 3234 O O . HIS B 1 162 ? -25.094 11.734 12.469 1 76.12 162 HIS B O 1
ATOM 3240 N N . ASN B 1 163 ? -25.469 13.102 10.844 1 66.56 163 ASN B N 1
ATOM 3241 C CA . ASN B 1 163 ? -26.266 12.086 10.164 1 66.56 163 ASN B CA 1
ATOM 3242 C C . ASN B 1 163 ? -25.594 11.594 8.891 1 66.56 163 ASN B C 1
ATOM 3244 O O . ASN B 1 163 ? -26.234 10.961 8.047 1 66.56 163 ASN B O 1
ATOM 3248 N N . SER B 1 164 ? -24.359 11.766 8.922 1 72.31 164 SER B N 1
ATOM 3249 C CA . SER B 1 164 ? -23.844 11.516 7.578 1 72.31 164 SER B CA 1
ATOM 3250 C C . SER B 1 164 ? -23.125 10.18 7.5 1 72.31 164 SER B C 1
ATOM 3252 O O . SER B 1 164 ? -22.203 9.922 8.273 1 72.31 164 SER B O 1
ATOM 3254 N N . VAL B 1 165 ? -23.688 9.398 6.598 1 72.75 165 VAL B N 1
ATOM 3255 C CA . VAL B 1 165 ? -23.031 8.125 6.289 1 72.75 165 VAL B CA 1
ATOM 3256 C C . VAL B 1 165 ? -21.875 8.367 5.316 1 72.75 165 VAL B C 1
ATOM 3258 O O . VAL B 1 165 ? -20.781 7.852 5.508 1 72.75 165 VAL B O 1
ATOM 3261 N N . SER B 1 166 ? -22.172 9.234 4.422 1 87.31 166 SER B N 1
ATOM 3262 C CA . SER B 1 166 ? -21.172 9.609 3.424 1 87.31 166 SER B CA 1
ATOM 3263 C C . SER B 1 166 ? -20.859 11.102 3.48 1 87.31 166 SER B C 1
ATOM 3265 O O . SER B 1 166 ? -21.719 11.93 3.15 1 87.31 166 SER B O 1
ATOM 3267 N N . MET B 1 167 ? -19.656 11.414 3.797 1 91.56 167 MET B N 1
ATOM 3268 C CA . MET B 1 167 ? -19.25 12.812 3.795 1 91.56 167 MET B CA 1
ATOM 3269 C C . MET B 1 167 ? -19.219 13.375 2.377 1 91.56 167 MET B C 1
ATOM 3271 O O . MET B 1 167 ? -19.516 14.547 2.162 1 91.56 167 MET B O 1
ATOM 3275 N N . TYR B 1 168 ? -18.875 12.57 1.462 1 91.44 168 TYR B N 1
ATOM 3276 C CA . TYR B 1 168 ? -18.844 13.023 0.075 1 91.44 168 TYR B CA 1
ATOM 3277 C C . TYR B 1 168 ? -20.25 13.398 -0.398 1 91.44 168 TYR B C 1
ATOM 3279 O O . TYR B 1 168 ? -20.422 14.406 -1.084 1 91.44 168 TYR B O 1
ATOM 3287 N N . GLU B 1 169 ? -21.203 12.586 -0.057 1 90.81 169 GLU B N 1
ATOM 3288 C CA . GLU B 1 169 ? -22.578 12.922 -0.393 1 90.81 169 GLU B CA 1
ATOM 3289 C C . GLU B 1 169 ? -23.016 14.219 0.282 1 90.81 169 GLU B C 1
ATOM 3291 O O . GLU B 1 169 ? -23.688 15.047 -0.334 1 90.81 169 GLU B O 1
ATOM 3296 N N . THR B 1 170 ? -22.688 14.359 1.479 1 93.25 170 THR B N 1
ATOM 3297 C CA . THR B 1 170 ? -23.031 15.555 2.242 1 93.25 170 THR B CA 1
ATOM 3298 C C . THR B 1 170 ? -22.422 16.797 1.599 1 93.25 170 THR B C 1
ATOM 3300 O O . THR B 1 170 ? -23.109 17.812 1.412 1 93.25 170 THR B O 1
ATOM 3303 N N . ILE B 1 171 ? -21.172 16.734 1.268 1 94.56 171 ILE B N 1
ATOM 3304 C CA . ILE B 1 171 ? -20.453 17.859 0.669 1 94.56 171 ILE B CA 1
ATOM 3305 C C . ILE B 1 171 ? -21.062 18.172 -0.696 1 94.56 171 ILE B C 1
ATOM 3307 O O . ILE B 1 171 ? -21.266 19.344 -1.024 1 94.56 171 ILE B O 1
ATOM 3311 N N . LYS B 1 172 ? -21.359 17.156 -1.429 1 94.19 172 LYS B N 1
ATOM 3312 C CA . LYS B 1 172 ? -22 17.359 -2.725 1 94.19 172 LYS B CA 1
ATOM 3313 C C . LYS B 1 172 ? -23.359 18.016 -2.562 1 94.19 172 LYS B C 1
ATOM 3315 O O . LYS B 1 172 ? -23.672 18.984 -3.25 1 94.19 172 LYS B O 1
ATOM 3320 N N . LYS B 1 173 ? -24.156 17.578 -1.695 1 93.94 173 LYS B N 1
ATOM 3321 C CA . LYS B 1 173 ? -25.531 18.031 -1.475 1 93.94 173 LYS B CA 1
ATOM 3322 C C . LYS B 1 173 ? -25.562 19.484 -1.021 1 93.94 173 LYS B C 1
ATOM 3324 O O . LYS B 1 173 ? -26.375 20.281 -1.521 1 93.94 173 LYS B O 1
ATOM 3329 N N . HIS B 1 174 ? -24.719 19.875 -0.151 1 95 174 HIS B N 1
ATOM 3330 C CA . HIS B 1 174 ? -24.844 21.172 0.505 1 95 174 HIS B CA 1
ATOM 3331 C C . HIS B 1 174 ? -23.922 22.188 -0.143 1 95 174 HIS B C 1
ATOM 3333 O O . HIS B 1 174 ? -24.156 23.406 -0.045 1 95 174 HIS B O 1
ATOM 3339 N N . TYR B 1 175 ? -22.844 21.734 -0.861 1 95.88 175 TYR B N 1
ATOM 3340 C CA . TYR B 1 175 ? -21.859 22.672 -1.359 1 95.88 175 TYR B CA 1
ATOM 3341 C C . TYR B 1 175 ? -21.625 22.484 -2.852 1 95.88 175 TYR B C 1
ATOM 3343 O O . TYR B 1 175 ? -20.922 23.281 -3.484 1 95.88 175 TYR B O 1
ATOM 3351 N N . ASN B 1 176 ? -22.156 21.438 -3.398 1 96.06 176 ASN B N 1
ATOM 3352 C CA . ASN B 1 176 ? -21.969 21.094 -4.805 1 96.06 176 ASN B CA 1
ATOM 3353 C C . ASN B 1 176 ? -20.484 20.938 -5.137 1 96.06 176 ASN B C 1
ATOM 3355 O O . ASN B 1 176 ? -20.016 21.406 -6.172 1 96.06 176 ASN B O 1
ATOM 3359 N N . VAL B 1 177 ? -19.766 20.406 -4.25 1 94.88 177 VAL B N 1
ATOM 3360 C CA . VAL B 1 177 ? -18.344 20.094 -4.41 1 94.88 177 VAL B CA 1
ATOM 3361 C C . VAL B 1 177 ? -18.156 18.578 -4.449 1 94.88 177 VAL B C 1
ATOM 3363 O O . VAL B 1 177 ? -18.766 17.844 -3.672 1 94.88 177 VAL B O 1
ATOM 3366 N N . THR B 1 178 ? -17.391 18.094 -5.422 1 93.38 178 THR B N 1
ATOM 3367 C CA . THR B 1 178 ? -17.094 16.672 -5.57 1 93.38 178 THR B CA 1
ATOM 3368 C C . THR B 1 178 ? -15.602 16.453 -5.777 1 93.38 178 THR B C 1
ATOM 3370 O O . THR B 1 178 ? -14.969 17.156 -6.574 1 93.38 178 THR B O 1
ATOM 3373 N N . PRO B 1 179 ? -15.078 15.523 -5.008 1 93.56 179 PRO B N 1
ATOM 3374 C CA . PRO B 1 179 ? -13.688 15.172 -5.312 1 93.56 179 PRO B CA 1
ATOM 3375 C C . PRO B 1 179 ? -13.523 14.523 -6.684 1 93.56 179 PRO B C 1
ATOM 3377 O O . PRO B 1 179 ? -14.328 13.672 -7.062 1 93.56 179 PRO B O 1
ATOM 3380 N N . VAL B 1 180 ? -12.484 14.922 -7.43 1 93.94 180 VAL B N 1
ATOM 3381 C CA . VAL B 1 180 ? -12.258 14.336 -8.742 1 93.94 180 VAL B CA 1
ATOM 3382 C C . VAL B 1 180 ? -10.812 13.844 -8.844 1 93.94 180 VAL B C 1
ATOM 3384 O O . VAL B 1 180 ? -10.453 13.156 -9.805 1 93.94 180 VAL B O 1
ATOM 3387 N N . HIS B 1 181 ? -10.047 14.273 -7.926 1 94.31 181 HIS B N 1
ATOM 3388 C CA . HIS B 1 181 ? -8.633 13.914 -7.875 1 94.31 181 HIS B CA 1
ATOM 3389 C C . HIS B 1 181 ? -8.172 13.68 -6.441 1 94.31 181 HIS B C 1
ATOM 3391 O O . HIS B 1 181 ? -8.656 14.328 -5.512 1 94.31 181 HIS B O 1
ATOM 3397 N N . ASN B 1 182 ? -7.32 12.68 -6.277 1 95.31 182 ASN B N 1
ATOM 3398 C CA . ASN B 1 182 ? -6.711 12.539 -4.957 1 95.31 182 ASN B CA 1
ATOM 3399 C C . ASN B 1 182 ? -5.25 12.117 -5.059 1 95.31 182 ASN B C 1
ATOM 3401 O O . ASN B 1 182 ? -4.812 11.609 -6.09 1 95.31 182 ASN B O 1
ATOM 3405 N N . LYS B 1 183 ? -4.473 12.562 -4.141 1 95.44 183 LYS B N 1
ATOM 3406 C CA . LYS B 1 183 ? -3.107 12.109 -3.902 1 95.44 183 LYS B CA 1
ATOM 3407 C C . LYS B 1 183 ? -3.008 11.328 -2.596 1 95.44 183 LYS B C 1
ATOM 3409 O O . LYS B 1 183 ? -3.582 11.727 -1.581 1 95.44 183 LYS B O 1
ATOM 3414 N N . LYS B 1 184 ? -2.285 10.227 -2.65 1 96.5 184 LYS B N 1
ATOM 3415 C CA . LYS B 1 184 ? -2.164 9.375 -1.471 1 96.5 184 LYS B CA 1
ATOM 3416 C C . LYS B 1 184 ? -0.711 8.984 -1.223 1 96.5 184 LYS B C 1
ATOM 3418 O O . LYS B 1 184 ? 0.057 8.797 -2.168 1 96.5 184 LYS B O 1
ATOM 3423 N N . LEU B 1 185 ? -0.335 8.922 -0.019 1 94.62 185 LEU B N 1
ATOM 3424 C CA . LEU B 1 185 ? 0.875 8.266 0.46 1 94.62 185 LEU B CA 1
ATOM 3425 C C . LEU B 1 185 ? 0.532 7.02 1.275 1 94.62 185 LEU B C 1
ATOM 3427 O O . LEU B 1 185 ? -0.35 7.062 2.137 1 94.62 185 LEU B O 1
ATOM 3431 N N . LEU B 1 186 ? 1.129 5.934 0.968 1 96.88 186 LEU B N 1
ATOM 3432 C CA . LEU B 1 186 ? 0.911 4.691 1.702 1 96.88 186 LEU B CA 1
ATOM 3433 C C . LEU B 1 186 ? 2.18 4.266 2.434 1 96.88 186 LEU B C 1
ATOM 3435 O O . LEU B 1 186 ? 3.234 4.109 1.816 1 96.88 186 LEU B O 1
ATOM 3439 N N . ASN B 1 187 ? 2.072 4.113 3.744 1 95.31 187 ASN B N 1
ATOM 3440 C CA . ASN B 1 187 ? 3.15 3.668 4.625 1 95.31 187 ASN B CA 1
ATOM 3441 C C . ASN B 1 187 ? 2.682 2.566 5.57 1 95.31 187 ASN B C 1
ATOM 3443 O O . ASN B 1 187 ? 1.496 2.234 5.605 1 95.31 187 ASN B O 1
ATOM 3447 N N . MET B 1 188 ? 3.672 1.987 6.223 1 93.56 188 MET B N 1
ATOM 3448 C CA . MET B 1 188 ? 3.406 1.078 7.332 1 93.56 188 MET B CA 1
ATOM 3449 C C . MET B 1 188 ? 3.721 1.745 8.672 1 93.56 188 MET B C 1
ATOM 3451 O O . MET B 1 188 ? 4.723 2.453 8.797 1 93.56 188 MET B O 1
ATOM 3455 N N . VAL B 1 189 ? 2.84 1.555 9.602 1 90.19 189 VAL B N 1
ATOM 3456 C CA . VAL B 1 189 ? 3.096 1.964 10.984 1 90.19 189 VAL B CA 1
ATOM 3457 C C . VAL B 1 189 ? 2.693 0.842 11.938 1 90.19 189 VAL B C 1
ATOM 3459 O O . VAL B 1 189 ? 2.021 -0.112 11.539 1 90.19 189 VAL B O 1
ATOM 3462 N N . PHE B 1 190 ? 3.148 0.938 13.156 1 88.88 190 PHE B N 1
ATOM 3463 C CA . PHE B 1 190 ? 2.701 0.025 14.203 1 88.88 190 PHE B CA 1
ATOM 3464 C C . PHE B 1 190 ? 1.566 0.642 15.008 1 88.88 190 PHE B C 1
ATOM 3466 O O . PHE B 1 190 ? 1.619 1.822 15.367 1 88.88 190 PHE B O 1
ATOM 3473 N N . ALA B 1 191 ? 0.532 -0.178 15.273 1 91.75 191 ALA B N 1
ATOM 3474 C CA . ALA B 1 191 ? -0.639 0.292 16.016 1 91.75 191 ALA B CA 1
ATOM 3475 C C . ALA B 1 191 ? -0.253 0.766 17.406 1 91.75 191 ALA B C 1
ATOM 3477 O O . ALA B 1 191 ? 0.384 0.03 18.172 1 91.75 191 ALA B O 1
ATOM 3478 N N . ASN B 1 192 ? -0.621 2.01 17.719 1 87.81 192 ASN B N 1
ATOM 3479 C CA . ASN B 1 192 ? -0.527 2.445 19.109 1 87.81 192 ASN B CA 1
ATOM 3480 C C . ASN B 1 192 ? -1.745 2.006 19.906 1 87.81 192 ASN B C 1
ATOM 3482 O O . ASN B 1 192 ? -2.641 1.344 19.391 1 87.81 192 ASN B O 1
ATOM 3486 N N . ALA B 1 193 ? -1.786 2.283 21.141 1 92.88 193 ALA B N 1
ATOM 3487 C CA . ALA B 1 193 ? -2.828 1.782 22.031 1 92.88 193 ALA B CA 1
ATOM 3488 C C . ALA B 1 193 ? -4.211 2.236 21.578 1 92.88 193 ALA B C 1
ATOM 3490 O O . ALA B 1 193 ? -5.152 1.44 21.531 1 92.88 193 ALA B O 1
ATOM 3491 N N . ASP B 1 194 ? -4.41 3.486 21.219 1 93.94 194 ASP B N 1
ATOM 3492 C CA . ASP B 1 194 ? -5.695 4.027 20.781 1 93.94 194 ASP B CA 1
ATOM 3493 C C . ASP B 1 194 ? -6.148 3.385 19.469 1 93.94 194 ASP B C 1
ATOM 3495 O O . ASP B 1 194 ? -7.293 2.947 19.344 1 93.94 194 ASP B O 1
ATOM 3499 N N . GLU B 1 195 ? -5.273 3.334 18.531 1 94.31 195 GLU B N 1
ATOM 3500 C CA . GLU B 1 195 ? -5.574 2.717 17.234 1 94.31 195 GLU B CA 1
ATOM 3501 C C . GLU B 1 195 ? -5.973 1.253 17.406 1 94.31 195 GLU B C 1
ATOM 3503 O O . GLU B 1 195 ? -6.965 0.802 16.828 1 94.31 195 GLU B O 1
ATOM 3508 N N . ALA B 1 196 ? -5.18 0.542 18.219 1 94.94 196 ALA B N 1
ATOM 3509 C CA . ALA B 1 196 ? -5.441 -0.872 18.469 1 94.94 196 ALA B CA 1
ATOM 3510 C C . ALA B 1 196 ? -6.828 -1.068 19.078 1 94.94 196 ALA B C 1
ATOM 3512 O O . ALA B 1 196 ? -7.566 -1.972 18.688 1 94.94 196 ALA B O 1
ATOM 3513 N N . LYS B 1 197 ? -7.129 -0.272 20.016 1 96.75 197 LYS B N 1
ATOM 3514 C CA . LYS B 1 197 ? -8.43 -0.338 20.672 1 96.75 197 LYS B CA 1
ATOM 3515 C C . LYS B 1 197 ? -9.562 -0.159 19.672 1 96.75 197 LYS B C 1
ATOM 3517 O O . LYS B 1 197 ? -10.5 -0.959 19.625 1 96.75 197 LYS B O 1
ATOM 3522 N N . HIS B 1 198 ? -9.492 0.855 18.812 1 96.75 198 HIS B N 1
ATOM 3523 C CA . HIS B 1 198 ? -10.562 1.187 17.875 1 96.75 198 HIS B CA 1
ATOM 3524 C C . HIS B 1 198 ? -10.648 0.155 16.75 1 96.75 198 HIS B C 1
ATOM 3526 O O . HIS B 1 198 ? -11.734 -0.134 16.25 1 96.75 198 HIS B O 1
ATOM 3532 N N . LEU B 1 199 ? -9.516 -0.391 16.406 1 97 199 LEU B N 1
ATOM 3533 C CA . LEU B 1 199 ? -9.461 -1.315 15.281 1 97 199 LEU B CA 1
ATOM 3534 C C . LEU B 1 199 ? -9.562 -2.76 15.758 1 97 199 LEU B C 1
ATOM 3536 O O . LEU B 1 199 ? -9.555 -3.689 14.945 1 97 199 LEU B O 1
ATOM 3540 N N . ASN B 1 200 ? -9.648 -2.945 17.078 1 94 200 ASN B N 1
ATOM 3541 C CA . ASN B 1 200 ? -9.719 -4.281 17.656 1 94 200 ASN B CA 1
ATOM 3542 C C . ASN B 1 200 ? -8.547 -5.152 17.203 1 94 200 ASN B C 1
ATOM 3544 O O . ASN B 1 200 ? -8.75 -6.258 16.703 1 94 200 ASN B O 1
ATOM 3548 N N . CYS B 1 201 ? -7.359 -4.629 17.375 1 91.38 201 CYS B N 1
ATOM 3549 C CA . CYS B 1 201 ? -6.125 -5.352 17.094 1 91.38 201 CYS B CA 1
ATOM 3550 C C . CYS B 1 201 ? -5.129 -5.176 18.234 1 91.38 201 CYS B C 1
ATOM 3552 O O . CYS B 1 201 ? -5.457 -4.578 19.266 1 91.38 201 CYS B O 1
ATOM 3554 N N . GLU B 1 202 ? -3.975 -5.758 18.125 1 90 202 GLU B N 1
ATOM 3555 C CA . GLU B 1 202 ? -2.98 -5.676 19.188 1 90 202 GLU B CA 1
ATOM 3556 C C . GLU B 1 202 ? -2.094 -4.445 19.031 1 90 202 GLU B C 1
ATOM 3558 O O . GLU B 1 202 ? -1.803 -4.031 17.906 1 90 202 GLU B O 1
ATOM 3563 N N . VAL B 1 203 ? -1.737 -3.928 20.156 1 91.75 203 VAL B N 1
ATOM 3564 C CA . VAL B 1 203 ? -0.73 -2.873 20.109 1 91.75 203 VAL B CA 1
ATOM 3565 C C . VAL B 1 203 ? 0.539 -3.396 19.453 1 91.75 203 VAL B C 1
ATOM 3567 O O . VAL B 1 203 ? 0.987 -4.508 19.734 1 91.75 203 VAL B O 1
ATOM 3570 N N . GLY B 1 204 ? 1.052 -2.646 18.484 1 88.81 204 GLY B N 1
ATOM 3571 C CA . GLY B 1 204 ? 2.264 -3.064 17.797 1 88.81 204 GLY B CA 1
ATOM 3572 C C . GLY B 1 204 ? 1.99 -3.834 16.516 1 88.81 204 GLY B C 1
ATOM 3573 O O . GLY B 1 204 ? 2.91 -4.117 15.742 1 88.81 204 GLY B O 1
ATOM 3574 N N . GLU B 1 205 ? 0.82 -4.168 16.25 1 90.19 205 GLU B N 1
ATOM 3575 C CA . GLU B 1 205 ? 0.475 -4.832 14.992 1 90.19 205 GLU B CA 1
ATOM 3576 C C . GLU B 1 205 ? 0.661 -3.898 13.805 1 90.19 205 GLU B C 1
ATOM 3578 O O . GLU B 1 205 ? 0.33 -2.713 13.875 1 90.19 205 GLU B O 1
ATOM 3583 N N . PRO B 1 206 ? 1.179 -4.371 12.703 1 91.81 206 PRO B N 1
ATOM 3584 C CA . PRO B 1 206 ? 1.371 -3.51 11.539 1 91.81 206 PRO B CA 1
ATOM 3585 C C . PRO B 1 206 ? 0.055 -2.99 10.961 1 91.81 206 PRO B C 1
ATOM 3587 O O . PRO B 1 206 ? -0.919 -3.742 10.867 1 91.81 206 PRO B O 1
ATOM 3590 N N . LEU B 1 207 ? 0.049 -1.756 10.68 1 96.31 207 LEU B N 1
ATOM 3591 C CA . LEU B 1 207 ? -1.061 -1.096 10 1 96.31 207 LEU B CA 1
ATOM 3592 C C . LEU B 1 207 ? -0.602 -0.485 8.68 1 96.31 207 LEU B C 1
ATOM 3594 O O . LEU B 1 207 ? 0.502 0.057 8.594 1 96.31 207 LEU B O 1
ATOM 3598 N N . PHE B 1 208 ? -1.432 -0.577 7.668 1 97.81 208 PHE B N 1
ATOM 3599 C CA . PHE B 1 208 ? -1.302 0.379 6.578 1 97.81 208 PHE B CA 1
ATOM 3600 C C . PHE B 1 208 ? -1.74 1.77 7.02 1 97.81 208 PHE B C 1
ATOM 3602 O O . PHE B 1 208 ? -2.77 1.922 7.68 1 97.81 208 PHE B O 1
ATOM 3609 N N . LYS B 1 209 ? 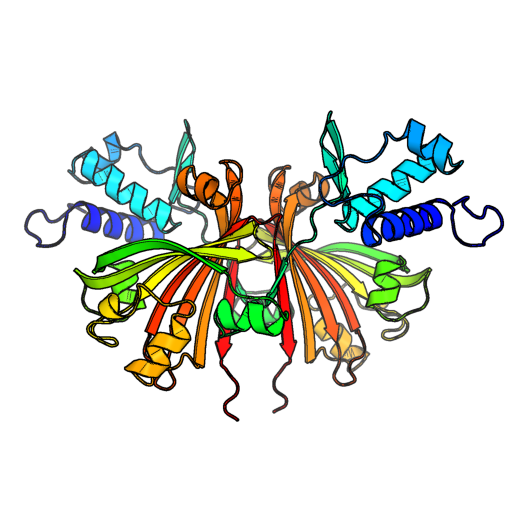-0.989 2.699 6.754 1 96.5 209 LYS B N 1
ATOM 3610 C CA . LYS B 1 209 ? -1.398 4.094 6.891 1 96.5 209 LYS B CA 1
ATOM 3611 C C . LYS B 1 209 ? -1.487 4.777 5.527 1 96.5 209 LYS B C 1
ATOM 3613 O O . LYS B 1 209 ? -0.486 4.891 4.816 1 96.5 209 LYS B O 1
ATOM 3618 N N . VAL B 1 210 ? -2.656 5.258 5.164 1 97.19 210 VAL B N 1
ATOM 3619 C CA . VAL B 1 210 ? -2.871 5.996 3.926 1 97.19 210 VAL B CA 1
ATOM 3620 C C . VAL B 1 210 ? -3.164 7.461 4.242 1 97.19 210 VAL B C 1
ATOM 3622 O O . VAL B 1 210 ? -4.117 7.77 4.965 1 97.19 210 VAL B O 1
ATOM 3625 N N . GLU B 1 211 ? -2.334 8.281 3.797 1 95.56 211 GLU B N 1
ATOM 3626 C CA . GLU B 1 211 ? -2.566 9.727 3.834 1 95.56 211 GLU B CA 1
ATOM 3627 C C . GLU B 1 211 ? -3.129 10.227 2.508 1 95.56 211 GLU B C 1
ATOM 3629 O O . GLU B 1 211 ? -2.486 10.086 1.464 1 95.56 211 GLU B O 1
ATOM 3634 N N . LYS B 1 212 ? -4.25 10.789 2.592 1 96.81 212 LYS B N 1
ATOM 3635 C CA . LYS B 1 212 ? -4.969 11.156 1.374 1 96.81 212 LYS B CA 1
ATOM 3636 C C . LYS B 1 212 ? -5.316 12.648 1.369 1 96.81 212 LYS B C 1
ATOM 3638 O O . LYS B 1 212 ? -5.684 13.203 2.404 1 96.81 212 LYS B O 1
ATOM 3643 N N . VAL B 1 213 ? -5.148 13.312 0.241 1 96.75 213 VAL B N 1
ATOM 3644 C CA . VAL B 1 213 ? -5.711 14.633 -0.023 1 96.75 213 VAL B CA 1
ATOM 3645 C C . VAL B 1 213 ? -6.633 14.57 -1.236 1 96.75 213 VAL B C 1
ATOM 3647 O O . VAL B 1 213 ? -6.25 14.055 -2.289 1 96.75 213 VAL B O 1
ATOM 3650 N N . ALA B 1 214 ? -7.801 15.016 -1.062 1 96.31 214 ALA B N 1
ATOM 3651 C CA . ALA B 1 214 ? -8.781 15.031 -2.143 1 96.31 214 ALA B CA 1
ATOM 3652 C C . ALA B 1 214 ? -8.969 16.438 -2.695 1 96.31 214 ALA B C 1
ATOM 3654 O O . ALA B 1 214 ? -9.008 17.422 -1.936 1 96.31 214 ALA B O 1
ATOM 3655 N N . TYR B 1 215 ? -9.125 16.5 -4 1 96.31 215 TYR B N 1
ATOM 3656 C CA . TYR B 1 215 ? -9.234 17.781 -4.695 1 96.31 215 TYR B CA 1
ATOM 3657 C C . TYR B 1 215 ? -10.5 17.844 -5.543 1 96.31 215 TYR B C 1
ATOM 3659 O O . TYR B 1 215 ? -10.969 16.812 -6.031 1 96.31 215 TYR B O 1
ATOM 3667 N N . ASP B 1 216 ? -10.969 19.031 -5.684 1 94.19 216 ASP B N 1
ATOM 3668 C CA . ASP B 1 216 ? -12.078 19.219 -6.609 1 94.19 216 ASP B CA 1
ATOM 3669 C C . ASP B 1 216 ? -11.586 19.5 -8.023 1 94.19 216 ASP B C 1
ATOM 3671 O O . ASP B 1 216 ? -10.391 19.344 -8.312 1 94.19 216 ASP B O 1
ATOM 3675 N N . ALA B 1 217 ? -12.484 19.781 -8.961 1 92.38 217 ALA B N 1
ATOM 3676 C CA . ALA B 1 217 ? -12.18 19.969 -10.383 1 92.38 217 ALA B CA 1
ATOM 3677 C C . ALA B 1 217 ? -11.289 21.188 -10.594 1 92.38 217 ALA B C 1
ATOM 3679 O O . ALA B 1 217 ? -10.586 21.281 -11.602 1 92.38 217 ALA B O 1
ATOM 3680 N N . GLN B 1 218 ? -11.297 22.109 -9.68 1 93.5 218 GLN B N 1
ATOM 3681 C CA . GLN B 1 218 ? -10.484 23.328 -9.773 1 93.5 218 GLN B CA 1
ATOM 3682 C C . GLN B 1 218 ? -9.148 23.156 -9.055 1 93.5 218 GLN B C 1
ATOM 3684 O O . GLN B 1 218 ? -8.43 24.125 -8.836 1 93.5 218 GLN B O 1
ATOM 3689 N N . LYS B 1 219 ? -8.859 21.953 -8.57 1 93.44 219 LYS B N 1
ATOM 3690 C CA . LYS B 1 219 ? -7.613 21.578 -7.898 1 93.44 219 LYS B CA 1
ATOM 3691 C C . LYS B 1 219 ? -7.527 22.219 -6.516 1 93.44 219 LYS B C 1
ATOM 3693 O O . LYS B 1 219 ? -6.434 22.516 -6.031 1 93.44 219 LYS B O 1
ATOM 3698 N N . ARG B 1 220 ? -8.664 22.578 -5.98 1 94.19 220 ARG B N 1
ATOM 3699 C CA . ARG B 1 220 ? -8.711 23.016 -4.59 1 94.19 220 ARG B CA 1
ATOM 3700 C C . ARG B 1 220 ? -8.797 21.812 -3.645 1 94.19 220 ARG B C 1
ATOM 3702 O O . ARG B 1 220 ? -9.594 20.906 -3.863 1 94.19 220 ARG B O 1
ATOM 3709 N N . PRO B 1 221 ? -7.945 21.828 -2.598 1 96.81 221 PRO B N 1
ATOM 3710 C CA . PRO B 1 221 ? -8.078 20.75 -1.628 1 96.81 221 PRO B CA 1
ATOM 3711 C C . PRO B 1 221 ? -9.391 20.797 -0.853 1 96.81 221 PRO B C 1
ATOM 3713 O O . PRO B 1 221 ? -9.719 21.844 -0.265 1 96.81 221 PRO B O 1
ATOM 3716 N N . ILE B 1 222 ? -10.133 19.781 -0.884 1 95.19 222 ILE B N 1
ATOM 3717 C CA . ILE B 1 222 ? -11.398 19.672 -0.168 1 95.19 222 ILE B CA 1
ATOM 3718 C C . ILE B 1 222 ? -11.141 19.188 1.259 1 95.19 222 ILE B C 1
ATOM 3720 O O . ILE B 1 222 ? -11.641 19.781 2.219 1 95.19 222 ILE B O 1
ATOM 3724 N N . HIS B 1 223 ? -10.391 18.141 1.402 1 96.62 223 HIS B N 1
ATOM 3725 C CA . HIS B 1 223 ? -10.094 17.562 2.709 1 96.62 223 HIS B CA 1
ATOM 3726 C C . HIS B 1 223 ? -8.789 16.766 2.678 1 96.62 223 HIS B C 1
ATOM 3728 O O . HIS B 1 223 ? -8.312 16.391 1.604 1 96.62 223 HIS B O 1
ATOM 3734 N N . SER B 1 224 ? -8.195 16.562 3.793 1 96.75 224 SER B N 1
ATOM 3735 C CA . SER B 1 224 ? -7.109 15.625 4.047 1 96.75 224 SER B CA 1
ATOM 3736 C C . SER B 1 224 ? -7.535 14.539 5.031 1 96.75 224 SER B C 1
ATOM 3738 O O . SER B 1 224 ? -8.328 14.797 5.941 1 96.75 224 SER B O 1
ATOM 3740 N N . SER B 1 225 ? -7.07 13.352 4.805 1 96.81 225 SER B N 1
ATOM 3741 C CA . SER B 1 225 ? -7.457 12.273 5.703 1 96.81 225 SER B CA 1
ATOM 3742 C C . SER B 1 225 ? -6.293 11.32 5.953 1 96.81 225 SER B C 1
ATOM 3744 O O . SER B 1 225 ? -5.41 11.172 5.105 1 96.81 225 SER B O 1
ATOM 3746 N N . PHE B 1 226 ? -6.293 10.75 7.125 1 95.81 226 PHE B N 1
ATOM 3747 C CA . PHE B 1 226 ? -5.484 9.594 7.5 1 95.81 226 PHE B CA 1
ATOM 3748 C C . PHE B 1 226 ? -6.359 8.359 7.688 1 95.81 226 PHE B C 1
ATOM 3750 O O . PHE B 1 226 ? -7.352 8.398 8.414 1 95.81 226 PHE B O 1
ATOM 3757 N N . LEU B 1 227 ? -6.004 7.355 6.98 1 97.5 227 LEU B N 1
ATOM 3758 C CA . LEU B 1 227 ? -6.707 6.082 7.098 1 97.5 227 LEU B CA 1
ATOM 3759 C C . LEU B 1 227 ? -5.766 4.984 7.582 1 97.5 227 LEU B C 1
ATOM 3761 O O . LEU B 1 227 ? -4.691 4.781 7.012 1 97.5 227 LEU B O 1
ATOM 3765 N N . TYR B 1 228 ? -6.156 4.293 8.641 1 97.69 228 TYR B N 1
ATOM 3766 C CA . TYR B 1 228 ? -5.395 3.188 9.203 1 97.69 228 TYR B CA 1
ATOM 3767 C C . TYR B 1 228 ? -6.129 1.865 9.016 1 97.69 228 TYR B C 1
ATOM 3769 O O . TYR B 1 228 ? -7.297 1.739 9.391 1 97.69 228 TYR B O 1
ATOM 3777 N N . TYR B 1 229 ? -5.43 0.868 8.422 1 97.75 229 TYR B N 1
ATOM 3778 C CA . TYR B 1 229 ? -5.965 -0.469 8.188 1 97.75 229 TYR B CA 1
ATOM 3779 C C . TYR B 1 229 ? -5.109 -1.528 8.867 1 97.75 229 TYR B C 1
ATOM 3781 O O . TYR B 1 229 ? -3.889 -1.563 8.688 1 97.75 229 TYR B O 1
ATOM 3789 N N . PRO B 1 230 ? -5.773 -2.418 9.656 1 95.62 230 PRO B N 1
ATOM 3790 C CA . PRO B 1 230 ? -4.98 -3.596 10.016 1 95.62 230 PRO B CA 1
ATOM 3791 C C . PRO B 1 230 ? -4.496 -4.375 8.797 1 95.62 230 PRO B C 1
ATOM 3793 O O . PRO B 1 230 ? -5.309 -4.797 7.965 1 95.62 230 PRO B O 1
ATOM 3796 N N . ALA B 1 231 ? -3.209 -4.535 8.742 1 94.62 231 ALA B N 1
ATOM 3797 C CA . ALA B 1 231 ? -2.598 -5.098 7.535 1 94.62 231 ALA B CA 1
ATOM 3798 C C . ALA B 1 231 ? -3.074 -6.527 7.297 1 94.62 231 ALA B C 1
ATOM 3800 O O . ALA B 1 231 ? -3.102 -6.996 6.156 1 94.62 231 ALA B O 1
ATOM 3801 N N . ASN B 1 232 ? -3.439 -7.203 8.305 1 88.06 232 ASN B N 1
ATOM 3802 C CA . ASN B 1 232 ? -3.85 -8.594 8.172 1 88.06 232 ASN B CA 1
ATOM 3803 C C . ASN B 1 232 ? -5.324 -8.711 7.789 1 88.06 232 ASN B C 1
ATOM 3805 O O . ASN B 1 232 ? -5.848 -9.82 7.652 1 88.06 232 ASN B O 1
ATOM 3809 N N . ARG B 1 233 ? -6.027 -7.613 7.504 1 91.12 233 ARG B N 1
ATOM 3810 C CA . ARG B 1 233 ? -7.453 -7.672 7.203 1 91.12 233 ARG B CA 1
ATOM 3811 C C . ARG B 1 233 ? -7.746 -7.086 5.824 1 91.12 233 ARG B C 1
ATOM 3813 O O . ARG B 1 233 ? -8.883 -7.137 5.355 1 91.12 233 ARG B O 1
ATOM 3820 N N . VAL B 1 234 ? -6.711 -6.559 5.207 1 94.5 234 VAL B N 1
ATOM 3821 C CA . VAL B 1 234 ? -6.996 -5.895 3.938 1 94.5 234 VAL B CA 1
ATOM 3822 C C . VAL B 1 234 ? -5.91 -6.242 2.92 1 94.5 234 VAL B C 1
ATOM 3824 O O . VAL B 1 234 ? -4.738 -6.387 3.277 1 94.5 234 VAL B O 1
ATOM 3827 N N . THR B 1 235 ? -6.285 -6.465 1.71 1 95.06 235 THR B N 1
ATOM 3828 C CA . THR B 1 235 ? -5.445 -6.48 0.517 1 95.06 235 THR B CA 1
ATOM 3829 C C . THR B 1 235 ? -5.801 -5.32 -0.409 1 95.06 235 THR B C 1
ATOM 3831 O O . THR B 1 235 ? -6.961 -5.152 -0.785 1 95.06 235 THR B O 1
ATOM 3834 N N . PHE B 1 236 ? -4.777 -4.508 -0.719 1 96.75 236 PHE B N 1
ATOM 3835 C CA . PHE B 1 236 ? -5.035 -3.426 -1.663 1 96.75 236 PHE B CA 1
ATOM 3836 C C . PHE B 1 236 ? -4.867 -3.91 -3.1 1 96.75 236 PHE B C 1
ATOM 3838 O O . PHE B 1 236 ? -3.947 -4.676 -3.398 1 96.75 236 PHE B O 1
ATOM 3845 N N . THR B 1 237 ? -5.773 -3.482 -3.953 1 95.38 237 THR B N 1
ATOM 3846 C CA . THR B 1 237 ? -5.715 -3.832 -5.367 1 95.38 237 THR B CA 1
ATOM 3847 C C . THR B 1 237 ? -5.43 -2.596 -6.219 1 95.38 237 THR B C 1
ATOM 3849 O O . THR B 1 237 ? -5.898 -1.499 -5.906 1 95.38 237 THR B O 1
ATOM 3852 N N . ILE B 1 238 ? -4.641 -2.775 -7.215 1 93.56 238 ILE B N 1
ATOM 3853 C CA . ILE B 1 238 ? -4.312 -1.74 -8.188 1 93.56 238 ILE B CA 1
ATOM 3854 C C . ILE B 1 238 ? -4.449 -2.299 -9.602 1 93.56 238 ILE B C 1
ATOM 3856 O O . ILE B 1 238 ? -3.906 -3.361 -9.914 1 93.56 238 ILE B O 1
ATOM 3860 N N . ASP B 1 239 ? -5.191 -1.659 -10.406 1 91.5 239 ASP B N 1
ATOM 3861 C CA . ASP B 1 239 ? -5.348 -1.95 -11.828 1 91.5 239 ASP B CA 1
ATOM 3862 C C . ASP B 1 239 ? -4.961 -0.745 -12.68 1 91.5 239 ASP B C 1
ATOM 3864 O O . ASP B 1 239 ? -5.691 0.249 -12.727 1 91.5 239 ASP B O 1
ATOM 3868 N N . SER B 1 240 ? -3.805 -0.822 -13.242 1 86.62 240 SER B N 1
ATOM 3869 C CA . SER B 1 240 ? -3.254 0.333 -13.945 1 86.62 240 SER B CA 1
ATOM 3870 C C . SER B 1 240 ? -3.092 0.048 -15.438 1 86.62 240 SER B C 1
ATOM 3872 O O . SER B 1 240 ? -2.768 -1.075 -15.828 1 86.62 240 SER B O 1
ATOM 3874 N N . SER B 1 241 ? -3.479 0.974 -16.281 1 83.44 241 SER B N 1
ATOM 3875 C CA . SER B 1 241 ? -3.279 0.892 -17.734 1 83.44 241 SER B CA 1
ATOM 3876 C C . SER B 1 241 ? -2.557 2.127 -18.25 1 83.44 241 SER B C 1
ATOM 3878 O O . SER B 1 241 ? -2.754 3.232 -17.75 1 83.44 241 SER B O 1
ATOM 3880 N N . MET B 1 242 ? -1.535 1.936 -19.109 1 71 242 MET B N 1
ATOM 3881 C CA . MET B 1 242 ? -0.932 3.066 -19.812 1 71 242 MET B CA 1
ATOM 3882 C C . MET B 1 242 ? -1.924 3.699 -20.781 1 71 242 MET B C 1
ATOM 3884 O O . MET B 1 242 ? -2.732 3 -21.391 1 71 242 MET B O 1
ATOM 3888 N N . SER B 1 243 ? -2.281 5.043 -20.625 1 56.19 243 SER B N 1
ATOM 3889 C CA . SER B 1 243 ? -3.145 5.785 -21.547 1 56.19 243 SER B CA 1
ATOM 3890 C C . SER B 1 243 ? -2.691 5.613 -23 1 56.19 243 SER B C 1
ATOM 3892 O O . SER B 1 243 ? -1.491 5.574 -23.266 1 56.19 243 SER B O 1
ATOM 3894 N N . ASN B 1 244 ? -3.338 4.828 -23.828 1 45.06 244 ASN B N 1
ATOM 3895 C CA . ASN B 1 244 ? -3.191 4.945 -25.281 1 45.06 244 ASN B CA 1
ATOM 3896 C C . ASN B 1 244 ? -3.137 6.406 -25.719 1 45.06 244 ASN B C 1
ATOM 3898 O O . ASN B 1 244 ? -4.066 7.172 -25.469 1 45.06 244 ASN B O 1
ATOM 3902 N N . GLU B 1 245 ? -2.137 7.289 -25.625 1 31.58 245 GLU B N 1
ATOM 3903 C CA . GLU B 1 245 ? -2.195 8.195 -26.781 1 31.58 245 GLU B CA 1
ATOM 3904 C C . GLU B 1 245 ? -2.092 7.426 -28.094 1 31.58 245 GLU B C 1
ATOM 3906 O O . GLU B 1 245 ? -1.381 6.422 -28.172 1 31.58 245 GLU B O 1
#

Sequence (490 aa):
MKLNTHSSTPLYIQLKQTLTEDINKGVYSPGEKLPIETDLCDIYGVSRITVRKAILDLVEDGLLTRQQGKGTFVQYPKAKRELFAVNGHAEYMSEMGKAPKTKMLSFGLKAAKANIADILSISPESDILELQRILFYDDQPLTLEISHYSLELLPKLNEYVHNSVSMYETIKKHYNVTPVHNKKLLNMVFANADEAKHLNCEVGEPLFKVEKVAYDAQKRPIHSSFLYYPANRVTFTIDSSMSNEMKLNTHSSTPLYIQLKQTLTEDINKGVYSPGEKLPIETDLCDIYGVSRITVRKAILDLVEDGLLTRQQGKGTFVQYPKAKRELFAVNGHAEYMSEMGKAPKTKMLSFGLKAAKANIADILSISPESDILELQRILFYDDQPLTLEISHYSLELLPKLNEYVHNSVSMYETIKKHYNVTPVHNKKLLNMVFANADEAKHLNCEVGEPLFKVEKVAYDAQKRPIHSSFLYYPANRVTFTIDSSMSNE

Radius of gyration: 25.32 Å; Cα contacts (8 Å, |Δi|>4): 971; chains: 2; bounding box: 50×80×58 Å

Solvent-accessible surface area (backbone atoms only — not comparable to full-atom values): 26450 Å² total; per-residue (Å²): 122,76,66,60,89,83,49,93,56,56,62,31,56,47,48,35,50,50,52,50,48,33,40,74,71,49,78,46,40,66,63,35,72,51,74,54,67,71,53,48,20,65,71,41,71,47,51,66,68,36,53,49,51,22,49,50,51,34,33,72,70,53,50,30,42,76,41,89,96,74,45,42,25,30,36,55,80,49,47,80,41,64,71,63,59,81,68,55,67,42,56,52,27,47,75,71,73,40,80,64,46,72,44,82,73,47,70,47,80,38,63,29,49,61,71,56,11,58,70,52,69,48,60,69,54,36,66,23,40,38,39,33,34,38,36,43,54,95,89,34,59,44,30,45,36,41,35,39,32,47,33,87,84,39,67,71,50,77,79,60,50,90,79,50,83,36,64,63,57,50,40,31,74,77,65,70,45,56,74,38,31,34,41,36,40,41,41,65,45,61,27,46,66,69,55,9,63,71,46,72,51,54,66,60,40,57,20,37,35,37,40,36,40,33,15,28,89,84,69,44,53,53,35,40,35,41,36,37,28,52,33,83,45,41,31,36,35,45,79,32,66,61,78,80,125,122,75,67,61,88,84,49,93,57,56,62,31,57,48,49,35,51,50,51,51,48,34,41,76,71,49,78,46,41,65,63,34,72,52,75,54,69,72,53,48,22,65,71,43,70,47,52,66,67,38,52,48,51,20,50,50,50,34,35,72,69,54,51,29,42,77,42,90,97,76,46,42,26,29,35,55,79,49,47,78,42,63,71,63,58,82,68,54,66,43,56,52,28,46,75,68,73,40,79,66,46,73,45,81,75,48,69,47,80,38,65,30,50,60,71,56,10,58,70,51,71,49,60,66,54,36,66,23,41,38,40,32,33,38,36,43,54,96,89,35,59,44,30,45,36,41,34,38,33,46,32,86,84,40,66,71,50,78,79,61,52,91,78,48,84,38,65,63,57,50,40,30,74,77,66,71,46,58,74,39,30,33,41,35,40,40,40,64,44,60,29,46,66,70,56,9,61,71,46,73,52,54,64,59,38,58,20,38,33,37,40,36,40,32,16,29,88,83,69,45,54,53,35,40,35,40,37,38,29,53,34,82,46,42,32,37,36,44,79,32,65,63,79,81,125

Foldseek 3Di:
DEFDPPDPDDRLVSVLVVVVVCDVVPVADAFRFDDALVVSCVVHVHDSVSSVVSLVVCVVVVQWDADPPPHIGGHDAAAEAAPQDLDDLQVVQVVVVHGKDKAWPDKDKFQDDPVFCVLQVHDGGAIWIWTWMFTDDPNAGFKTKIKIFDCVQVPPLVVVPVPDSDSQVSCCVPRVWHFDDKDKDKDKDFADPVRCVSNVHDGGQIWIWIWMWTATPVRRTGMIMIMIGRPSRHDYDYDDDDPDD/DEFDPPDPDDRLVSLLVVVVVCDVVPVADAFRFDDALVVSCVVHVHDSVSSVVSLVVCVVVVQWDADPPPHIGGHDDAAEAAPQDLDDLQVVQVVVVHGKDKAWPDKDKFQDDPVFCVLQVHDGGDIWIWTWMFTDDPNAGFKTKIKIFDCVQVPPLVVVPVPDSGSQVSCCVPRVWHFDDKDKDKDKDFADPVRCVSNVHDGGQIWIWIWMWTATPVRRTGMIMIMIGRPSRHDYDYDDDDPDD

Nearest PDB structures (foldseek):
  4zs8-assembly1_A  TM=7.427E-01  e=2.799E-23  Streptomyces coelicolor A3(2)
  2ikk-assembly1_B  TM=9.578E-01  e=2.113E-18  Bacillus subtilis
  2ikk-assembly1_A  TM=9.493E-01  e=2.113E-18  Bacillus subtilis
  4zsk-assembly1_B  TM=9.503E-01  e=1.374E-15  Streptomyces coelicolor A3(2)
  3hfi-assembly1_A-2  TM=9.174E-01  e=5.987E-12  Escherichia coli O6

InterPro domains:
  IPR000524 Transcription regulator HTH, GntR [PF00392] (12-74)
  IPR000524 Transcription regulator HTH, GntR [PR00035] (34-48)
  IPR000524 Transcription regulator HTH, GntR [PR00035] (48-64)
  IPR000524 Transcription regulator HTH, GntR [PS50949] (9-77)
  IPR000524 Transcription regulator HTH, GntR [SM00345] (15-74)
  IPR000524 Transcription regulator HTH, GntR [cd07377] (10-74)
  IPR011663 UbiC transcription regulator-associated [PF07702] (96-234)
  IPR011663 UbiC transcription regulator-associated [SM00866] (95-235)
  IPR028978 Chorismate pyruvate-lyase/UbiC transcription regulator-associated domain superfamily [G3DSA:3.40.1410.10] (78-242)
  IPR028978 Chorismate pyruvate-lyase/UbiC transcription regulator-associated domain superfamily [SSF64288] (62-240)
  IPR036388 Winged helix-like DNA-binding domain superfamily [G3DSA:1.10.10.10] (1-75)
  IPR036390 Winged helix DNA-binding domain superfamily [SSF46785] (4-78)
  IPR050679 Bacterial HTH-type transcriptional regulator [PTHR44846] (7-241)

Secondary structure (DSSP, 8-state):
----TTSSS-HHHHHHHHHHHHHHTTSS-TTPBPPPHHHHHHHHT--HHHHHHHHHHHHHTTSEEEETTTEEEEPPPPEEEESS----HHHHHHHTT----EEEEEEEEEEPPHHHHHHHT--TT-EEEEEEEEEEETTEEEEEEEEEEETTTSTTGGGG-TT-S-HHHHHHHHH-----EEEEEEEEEE--HHHHHHHT--TT-EEEEEEEEEE-TT--EEEEEEEEEEGGGEEEEEEEE----/----TTSSS-HHHHHHHHHHHHHHTTSS-TTPBPPPHHHHHHHHT--HHHHHHHHHHHHHTTSEEEETTTEEEEPPPPEEEESS----HHHHHHHTT----EEEEEEEEEEPPHHHHHHHT--TT-EEEEEEEEEEETTEEEEEEEEEEETTTSTTGGGG-TT-S-HHHHHHHHH-----EEEEEEEEEE--HHHHHHHT--TT-EEEEEEEEEE-TT--EEEEEEEEEEGGGEEEEEEEE----

Organism: NCBI:txid1402861